Protein AF-A0A8T4R3G4-F1 (afdb_monomer_lite)

pLDDT: mean 75.13, std 22.15, range [26.14, 98.75]

Radius of gyration: 34.0 Å; chains: 1; bounding box: 126×42×105 Å

Foldseek 3Di:
DDDDDDDDDDDDDDDDDDDDDDDDPDPVDPPPPPPPPDPPQDLLNLLVVLLVVQLVVQLVPDDDQDPVVLVSLVVSLCCCCPPRCVPPDDALVSLQVNVVVPWPDPDDPSSLLSSLSSSLSVQLVNQVVCVVVVHGDAHEDECCQIERANHNALNQEHEHYEYENYEYENHNANYNEQQGEYAEDYYEQYEYECALHQYFEAAGEYEEYEYENYEEAQHNANAQEQAGEYAYYEYEQYEYANAQHQHHHYDPVCPPRPHAGEYAEYEYYQYHEANHNAAPRPDRYEHAEYYAYNAYYEPAAAHPDDDDDEHEYQEYHHENAYYQANHEHNEAHYEYAEYEAYNQAHQERHYEEDHYEYEYAEYQYEQYHHQEQHEYPDPPYEYEYAEYAEYNAHHAAPAEAQHYDYAEYHYYNHEHCHPYYHYDHVRHQYDDDDYDHDDDPDPDPPPSVVVVVVVPPNVVVSCVVQPPVLSVVLNVLSVVCPPDDVVSSVVSRVVNSVSRDDPPVCVVVVVPD

Secondary structure (DSSP, 8-state):
----------------------S----TTSSS----PPPPPPHHHHHHHHHHHHHHHHTTT--SS-HHHHHHHHHHHHHIIIIISSS----HHHHHHHHHHHTT----HHHHHHHHHHHHHHHHHHHHHHHHTT---EEEEE-TT-B-TTTTTT--EEEEEEEES-B-TTTTTTTT-SS-EEEEEEEEEEESTTTTTTTT-SS-EEEEEEEEEEESTTTTTTTTTTT-EEEEEEEEEEESTTTTTTBT---TT-TT--PPEEEEEEEEES-BSTTTT-SBSTTTEEEEEEEEES-BSSS-S-B---SS--EEEEEEEEEEEE-TBSSB-B-S-EEEEEEEEEEEESSEEEEESSS--EEEEEEEEEEEESSEEEE--STT--EEEEEEEEEEEE-SEEEESTTEEEEEEEEES-B-TTSEES---TT-EEEEESPBPP---SS-HHHHHHHHHTT----TTHHHHS-HHHHHHHHHHHHHTTT--HHHHHHHHHHHHHTSPPPGGGHHHHTT-

Structure (mmCIF, N/CA/C/O backbone):
data_AF-A0A8T4R3G4-F1
#
_entry.id   AF-A0A8T4R3G4-F1
#
loop_
_atom_site.group_PDB
_atom_site.id
_atom_site.type_symbol
_atom_site.label_atom_id
_atom_site.label_alt_id
_atom_site.label_comp_id
_atom_site.label_asym_id
_atom_site.label_entity_id
_atom_site.label_seq_id
_atom_site.pdbx_PDB_ins_code
_atom_site.Cartn_x
_atom_site.Cartn_y
_atom_site.Cartn_z
_atom_site.occupancy
_atom_site.B_iso_or_equiv
_atom_site.auth_seq_id
_atom_site.auth_comp_id
_atom_site.auth_asym_id
_atom_site.auth_atom_id
_atom_site.pdbx_PDB_model_num
ATOM 1 N N . MET A 1 1 ? -85.421 23.797 23.060 1.00 32.53 1 MET A N 1
ATOM 2 C CA . MET A 1 1 ? -85.683 22.345 23.155 1.00 32.53 1 MET A CA 1
ATOM 3 C C . MET A 1 1 ? -84.369 21.691 23.541 1.00 32.53 1 MET A C 1
ATOM 5 O O . MET A 1 1 ? -83.452 21.804 22.751 1.00 32.53 1 MET A O 1
ATOM 9 N N . VAL A 1 2 ? -84.112 21.102 24.703 1.00 34.31 2 VAL A N 1
ATOM 10 C CA . VAL A 1 2 ? -84.798 20.807 25.977 1.00 34.31 2 VAL A CA 1
ATOM 11 C C . VAL A 1 2 ? -83.603 20.731 26.964 1.00 34.31 2 VAL A C 1
ATOM 13 O O . VAL A 1 2 ? -82.615 20.095 26.621 1.00 34.31 2 VAL A O 1
ATOM 16 N N . HIS A 1 3 ? -83.476 21.652 27.935 1.00 28.55 3 HIS A N 1
ATOM 17 C CA . HIS A 1 3 ? -83.620 21.411 29.393 1.00 28.55 3 HIS A CA 1
ATOM 18 C C . HIS A 1 3 ? -82.774 20.236 29.948 1.00 28.55 3 HIS A C 1
ATOM 20 O O . HIS A 1 3 ? -82.801 19.163 29.375 1.00 28.55 3 HIS A O 1
ATOM 26 N N . ASN A 1 4 ? -82.100 20.273 31.103 1.00 29.25 4 ASN A N 1
ATOM 27 C CA . ASN A 1 4 ? -81.881 21.259 32.166 1.00 29.25 4 ASN A CA 1
ATOM 28 C C . ASN A 1 4 ? -81.033 20.561 33.275 1.00 29.25 4 ASN A C 1
ATOM 30 O O . ASN A 1 4 ? -81.083 19.343 33.381 1.00 29.25 4 ASN A O 1
ATOM 34 N N . ILE A 1 5 ? -80.417 21.358 34.161 1.00 33.47 5 ILE A N 1
ATOM 35 C CA . ILE A 1 5 ? -80.246 21.123 35.622 1.00 33.47 5 ILE A CA 1
ATOM 36 C C . ILE A 1 5 ? -79.147 20.152 36.139 1.00 33.47 5 ILE A C 1
ATOM 38 O O . ILE A 1 5 ? -79.278 18.936 36.142 1.00 33.47 5 ILE A O 1
ATOM 42 N N . ARG A 1 6 ? -78.074 20.792 36.636 1.00 28.88 6 ARG A N 1
ATOM 43 C CA . ARG A 1 6 ? -77.459 20.787 37.992 1.00 28.88 6 ARG A CA 1
ATOM 44 C C . ARG A 1 6 ? -77.643 19.625 39.001 1.00 28.88 6 ARG A C 1
ATOM 46 O O . ARG A 1 6 ? -78.755 19.276 39.362 1.00 28.88 6 ARG A O 1
ATOM 53 N N . GLU A 1 7 ? -76.483 19.310 39.603 1.00 30.61 7 GLU A N 1
ATOM 54 C CA . GLU A 1 7 ? -76.162 19.147 41.045 1.00 30.61 7 GLU A CA 1
ATOM 55 C C . GLU A 1 7 ? -76.758 17.983 41.865 1.00 30.61 7 GLU A C 1
ATOM 57 O O . GLU A 1 7 ? -77.954 17.936 42.125 1.00 30.61 7 GLU A O 1
ATOM 62 N N . ASN A 1 8 ? -75.858 17.138 42.400 1.00 28.59 8 ASN A N 1
ATOM 63 C CA . ASN A 1 8 ? -75.618 16.877 43.839 1.00 28.59 8 ASN A CA 1
ATOM 64 C C . ASN A 1 8 ? -75.239 15.411 44.133 1.00 28.59 8 ASN A C 1
ATOM 66 O O . ASN A 1 8 ? -76.024 14.490 43.935 1.00 28.59 8 ASN A O 1
ATOM 70 N N . SER A 1 9 ? -74.047 15.220 44.700 1.00 30.22 9 SER A N 1
ATOM 71 C CA . SER A 1 9 ? -73.748 14.153 45.679 1.00 30.22 9 SER A CA 1
ATOM 72 C C . SER A 1 9 ? -74.325 14.582 47.058 1.00 30.22 9 SER A C 1
ATOM 74 O O . SER A 1 9 ? -74.593 15.781 47.176 1.00 30.22 9 SER A O 1
ATOM 76 N N . PRO A 1 10 ? -74.449 13.751 48.132 1.00 39.31 10 PRO A N 1
ATOM 77 C CA . PRO A 1 10 ? -73.745 12.481 48.395 1.00 39.31 10 PRO A CA 1
ATOM 78 C C . PRO A 1 10 ? -74.493 11.376 49.223 1.00 39.31 10 PRO A C 1
ATOM 80 O O . PRO A 1 10 ? -75.570 11.578 49.771 1.00 39.31 10 PRO A O 1
ATOM 83 N N . SER A 1 11 ? -73.789 10.241 49.391 1.00 27.48 11 SER A N 1
ATOM 84 C CA . SER A 1 11 ? -73.666 9.361 50.587 1.00 27.48 11 SER A CA 1
ATOM 85 C C . SER A 1 11 ? -74.735 8.324 51.012 1.00 27.48 11 SER A C 1
ATOM 87 O O . SER A 1 11 ? -75.895 8.660 51.225 1.00 27.48 11 SER A O 1
ATOM 89 N N . THR A 1 12 ? -74.201 7.123 51.344 1.00 29.61 12 THR A N 1
ATOM 90 C CA . THR A 1 12 ? -74.639 6.073 52.319 1.00 29.61 12 THR A CA 1
ATOM 91 C C . THR A 1 12 ? -75.882 5.243 51.943 1.00 29.61 12 THR A C 1
ATOM 93 O O . THR A 1 12 ? -76.822 5.799 51.406 1.00 29.61 12 THR A O 1
ATOM 96 N N . THR A 1 13 ? -76.004 3.917 52.120 1.00 29.41 13 THR A N 1
ATOM 97 C CA . THR A 1 13 ? -75.447 2.908 53.057 1.00 29.41 13 THR A CA 1
ATOM 98 C C . THR A 1 13 ? -75.718 1.480 52.522 1.00 29.41 13 THR A C 1
ATOM 100 O O . THR A 1 13 ? -76.745 1.258 51.891 1.00 29.41 13 THR A O 1
ATOM 103 N N . ASP A 1 14 ? -74.825 0.548 52.871 1.00 28.30 14 ASP A N 1
ATOM 104 C CA . ASP A 1 14 ? -75.005 -0.866 53.266 1.00 28.30 14 ASP A CA 1
ATOM 105 C C . ASP A 1 14 ? -75.828 -1.924 52.494 1.00 28.30 14 ASP A C 1
ATOM 107 O O . ASP A 1 14 ? -77.014 -1.796 52.206 1.00 28.30 14 ASP A O 1
ATOM 111 N N . SER A 1 15 ? -75.179 -3.101 52.461 1.00 28.39 15 SER A N 1
ATOM 112 C CA . SER A 1 15 ? -75.692 -4.472 52.670 1.00 28.39 15 SER A CA 1
ATOM 113 C C . SER A 1 15 ? -75.839 -5.426 51.465 1.00 28.39 15 SER A C 1
ATOM 115 O O . SER A 1 15 ? -76.802 -5.426 50.712 1.00 28.39 15 SER A O 1
ATOM 117 N N . SER A 1 16 ? -74.830 -6.303 51.379 1.00 29.70 16 SER A N 1
ATOM 118 C CA . SER A 1 16 ? -74.882 -7.772 51.255 1.00 29.70 16 SER A CA 1
ATOM 119 C C . SER A 1 16 ? -75.705 -8.486 50.166 1.00 29.70 16 SER A C 1
ATOM 121 O O . SER A 1 16 ? -76.928 -8.544 50.215 1.00 29.70 16 SER A O 1
ATOM 123 N N . HIS A 1 17 ? -74.937 -9.247 49.371 1.00 30.02 17 HIS A N 1
ATOM 124 C CA . HIS A 1 17 ? -75.180 -10.595 48.830 1.00 30.02 17 HIS A CA 1
ATOM 125 C C . HIS A 1 17 ? -76.303 -10.817 47.809 1.00 30.02 17 HIS A C 1
ATOM 127 O O . HIS A 1 17 ? -77.468 -10.928 48.165 1.00 30.02 17 HIS A O 1
ATOM 133 N N . CYS A 1 18 ? -75.893 -11.136 46.574 1.00 31.50 18 CYS A N 1
ATOM 134 C CA . CYS A 1 18 ? -76.186 -12.430 45.943 1.00 31.50 18 CYS A CA 1
ATOM 135 C C . CYS A 1 18 ? -75.131 -12.769 44.877 1.00 31.50 18 CYS A C 1
ATOM 137 O O . CYS A 1 18 ? -74.684 -11.910 44.122 1.00 31.50 18 CYS A O 1
ATOM 139 N N . MET A 1 19 ? -74.723 -14.037 44.894 1.00 33.66 19 MET A N 1
ATOM 140 C CA . MET A 1 19 ? -73.748 -14.685 44.023 1.00 33.66 19 MET A CA 1
ATOM 141 C C . MET A 1 19 ? -74.217 -14.693 42.563 1.00 33.66 19 MET A C 1
ATOM 143 O O . MET A 1 19 ? -75.381 -14.983 42.289 1.00 33.66 19 MET A O 1
ATOM 147 N N . ALA A 1 20 ? -73.288 -14.475 41.639 1.00 32.72 20 ALA A N 1
ATOM 148 C CA . ALA A 1 20 ? -73.343 -15.055 40.305 1.00 32.72 20 ALA A CA 1
ATOM 149 C C . ALA A 1 20 ? -71.920 -15.484 39.946 1.00 32.72 20 ALA A C 1
ATOM 151 O O . ALA A 1 20 ? -71.047 -14.663 39.667 1.00 32.72 20 ALA A O 1
ATOM 152 N N . ASP A 1 21 ? -71.714 -16.788 40.073 1.00 35.84 21 ASP A N 1
ATOM 153 C CA . ASP A 1 21 ? -70.497 -17.516 39.770 1.00 35.84 21 ASP A CA 1
ATOM 154 C C . ASP A 1 21 ? -70.019 -17.315 38.328 1.00 35.84 21 ASP A C 1
ATOM 156 O O . ASP A 1 21 ? -70.805 -17.304 37.380 1.00 35.84 21 ASP A O 1
ATOM 160 N N . GLY A 1 22 ? -68.692 -17.299 38.189 1.00 40.28 22 GLY A N 1
ATOM 161 C CA . GLY A 1 22 ? -68.012 -17.929 37.063 1.00 40.28 22 GLY A CA 1
ATOM 162 C C . GLY A 1 22 ? -67.699 -17.041 35.865 1.00 40.28 22 GLY A C 1
ATOM 163 O O . GLY A 1 22 ? -68.356 -17.162 34.837 1.00 40.28 22 GLY A O 1
ATOM 164 N N . LEU A 1 23 ? -66.612 -16.259 35.940 1.00 39.97 23 LEU A N 1
ATOM 165 C CA . LEU A 1 23 ? -65.759 -16.024 34.760 1.00 39.97 23 LEU A CA 1
ATOM 166 C C . LEU A 1 23 ? -64.327 -15.522 35.048 1.00 39.97 23 LEU A C 1
ATOM 168 O O . LEU A 1 23 ? -63.714 -14.919 34.176 1.00 39.97 23 LEU A O 1
ATOM 172 N N . PHE A 1 24 ? -63.770 -15.763 36.234 1.00 38.03 24 PHE A N 1
ATOM 173 C CA . PHE A 1 24 ? -62.347 -15.527 36.494 1.00 38.03 24 PHE A CA 1
ATOM 174 C C . PHE A 1 24 ? -61.831 -16.655 37.377 1.00 38.03 24 PHE A C 1
ATOM 176 O O . PHE A 1 24 ? -61.990 -16.625 38.592 1.00 38.03 24 PHE A O 1
ATOM 183 N N . GLY A 1 25 ? -61.293 -17.691 36.736 1.00 37.09 25 GLY A N 1
ATOM 184 C CA . GLY A 1 25 ? -60.455 -18.659 37.425 1.00 37.09 25 GLY A CA 1
ATOM 185 C C . GLY A 1 25 ? -59.167 -17.970 37.864 1.00 37.09 25 GLY A C 1
ATOM 186 O O . GLY A 1 25 ? -58.539 -17.291 37.053 1.00 37.09 25 GLY A O 1
ATOM 187 N N . ASP A 1 26 ? -58.862 -18.117 39.149 1.00 45.22 26 ASP A N 1
ATOM 188 C CA . ASP A 1 26 ? -57.554 -18.061 39.798 1.00 45.22 26 ASP A CA 1
ATOM 189 C C . ASP A 1 26 ? -56.437 -17.345 39.019 1.00 45.22 26 ASP A C 1
ATOM 191 O O . ASP A 1 26 ? -55.737 -17.931 38.193 1.00 45.22 26 ASP A O 1
ATOM 195 N N . LEU A 1 27 ? -56.215 -16.075 39.366 1.00 47.69 27 LEU A N 1
ATOM 196 C CA . LEU A 1 27 ? -54.942 -15.380 39.145 1.00 47.69 27 LEU A CA 1
ATOM 197 C C . LEU A 1 27 ? -54.096 -15.365 40.432 1.00 47.69 27 LEU A C 1
ATOM 199 O O . LEU A 1 27 ? -53.343 -14.423 40.670 1.00 47.69 27 LEU A O 1
ATOM 203 N N . ASP A 1 28 ? -54.175 -16.425 41.238 1.00 46.09 28 ASP A N 1
ATOM 204 C CA . ASP A 1 28 ? -53.244 -16.677 42.345 1.00 46.09 28 ASP A CA 1
ATOM 205 C C . ASP A 1 28 ? -51.933 -17.256 41.786 1.00 46.09 28 ASP A C 1
ATOM 207 O O . ASP A 1 28 ? -51.624 -18.440 41.908 1.00 46.09 28 ASP A O 1
ATOM 211 N N . GLY A 1 29 ? -51.176 -16.405 41.090 1.00 43.53 29 GLY A N 1
ATOM 212 C CA . GLY A 1 29 ? -49.882 -16.776 40.508 1.00 43.53 29 GLY A CA 1
ATOM 213 C C . GLY A 1 29 ? -49.005 -15.620 40.022 1.00 43.53 29 GLY A C 1
ATOM 214 O O . GLY A 1 29 ? -47.947 -15.873 39.454 1.00 43.53 29 GLY A O 1
ATOM 215 N N . ILE A 1 30 ? -49.406 -14.357 40.224 1.00 47.09 30 ILE A N 1
ATOM 216 C CA . ILE A 1 30 ? -48.630 -13.175 39.791 1.00 47.09 30 ILE A CA 1
ATOM 217 C C . ILE A 1 30 ? -48.127 -12.357 40.992 1.00 47.09 30 ILE A C 1
ATOM 219 O O . ILE A 1 30 ? -48.016 -11.140 40.912 1.00 47.09 30 ILE A O 1
ATOM 223 N N . ASP A 1 31 ? -47.793 -13.013 42.103 1.00 42.41 31 ASP A N 1
ATOM 224 C CA . ASP A 1 31 ? -47.012 -12.377 43.178 1.00 42.41 31 ASP A CA 1
ATOM 225 C C . ASP A 1 31 ? -45.579 -12.938 43.296 1.00 42.41 31 ASP A C 1
ATOM 227 O O . ASP A 1 31 ? -44.731 -12.303 43.918 1.00 42.41 31 ASP A O 1
ATOM 231 N N . ASP A 1 32 ? -45.242 -14.018 42.573 1.00 43.59 32 ASP A N 1
ATOM 232 C CA . ASP A 1 32 ? -43.894 -14.626 42.565 1.00 43.59 32 ASP A CA 1
ATOM 233 C C . ASP A 1 32 ? -42.980 -14.151 41.410 1.00 43.59 32 ASP A C 1
ATOM 235 O O . ASP A 1 32 ? -41.871 -14.649 41.229 1.00 43.59 32 ASP A O 1
ATOM 239 N N . ALA A 1 33 ? -43.390 -13.148 40.625 1.00 45.78 33 ALA A N 1
ATOM 240 C CA . ALA A 1 33 ? -42.603 -12.624 39.495 1.00 45.78 33 ALA A CA 1
ATOM 241 C C . ALA A 1 33 ? -41.820 -11.331 39.817 1.00 45.78 33 ALA A C 1
ATOM 243 O O . ALA A 1 33 ? -41.574 -10.511 38.929 1.00 45.78 33 ALA A O 1
ATOM 244 N N . ARG A 1 34 ? -41.439 -11.113 41.085 1.00 44.34 34 ARG A N 1
ATOM 245 C CA . ARG A 1 34 ? -40.694 -9.915 41.533 1.00 44.34 34 ARG A CA 1
ATOM 246 C C . ARG A 1 34 ? -39.247 -10.160 41.962 1.00 44.34 34 ARG A C 1
ATOM 248 O O . ARG A 1 34 ? -38.670 -9.301 42.614 1.00 44.34 34 ARG A O 1
ATOM 255 N N . ASP A 1 35 ? -38.636 -11.242 41.494 1.00 44.34 35 ASP A N 1
ATOM 256 C CA . ASP A 1 35 ? -37.177 -11.408 41.500 1.00 44.34 35 ASP A CA 1
ATOM 257 C C . ASP A 1 35 ? -36.667 -11.611 40.066 1.00 44.34 35 ASP A C 1
ATOM 259 O O . ASP A 1 35 ? -36.119 -12.647 39.690 1.00 44.34 35 ASP A O 1
ATOM 263 N N . VAL A 1 36 ? -36.847 -10.592 39.218 1.00 45.66 36 VAL A N 1
ATOM 264 C CA . VAL A 1 36 ? -36.034 -10.484 38.000 1.00 45.66 36 VAL A CA 1
ATOM 265 C C . VAL A 1 36 ? -34.643 -10.061 38.459 1.00 45.66 36 VAL A C 1
ATOM 267 O O . VAL A 1 36 ? -34.351 -8.870 38.564 1.00 45.66 36 VAL A O 1
ATOM 270 N N . GLN A 1 37 ? -33.792 -11.038 38.782 1.00 48.00 37 GLN A N 1
ATOM 271 C CA . GLN A 1 37 ? -32.363 -10.789 38.946 1.00 48.00 37 GLN A CA 1
ATOM 272 C C . GLN A 1 37 ? -31.877 -10.081 37.680 1.00 48.00 37 GLN A C 1
ATOM 274 O O . GLN A 1 37 ? -32.002 -10.616 36.575 1.00 48.00 37 GLN A O 1
ATOM 279 N N . ALA A 1 38 ? -31.396 -8.846 37.833 1.00 53.53 38 ALA A N 1
ATOM 280 C CA . ALA A 1 38 ? -30.819 -8.092 36.733 1.00 53.53 38 ALA A CA 1
ATOM 281 C C . ALA A 1 38 ? -29.729 -8.961 36.096 1.00 53.53 38 ALA A C 1
ATOM 283 O O . ALA A 1 38 ? -28.775 -9.352 36.768 1.00 53.53 38 ALA A O 1
ATOM 284 N N . ARG A 1 39 ? -29.913 -9.323 34.821 1.00 59.53 39 ARG A N 1
ATOM 285 C CA . ARG A 1 39 ? -28.939 -10.119 34.073 1.00 59.53 39 ARG A CA 1
ATOM 286 C C . ARG A 1 39 ? -27.587 -9.411 34.159 1.00 59.53 39 ARG A C 1
ATOM 288 O O . ARG A 1 39 ? -27.517 -8.226 33.838 1.00 59.53 39 ARG A O 1
ATOM 295 N N . GLU A 1 40 ? -26.545 -10.119 34.592 1.00 69.56 40 GLU A N 1
ATOM 296 C CA . GLU A 1 40 ? -25.190 -9.563 34.612 1.00 69.56 40 GLU A CA 1
ATOM 297 C C . GLU A 1 40 ? -24.831 -9.053 33.211 1.00 69.56 40 GLU A C 1
ATOM 299 O O . GLU A 1 40 ? -24.993 -9.766 32.215 1.00 69.56 40 GLU A O 1
ATOM 304 N N . GLN A 1 41 ? -24.397 -7.793 33.135 1.00 79.00 41 GLN A N 1
ATOM 305 C CA . GLN A 1 41 ? -24.008 -7.157 31.882 1.00 79.00 41 GLN A CA 1
ATOM 306 C C . GLN A 1 41 ? -22.787 -7.887 31.319 1.00 79.00 41 GLN A C 1
ATOM 308 O O . GLN A 1 41 ? -21.749 -7.966 31.978 1.00 79.00 41 GLN A O 1
ATOM 313 N N . THR A 1 42 ? -22.898 -8.424 30.103 1.00 87.94 42 THR A N 1
ATOM 314 C CA . THR A 1 42 ? -21.756 -9.090 29.467 1.00 87.94 42 THR A CA 1
ATOM 315 C C . THR A 1 42 ? -20.712 -8.061 29.024 1.00 87.94 42 THR A C 1
ATOM 317 O O . THR A 1 42 ? -21.026 -6.885 28.815 1.00 87.94 42 THR A O 1
ATOM 320 N N . THR A 1 43 ? -19.461 -8.489 28.824 1.00 92.00 43 THR A N 1
ATOM 321 C CA . THR A 1 43 ? -18.408 -7.624 28.259 1.00 92.00 43 THR A CA 1
ATOM 322 C C . THR A 1 43 ? -18.849 -7.004 26.934 1.00 92.00 43 THR A C 1
ATOM 324 O O . THR A 1 43 ? -18.658 -5.808 26.723 1.00 92.00 43 THR A O 1
ATOM 327 N N . LEU A 1 44 ? -19.512 -7.785 26.074 1.00 93.12 44 LEU A N 1
ATOM 328 C CA . LEU A 1 44 ? -20.064 -7.301 24.812 1.00 93.12 44 LEU A CA 1
ATOM 329 C C . LEU A 1 44 ? -21.131 -6.219 25.025 1.00 93.12 44 LEU A C 1
ATOM 331 O O . LEU A 1 44 ? -21.060 -5.179 24.375 1.00 93.12 44 LEU A O 1
ATOM 335 N N . ASP A 1 45 ? -22.075 -6.421 25.952 1.00 92.50 45 ASP A N 1
ATOM 336 C CA . ASP A 1 45 ? -23.110 -5.421 26.259 1.00 92.50 45 ASP A CA 1
ATOM 337 C C . ASP A 1 45 ? -22.479 -4.097 26.709 1.00 92.50 45 ASP A C 1
ATOM 339 O O . ASP A 1 45 ? -22.923 -3.023 26.304 1.00 92.50 45 ASP A O 1
ATOM 343 N N . LYS A 1 46 ? -21.401 -4.166 27.501 1.00 93.56 46 LYS A N 1
ATOM 344 C CA . LYS A 1 46 ? -20.647 -2.986 27.942 1.00 93.56 46 LYS A CA 1
ATOM 345 C C . LYS A 1 46 ? -19.924 -2.291 26.787 1.00 93.56 46 LYS A C 1
ATOM 347 O O . LYS A 1 46 ? -19.976 -1.065 26.693 1.00 93.56 46 LYS A O 1
ATOM 352 N N . LEU A 1 47 ? -19.273 -3.042 25.894 1.00 96.19 47 LEU A N 1
ATOM 353 C CA . LEU A 1 47 ? -18.629 -2.478 24.699 1.00 96.19 47 LEU A CA 1
ATOM 354 C C . LEU A 1 47 ? -19.654 -1.808 23.772 1.00 96.19 47 LEU A C 1
ATOM 356 O O . LEU A 1 47 ? -19.402 -0.719 23.262 1.00 96.19 47 LEU A O 1
ATOM 360 N N . ILE A 1 48 ? -20.830 -2.411 23.591 1.00 95.75 48 ILE A N 1
ATOM 361 C CA . ILE A 1 48 ? -21.913 -1.836 22.783 1.00 95.75 48 ILE A CA 1
ATOM 362 C C . ILE A 1 48 ? -22.451 -0.555 23.425 1.00 95.75 48 ILE A C 1
ATOM 364 O O . ILE A 1 48 ? -22.597 0.460 22.742 1.00 95.75 48 ILE A O 1
ATOM 368 N N . GLU A 1 49 ? -22.733 -0.576 24.730 1.00 95.50 49 GLU A N 1
ATOM 369 C CA . GLU A 1 49 ? -23.252 0.587 25.452 1.00 95.50 49 GLU A CA 1
ATOM 370 C C . GLU A 1 49 ? -22.283 1.774 25.367 1.00 95.50 49 GLU A C 1
ATOM 372 O O . GLU A 1 49 ? -22.667 2.864 24.930 1.00 95.50 49 GLU A O 1
ATOM 377 N N . VAL A 1 50 ? -21.014 1.551 25.726 1.00 95.75 50 VAL A N 1
ATOM 378 C CA . VAL A 1 50 ? -19.970 2.579 25.664 1.00 95.75 50 VAL A CA 1
ATOM 379 C C . VAL A 1 50 ? -19.762 3.040 24.222 1.00 95.75 50 VAL A C 1
ATOM 381 O O . VAL A 1 50 ? -19.706 4.242 23.969 1.00 95.75 50 VAL A O 1
ATOM 384 N N . GLY A 1 51 ? -19.708 2.114 23.261 1.00 95.44 51 GLY A N 1
ATOM 385 C CA . GLY A 1 51 ? -19.568 2.429 21.842 1.00 95.44 51 GLY A CA 1
ATOM 386 C C . GLY A 1 51 ? -20.673 3.350 21.335 1.00 95.44 51 GLY A C 1
ATOM 387 O O . GLY A 1 51 ? -20.384 4.369 20.713 1.00 95.44 51 GLY A O 1
ATOM 388 N N . ASN A 1 52 ? -21.932 3.069 21.672 1.00 95.56 52 ASN A N 1
ATOM 389 C CA . ASN A 1 52 ? -23.065 3.909 21.283 1.00 95.56 52 ASN A CA 1
ATOM 390 C C . ASN A 1 52 ? -22.977 5.323 21.881 1.00 95.56 52 ASN A C 1
ATOM 392 O O . ASN A 1 52 ? -23.266 6.299 21.183 1.00 95.56 52 ASN A O 1
ATOM 396 N N . GLN A 1 53 ? -22.538 5.453 23.138 1.00 95.94 53 GLN A N 1
ATOM 397 C CA . GLN A 1 53 ? -22.336 6.754 23.790 1.00 95.94 53 GLN A CA 1
ATOM 398 C C . GLN A 1 53 ? -21.215 7.559 23.116 1.00 95.94 53 GLN A C 1
ATOM 400 O O . GLN A 1 53 ? -21.403 8.735 22.790 1.00 95.94 53 GLN A O 1
ATOM 405 N N . MET A 1 54 ? -20.067 6.925 22.856 1.00 95.69 54 MET A N 1
ATOM 406 C CA . MET A 1 54 ? -18.939 7.577 22.187 1.00 95.69 54 MET A CA 1
ATOM 407 C C . MET A 1 54 ? -19.306 7.979 20.761 1.00 95.69 54 MET A C 1
ATOM 409 O O . MET A 1 54 ? -19.076 9.115 20.356 1.00 95.69 54 MET A O 1
ATOM 413 N N . VAL A 1 55 ? -19.937 7.088 20.001 1.00 94.75 55 VAL A N 1
ATOM 414 C CA . VAL A 1 55 ? -20.340 7.378 18.624 1.00 94.75 55 VAL A CA 1
ATOM 415 C C . VAL A 1 55 ? -21.310 8.551 18.570 1.00 94.75 55 VAL A C 1
ATOM 417 O O . VAL A 1 55 ? -21.080 9.467 17.785 1.00 94.75 55 VAL A O 1
ATOM 420 N N . ALA A 1 56 ? -22.328 8.588 19.436 1.00 94.38 56 ALA A N 1
ATOM 421 C CA . ALA A 1 56 ? -23.283 9.696 19.483 1.00 94.38 56 ALA A CA 1
ATOM 422 C C . ALA A 1 56 ? -22.616 11.053 19.776 1.00 94.38 56 ALA A C 1
ATOM 424 O O . ALA A 1 56 ? -23.038 12.076 19.236 1.00 94.38 56 ALA A O 1
ATOM 425 N N . LYS A 1 57 ? -21.568 11.064 20.610 1.00 94.81 57 LYS A N 1
ATOM 426 C CA . LYS A 1 57 ? -20.785 12.263 20.938 1.00 94.81 57 LYS A CA 1
ATOM 427 C C . LYS A 1 57 ? -19.878 12.691 19.781 1.00 94.81 57 LYS A C 1
ATOM 429 O O . LYS A 1 57 ? -19.862 13.860 19.405 1.00 94.81 57 LYS A O 1
ATOM 434 N N . TYR A 1 58 ? -19.110 11.761 19.218 1.00 93.69 58 TYR A N 1
ATOM 435 C CA . TYR A 1 58 ? -18.046 12.083 18.264 1.00 93.69 58 TYR A CA 1
ATOM 436 C C . TYR A 1 58 ? -18.538 12.233 16.819 1.00 93.69 58 TYR A C 1
ATOM 438 O O . TYR A 1 58 ? -17.971 13.035 16.074 1.00 93.69 58 TYR A O 1
ATOM 446 N N . SER A 1 59 ? -19.627 11.566 16.421 1.00 92.56 59 SER A N 1
ATOM 447 C CA . SER A 1 59 ? -20.189 11.700 15.066 1.00 92.56 59 SER A CA 1
ATOM 448 C C . SER A 1 59 ? -20.683 13.118 14.749 1.00 92.56 59 SER A C 1
ATOM 450 O O . SER A 1 59 ? -20.813 13.473 13.584 1.00 92.56 59 SER A O 1
ATOM 452 N N . GLN A 1 60 ? -20.943 13.940 15.771 1.00 88.81 60 GLN A N 1
ATOM 453 C CA . GLN A 1 60 ? -21.375 15.335 15.621 1.00 88.81 60 GLN A CA 1
ATOM 454 C C . GLN A 1 60 ? -20.229 16.290 15.272 1.00 88.81 60 GLN A C 1
ATOM 456 O O . GLN A 1 60 ? -20.467 17.395 14.792 1.00 88.81 60 GLN A O 1
ATOM 461 N N . VAL A 1 61 ? -18.988 15.893 15.564 1.00 85.31 61 VAL A N 1
ATOM 462 C CA . VAL A 1 61 ? -17.821 16.776 15.464 1.00 85.31 61 VAL A CA 1
ATOM 463 C C . VAL A 1 61 ? -16.801 16.307 14.439 1.00 85.31 61 VAL A C 1
ATOM 465 O O . VAL A 1 61 ? -15.959 17.110 14.049 1.00 85.31 61 VAL A O 1
ATOM 468 N N . ILE A 1 62 ? -16.831 15.044 14.009 1.00 84.75 62 ILE A N 1
ATOM 469 C CA . ILE A 1 62 ? -15.947 14.479 12.977 1.00 84.75 62 ILE A CA 1
ATOM 470 C C . ILE A 1 62 ? -16.230 15.127 11.614 1.00 84.75 62 ILE A C 1
ATOM 472 O O . ILE A 1 62 ? -17.382 15.255 11.216 1.00 84.75 62 ILE A O 1
ATOM 476 N N . ASN A 1 63 ? -15.169 15.541 10.912 1.00 67.38 63 ASN A N 1
ATOM 477 C CA . ASN A 1 63 ? -15.267 16.257 9.639 1.00 67.38 63 ASN A CA 1
ATOM 478 C C . ASN A 1 63 ? -14.308 15.648 8.606 1.00 67.38 63 ASN A C 1
ATOM 480 O O . ASN A 1 63 ? -13.167 16.097 8.476 1.00 67.38 63 ASN A O 1
ATOM 484 N N . ASN A 1 64 ? -14.826 14.701 7.821 1.00 67.75 64 ASN A N 1
ATOM 485 C CA . ASN A 1 64 ? -14.274 14.242 6.542 1.00 67.75 64 ASN A CA 1
ATOM 486 C C . ASN A 1 64 ? -12.821 13.732 6.564 1.00 67.75 64 ASN A C 1
ATOM 488 O O . ASN A 1 64 ? -12.047 14.047 5.660 1.00 67.75 64 ASN A O 1
ATOM 492 N N . HIS A 1 65 ? -12.461 12.901 7.542 1.00 68.50 65 HIS A N 1
ATOM 493 C CA . HIS A 1 65 ? -11.243 12.077 7.500 1.00 68.50 65 HIS A CA 1
ATOM 494 C C . HIS A 1 65 ? -9.931 12.881 7.423 1.00 68.50 65 HIS A C 1
ATOM 496 O O . HIS A 1 65 ? -9.077 12.661 6.563 1.00 68.50 65 HIS A O 1
ATOM 502 N N . THR A 1 66 ? -9.784 13.854 8.326 1.00 71.06 66 THR A N 1
ATOM 503 C CA . THR A 1 66 ? -8.678 14.837 8.330 1.00 71.06 66 THR A CA 1
ATOM 504 C C . THR A 1 66 ? -7.678 14.639 9.478 1.00 71.06 66 THR A C 1
ATOM 506 O O . THR A 1 66 ? -7.930 13.901 10.427 1.00 71.06 66 THR A O 1
ATOM 509 N N . ILE A 1 67 ? -6.553 15.374 9.475 1.00 73.38 67 ILE A N 1
ATOM 510 C CA . ILE A 1 67 ? -5.634 15.458 10.636 1.00 73.38 67 ILE A CA 1
ATOM 511 C C . ILE A 1 67 ? -6.378 15.901 11.909 1.00 73.38 67 ILE A C 1
ATOM 513 O O . ILE A 1 67 ? -6.092 15.427 13.004 1.00 73.38 67 ILE A O 1
ATOM 517 N N . LYS A 1 68 ? -7.375 16.790 11.792 1.00 81.56 68 LYS A N 1
ATOM 518 C CA . LYS A 1 68 ? -8.176 17.239 12.944 1.00 81.56 68 LYS A CA 1
ATOM 519 C C . LYS A 1 68 ? -9.007 16.109 13.550 1.00 81.56 68 LYS A C 1
ATOM 521 O O . LYS A 1 68 ? -9.338 16.172 14.732 1.00 81.56 68 LYS A O 1
ATOM 526 N N . ASP A 1 69 ? -9.345 15.094 12.764 1.00 86.00 69 ASP A N 1
ATOM 527 C CA . ASP A 1 69 ? -10.061 13.924 13.257 1.00 86.00 69 ASP A CA 1
ATOM 528 C C . ASP A 1 69 ? -9.162 13.010 14.097 1.00 86.00 69 ASP A C 1
ATOM 530 O O . ASP A 1 69 ? -9.657 12.385 15.031 1.00 86.00 69 ASP A O 1
ATOM 534 N N . TYR A 1 70 ? -7.840 13.026 13.890 1.00 88.62 70 TYR A N 1
ATOM 535 C CA . TYR A 1 70 ? -6.909 12.324 14.778 1.00 88.62 70 TYR A CA 1
ATOM 536 C C . TYR A 1 70 ? -6.935 12.877 16.213 1.00 88.62 70 TYR A C 1
ATOM 538 O O . TYR A 1 70 ? -6.921 12.115 17.175 1.00 88.62 70 TYR A O 1
ATOM 546 N N . LEU A 1 71 ? -7.059 14.196 16.397 1.00 91.25 71 LEU A N 1
ATOM 547 C CA . LEU A 1 71 ? -7.205 14.774 17.743 1.00 91.25 71 LEU A CA 1
ATOM 548 C C . LEU A 1 71 ? -8.489 14.295 18.439 1.00 91.25 71 LEU A C 1
ATOM 550 O O . LEU A 1 71 ? -8.512 14.123 19.656 1.00 91.25 71 LEU A O 1
ATOM 554 N N . LYS A 1 72 ? -9.554 14.048 17.667 1.00 93.75 72 LYS A N 1
ATOM 555 C CA . LYS A 1 72 ? -10.821 13.504 18.177 1.00 93.75 72 LYS A CA 1
ATOM 556 C C . LYS A 1 72 ? -10.681 12.028 18.526 1.00 93.75 72 LYS A C 1
ATOM 558 O O . LYS A 1 72 ? -11.153 11.630 19.585 1.00 93.75 72 LYS A O 1
ATOM 563 N N . TYR A 1 73 ? -9.988 11.259 17.685 1.00 94.81 73 TYR A N 1
ATOM 564 C CA . TYR A 1 73 ? -9.593 9.887 17.992 1.00 94.81 73 TYR A CA 1
ATOM 565 C C . TYR A 1 73 ? -8.816 9.820 19.314 1.00 94.81 73 TYR A C 1
ATOM 567 O O . TYR A 1 73 ? -9.201 9.074 20.206 1.00 94.81 73 TYR A O 1
ATOM 575 N N . MET A 1 74 ? -7.798 10.666 19.503 1.00 94.94 74 MET A N 1
ATOM 576 C CA . MET A 1 74 ? -7.022 10.701 20.749 1.00 94.94 74 MET A CA 1
ATOM 577 C C . MET A 1 74 ? -7.880 11.057 21.965 1.00 94.94 74 MET A C 1
ATOM 579 O O . MET A 1 74 ? -7.744 10.433 23.013 1.00 94.94 74 MET A O 1
ATOM 583 N N . ALA A 1 75 ? -8.794 12.021 21.834 1.00 95.12 75 ALA A N 1
ATOM 584 C CA . ALA A 1 75 ? -9.728 12.348 22.908 1.00 95.12 75 ALA A CA 1
ATOM 585 C C . ALA A 1 75 ? -10.654 11.163 23.244 1.00 95.12 75 ALA A C 1
ATOM 587 O O . ALA A 1 75 ? -10.872 10.880 24.419 1.00 95.12 75 ALA A O 1
ATOM 588 N N . MET A 1 76 ? -11.161 10.457 22.225 1.00 96.81 76 MET A N 1
ATOM 589 C CA . MET A 1 76 ? -11.966 9.244 22.401 1.00 96.81 76 MET A CA 1
ATOM 590 C C . MET A 1 76 ? -11.156 8.156 23.114 1.00 96.81 76 MET A C 1
ATOM 592 O O . MET A 1 76 ? -11.652 7.549 24.058 1.00 96.81 76 MET A O 1
ATOM 596 N N . TYR A 1 77 ? -9.907 7.937 22.700 1.00 97.06 77 TYR A N 1
ATOM 597 C CA . TYR A 1 77 ? -9.012 6.956 23.306 1.00 97.06 77 TYR A CA 1
ATOM 598 C C . TYR A 1 77 ? -8.749 7.252 24.789 1.00 97.06 77 TYR A C 1
ATOM 600 O O . TYR A 1 77 ? -8.862 6.365 25.633 1.00 97.06 77 TYR A O 1
ATOM 608 N N . ILE A 1 78 ? -8.463 8.511 25.130 1.00 96.62 78 ILE A N 1
ATOM 609 C CA . ILE A 1 78 ? -8.236 8.945 26.515 1.00 96.62 78 ILE A CA 1
ATOM 610 C C . ILE A 1 78 ? -9.483 8.702 27.378 1.00 96.62 78 ILE A C 1
ATOM 612 O O . ILE A 1 78 ? -9.372 8.091 28.437 1.00 96.62 78 ILE A O 1
ATOM 616 N N . GLU A 1 79 ? -10.674 9.100 26.917 1.00 96.50 79 GLU A N 1
ATOM 617 C CA . GLU A 1 79 ? -11.926 8.870 27.660 1.00 96.50 79 GLU A CA 1
ATOM 618 C C . GLU A 1 79 ? -12.200 7.368 27.861 1.00 96.50 79 GLU A C 1
ATOM 620 O O . GLU A 1 79 ? -12.622 6.935 28.937 1.00 96.50 79 GLU A O 1
ATOM 625 N N . LEU A 1 80 ? -11.912 6.536 26.856 1.00 95.62 80 LEU A N 1
ATOM 626 C CA . LEU A 1 80 ? -12.073 5.087 26.977 1.00 95.62 80 LEU A CA 1
ATOM 627 C C . LEU A 1 80 ? -11.112 4.476 27.989 1.00 95.62 80 LEU A C 1
ATOM 629 O O . LEU A 1 80 ? -11.539 3.694 28.836 1.00 95.62 80 LEU A O 1
ATOM 633 N N . THR A 1 81 ? -9.834 4.829 27.909 1.00 93.50 81 THR A N 1
ATOM 634 C CA . THR A 1 81 ? -8.790 4.246 28.757 1.00 93.50 81 THR A CA 1
ATOM 635 C C . THR A 1 81 ? -8.870 4.710 30.206 1.00 93.50 81 THR A C 1
ATOM 637 O O . THR A 1 81 ? -8.636 3.908 31.107 1.00 93.50 81 THR A O 1
ATOM 640 N N . GLN A 1 82 ? -9.232 5.972 30.448 1.00 92.94 82 GLN A N 1
ATOM 641 C CA . GLN A 1 82 ? -9.207 6.564 31.787 1.00 92.94 82 GLN A CA 1
ATOM 642 C C . GLN A 1 82 ? -10.558 6.508 32.507 1.00 92.94 82 GLN A C 1
ATOM 644 O O . GLN A 1 82 ? -10.577 6.410 33.732 1.00 92.94 82 GLN A O 1
ATOM 649 N N . GLU A 1 83 ? -11.679 6.534 31.779 1.00 91.94 83 GLU A N 1
ATOM 650 C CA . GLU A 1 83 ? -13.007 6.689 32.391 1.00 91.94 83 GLU A CA 1
ATOM 651 C C . GLU A 1 83 ? -13.929 5.497 32.119 1.00 91.94 83 GLU A C 1
ATOM 653 O O . GLU A 1 83 ? -14.446 4.881 33.048 1.00 91.94 83 GLU A O 1
ATOM 658 N N . ARG A 1 84 ? -14.166 5.158 30.846 1.00 91.75 84 ARG A N 1
ATOM 659 C CA . ARG A 1 84 ? -15.275 4.255 30.470 1.00 91.75 84 ARG A CA 1
ATOM 660 C C . ARG A 1 84 ? -14.924 2.773 30.548 1.00 91.75 84 ARG A C 1
ATOM 662 O O . ARG A 1 84 ? -15.775 1.951 30.891 1.00 91.75 84 ARG A O 1
ATOM 669 N N . LEU A 1 85 ? -13.691 2.424 30.186 1.00 92.75 85 LEU A N 1
ATOM 670 C CA . LEU A 1 85 ? -13.208 1.045 30.096 1.00 92.75 85 LEU A CA 1
ATOM 671 C C . LEU A 1 85 ? -11.981 0.788 30.973 1.00 92.75 85 LEU A C 1
ATOM 673 O O . LEU A 1 85 ? -11.410 -0.292 30.858 1.00 92.75 85 LEU A O 1
ATOM 677 N N . SER A 1 86 ? -11.602 1.712 31.861 1.00 88.06 86 SER A N 1
ATOM 678 C CA . SER A 1 86 ? -10.420 1.604 32.735 1.00 88.06 86 SER A CA 1
ATOM 679 C C . SER A 1 86 ? -10.334 0.253 33.458 1.00 88.06 86 SER A C 1
ATOM 681 O O . SER A 1 86 ? -9.299 -0.409 33.410 1.00 88.06 86 SER A O 1
ATOM 683 N N . GLU A 1 87 ? -11.452 -0.212 34.020 1.00 85.00 87 GLU A N 1
ATOM 684 C CA . GLU A 1 87 ? -11.555 -1.493 34.736 1.00 85.00 87 GLU A CA 1
ATOM 685 C C . GLU A 1 87 ? -12.112 -2.649 33.885 1.00 85.00 87 GLU A C 1
ATOM 687 O O . GLU A 1 87 ? -12.089 -3.806 34.301 1.00 85.00 87 GLU A O 1
ATOM 692 N N . ALA A 1 88 ? -12.638 -2.367 32.690 1.00 87.38 88 ALA A N 1
ATOM 693 C CA . ALA A 1 88 ? -13.242 -3.392 31.841 1.00 87.38 88 ALA A CA 1
ATOM 694 C C . ALA A 1 88 ? -12.153 -4.213 31.149 1.00 87.38 88 ALA A C 1
ATOM 696 O O . ALA A 1 88 ? -11.394 -3.656 30.363 1.00 87.38 88 ALA A O 1
ATOM 697 N N . GLN A 1 89 ? -12.100 -5.523 31.376 1.00 87.56 89 GLN A N 1
ATOM 698 C CA . GLN A 1 89 ? -11.240 -6.430 30.613 1.00 87.56 89 GLN A CA 1
ATOM 699 C C . GLN A 1 89 ? -12.025 -7.013 29.437 1.00 87.56 89 GLN A C 1
ATOM 701 O O . GLN A 1 89 ? -13.179 -7.405 29.592 1.00 87.56 89 GLN A O 1
ATOM 706 N N . PHE A 1 90 ? -11.398 -7.064 28.268 1.00 94.81 90 PHE A N 1
ATOM 707 C CA . PHE A 1 90 ? -11.938 -7.717 27.081 1.00 94.81 90 PHE A CA 1
ATOM 708 C C . PHE A 1 90 ? -10.785 -8.331 26.293 1.00 94.81 90 PHE A C 1
ATOM 710 O O . PHE A 1 90 ? -9.642 -7.888 26.417 1.00 94.81 90 PHE A O 1
ATOM 717 N N . ASN A 1 91 ? -11.086 -9.365 25.518 1.00 94.69 91 ASN A N 1
ATOM 718 C CA . ASN A 1 91 ? -10.111 -10.081 24.702 1.00 94.69 91 ASN A CA 1
ATOM 719 C C . ASN A 1 91 ? -10.405 -9.924 23.199 1.00 94.69 91 ASN A C 1
ATOM 721 O O . ASN A 1 91 ? -11.299 -9.186 22.777 1.00 94.69 91 ASN A O 1
ATOM 725 N N . GLU A 1 92 ? -9.638 -10.628 22.371 1.00 96.25 92 GLU A N 1
ATOM 726 C CA . GLU A 1 92 ? -9.784 -10.638 20.918 1.00 96.25 92 GLU A CA 1
ATOM 727 C C . GLU A 1 92 ? -11.181 -11.103 20.473 1.00 96.25 92 GLU A C 1
ATOM 729 O O . GLU A 1 92 ? -11.712 -10.598 19.486 1.00 96.25 92 GLU A O 1
ATOM 734 N N . GLU A 1 93 ? -11.794 -12.059 21.172 1.00 96.62 93 GLU A N 1
ATOM 735 C CA . GLU A 1 93 ? -13.117 -12.583 20.821 1.00 96.62 93 GLU A CA 1
ATOM 736 C C . GLU A 1 93 ? -14.229 -11.580 21.138 1.00 96.62 93 GLU A C 1
ATOM 738 O O . GLU A 1 93 ? -15.137 -11.390 20.331 1.00 96.62 93 GLU A O 1
ATOM 743 N N . ASP A 1 94 ? -14.123 -10.862 22.257 1.00 96.94 94 ASP A N 1
ATOM 744 C CA . ASP A 1 94 ? -15.049 -9.778 22.598 1.00 96.94 94 ASP A CA 1
ATOM 745 C C . ASP A 1 94 ? -15.022 -8.663 21.540 1.00 96.94 94 ASP A C 1
ATOM 747 O O . ASP A 1 94 ? -16.072 -8.188 21.100 1.00 96.94 94 ASP A O 1
ATOM 751 N N . LEU A 1 95 ? -13.825 -8.286 21.070 1.00 97.88 95 LEU A N 1
ATOM 752 C CA . LEU A 1 95 ? -13.665 -7.299 20.000 1.00 97.88 95 LEU A C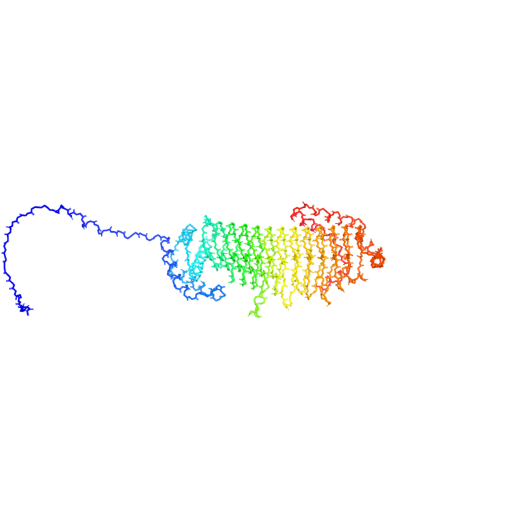A 1
ATOM 753 C C . LEU A 1 95 ? -14.241 -7.804 18.665 1.00 97.88 95 LEU A C 1
ATOM 755 O O . LEU A 1 95 ? -14.911 -7.044 17.965 1.00 97.88 95 LEU A O 1
ATOM 759 N N . LYS A 1 96 ? -14.055 -9.085 18.316 1.00 98.31 96 LYS A N 1
ATOM 760 C CA . LYS A 1 96 ? -14.706 -9.676 17.131 1.00 98.31 96 LYS A CA 1
ATOM 761 C C . LYS A 1 96 ? -16.226 -9.636 17.242 1.00 98.31 96 LYS A C 1
ATOM 763 O O . LYS A 1 96 ? -16.888 -9.243 16.284 1.00 98.31 96 LYS A O 1
ATOM 768 N N . ASN A 1 97 ? -16.777 -10.001 18.398 1.00 97.62 97 ASN A N 1
ATOM 769 C CA . ASN A 1 97 ? -18.218 -9.970 18.640 1.00 97.62 97 ASN A CA 1
ATOM 770 C C . ASN A 1 97 ? -18.780 -8.552 18.509 1.00 97.62 97 ASN A C 1
ATOM 772 O O . ASN A 1 97 ? -19.820 -8.362 17.879 1.00 97.62 97 ASN A O 1
ATOM 776 N N . PHE A 1 98 ? -18.064 -7.549 19.024 1.00 97.25 98 PHE A N 1
ATOM 777 C CA . PHE A 1 98 ? -18.418 -6.147 18.820 1.00 97.25 98 PHE A CA 1
ATOM 778 C C . PHE A 1 98 ? -18.414 -5.768 17.330 1.00 97.25 98 PHE A C 1
ATOM 780 O O . PHE A 1 98 ? -19.363 -5.159 16.841 1.00 97.25 98 PHE A O 1
ATOM 787 N N . ILE A 1 99 ? -17.390 -6.173 16.576 1.00 97.94 99 ILE A N 1
ATOM 788 C CA . ILE A 1 99 ? -17.324 -5.895 15.135 1.00 97.94 99 ILE A CA 1
ATOM 789 C C . ILE A 1 99 ? -18.513 -6.523 14.403 1.00 97.94 99 ILE A C 1
ATOM 791 O O . ILE A 1 99 ? -19.182 -5.831 13.639 1.00 97.94 99 ILE A O 1
ATOM 795 N N . PHE A 1 100 ? -18.835 -7.792 14.671 1.00 97.69 100 PHE A N 1
ATOM 796 C CA . PHE A 1 100 ? -19.995 -8.462 14.070 1.00 97.69 100 PHE A CA 1
ATOM 797 C C . PHE A 1 100 ? -21.343 -7.888 14.513 1.00 97.69 100 PHE A C 1
ATOM 799 O O . PHE A 1 100 ? -22.328 -8.041 13.796 1.00 97.69 100 PHE A O 1
ATOM 806 N N . TYR A 1 101 ? -21.408 -7.205 15.653 1.00 94.75 101 TYR A N 1
ATOM 807 C CA . TYR A 1 101 ? -22.581 -6.416 16.010 1.00 94.75 101 TYR A CA 1
ATOM 808 C C . TYR A 1 101 ? -22.716 -5.169 15.118 1.00 94.75 101 TYR A C 1
ATOM 810 O O . TYR A 1 101 ? -23.826 -4.787 14.763 1.00 94.75 101 TYR A O 1
ATOM 818 N N . CYS A 1 102 ? -21.603 -4.552 14.711 1.00 94.06 102 CYS A N 1
ATOM 819 C CA . CYS A 1 102 ? -21.597 -3.314 13.926 1.00 94.06 102 CYS A CA 1
ATOM 820 C C . CYS A 1 102 ? -21.710 -3.499 12.402 1.00 94.06 102 CYS A C 1
ATOM 822 O O . CYS A 1 102 ? -22.035 -2.533 11.710 1.00 94.06 102 CYS A O 1
ATOM 824 N N . VAL A 1 103 ? -21.445 -4.689 11.852 1.00 95.12 103 VAL A N 1
ATOM 825 C CA . VAL A 1 103 ? -21.424 -4.893 10.391 1.00 95.12 103 VAL A CA 1
ATOM 826 C C . VAL A 1 103 ? -22.776 -4.650 9.708 1.00 95.12 103 VAL A C 1
ATOM 828 O O . VAL A 1 103 ? -23.833 -4.763 10.322 1.00 95.12 103 VAL A O 1
ATOM 831 N N . ASN A 1 104 ? -22.735 -4.364 8.402 1.00 94.69 104 ASN A N 1
ATOM 832 C CA . ASN A 1 104 ? -23.881 -4.206 7.492 1.00 94.69 104 ASN A CA 1
ATOM 833 C C . ASN A 1 104 ? -24.868 -3.087 7.853 1.00 94.69 104 ASN A C 1
ATOM 835 O O . ASN A 1 104 ? -25.944 -3.001 7.261 1.00 94.69 104 ASN A O 1
ATOM 839 N N . HIS A 1 105 ? -24.510 -2.220 8.793 1.00 87.31 105 HIS A N 1
ATOM 840 C CA . HIS A 1 105 ? -25.314 -1.055 9.109 1.00 87.31 105 HIS A CA 1
ATOM 841 C C . HIS A 1 105 ? -25.084 0.047 8.074 1.00 87.31 105 HIS A C 1
ATOM 843 O O . HIS A 1 105 ? -23.946 0.418 7.785 1.00 87.31 105 HIS A O 1
ATOM 849 N N . ASP A 1 106 ? -26.175 0.596 7.546 1.00 86.75 106 ASP A N 1
ATOM 850 C CA . ASP A 1 106 ? -26.141 1.705 6.591 1.00 86.75 106 ASP A CA 1
ATOM 851 C C . ASP A 1 106 ? -26.125 3.042 7.345 1.00 86.75 106 ASP A C 1
ATOM 853 O O . ASP A 1 106 ? -27.130 3.740 7.483 1.00 86.75 106 ASP A O 1
ATOM 857 N N . TYR A 1 107 ? -24.984 3.335 7.967 1.00 87.81 107 TYR A N 1
ATOM 858 C CA . TYR A 1 107 ? -24.787 4.561 8.732 1.00 87.81 107 TYR A CA 1
ATOM 859 C C . TYR A 1 107 ? -24.434 5.746 7.831 1.00 87.81 107 TYR A C 1
ATOM 861 O O . TYR A 1 107 ? -23.734 5.609 6.830 1.00 87.81 107 TYR A O 1
ATOM 869 N N . GLU A 1 108 ? -24.823 6.951 8.256 1.00 90.12 108 GLU A N 1
ATOM 870 C CA . GLU A 1 108 ? -24.236 8.181 7.721 1.00 90.12 108 GLU A CA 1
ATOM 871 C C . GLU A 1 108 ? -22.709 8.183 7.916 1.00 90.12 108 GLU A C 1
ATOM 873 O O . GLU A 1 108 ? -22.199 7.662 8.912 1.00 90.12 108 GLU A O 1
ATOM 878 N N . SER A 1 109 ? -21.974 8.809 6.989 1.00 88.31 109 SER A N 1
ATOM 879 C CA . SER A 1 109 ? -20.502 8.754 6.932 1.00 88.31 109 SER A CA 1
ATOM 880 C C . SER A 1 109 ? -19.813 9.124 8.254 1.00 88.31 109 SER A C 1
ATOM 882 O O . SER A 1 109 ? -18.912 8.409 8.685 1.00 88.31 109 SER A O 1
ATOM 884 N N . SER A 1 110 ? -20.264 10.171 8.955 1.00 91.81 110 SER A N 1
ATOM 885 C CA . SER A 1 110 ? -19.669 10.580 10.238 1.00 91.81 110 SER A CA 1
ATOM 886 C C . SER A 1 110 ? -19.883 9.549 11.349 1.00 91.81 110 SER A C 1
ATOM 888 O O . SER A 1 110 ? -19.003 9.338 12.185 1.00 91.81 110 SER A O 1
ATOM 890 N N . LYS A 1 111 ? -21.038 8.873 11.353 1.00 93.75 111 LYS A N 1
ATOM 891 C CA . LYS A 1 111 ? -21.356 7.800 12.298 1.00 93.75 111 LYS A CA 1
ATOM 892 C C . LYS A 1 111 ? -20.565 6.532 11.975 1.00 93.75 111 LYS A C 1
ATOM 894 O O . LYS A 1 111 ? -20.023 5.921 12.894 1.00 93.75 111 LYS A O 1
ATOM 899 N N . ALA A 1 112 ? -20.431 6.180 10.694 1.00 94.31 112 ALA A N 1
ATOM 900 C CA . ALA A 1 112 ? -19.569 5.085 10.249 1.00 94.31 112 ALA A CA 1
ATOM 901 C C . ALA A 1 112 ? -18.104 5.327 10.655 1.00 94.31 112 ALA A C 1
ATOM 903 O O . ALA A 1 112 ? -17.486 4.470 11.283 1.00 94.31 112 ALA A O 1
ATOM 904 N N . GLN A 1 113 ? -17.581 6.533 10.404 1.00 95.06 113 GLN A N 1
ATOM 905 C CA . GLN A 1 113 ? -16.226 6.922 10.797 1.00 95.06 113 GLN A CA 1
ATOM 906 C C . GLN A 1 113 ? -16.037 6.890 12.323 1.00 95.06 113 GLN A C 1
ATOM 908 O O . GLN A 1 113 ? -14.999 6.430 12.795 1.00 95.06 113 GLN A O 1
ATOM 913 N N . ALA A 1 114 ? -17.032 7.318 13.108 1.00 96.12 114 ALA A N 1
ATOM 914 C CA . ALA A 1 114 ? -16.982 7.241 14.569 1.00 96.12 114 ALA A CA 1
ATOM 915 C C . ALA A 1 114 ? -16.933 5.791 15.086 1.00 96.12 114 ALA A C 1
ATOM 917 O O . ALA A 1 114 ? -16.145 5.503 15.986 1.00 96.12 114 ALA A O 1
ATOM 918 N N . TYR A 1 115 ? -17.716 4.867 14.510 1.00 97.00 115 TYR A N 1
ATOM 919 C CA . TYR A 1 115 ? -17.596 3.434 14.826 1.00 97.00 115 TYR A CA 1
ATOM 920 C C . TYR A 1 115 ? -16.237 2.873 14.401 1.00 97.00 115 TYR A C 1
ATOM 922 O O . TYR A 1 115 ? -15.637 2.092 15.141 1.00 97.00 115 TYR A O 1
ATOM 930 N N . GLY A 1 116 ? -15.724 3.305 13.248 1.00 97.00 116 GLY A N 1
ATOM 931 C CA . GLY A 1 116 ? -14.384 2.970 12.781 1.00 97.00 116 GLY A CA 1
ATOM 932 C C . GLY A 1 116 ? -13.296 3.373 13.776 1.00 97.00 116 GLY A C 1
ATOM 933 O O . GLY A 1 116 ? -12.516 2.525 14.210 1.00 97.00 116 GLY A O 1
ATOM 934 N N . MET A 1 117 ? -13.308 4.632 14.225 1.00 97.12 117 MET A N 1
ATOM 935 C CA . MET A 1 117 ? -12.424 5.139 15.283 1.00 97.12 117 MET A CA 1
ATOM 936 C C . MET A 1 117 ? -12.583 4.362 16.586 1.00 97.12 117 MET A C 1
ATOM 938 O O . MET A 1 117 ? -11.587 3.984 17.192 1.00 97.12 117 MET A O 1
ATOM 942 N N . TYR A 1 118 ? -13.821 4.093 17.006 1.00 98.19 118 TYR A N 1
ATOM 943 C CA . TYR A 1 118 ? -14.086 3.352 18.234 1.00 98.19 118 TYR A CA 1
ATOM 944 C C . TYR A 1 118 ? -13.500 1.936 18.173 1.00 98.19 118 TYR A C 1
ATOM 946 O O . TYR A 1 118 ? -12.791 1.527 19.090 1.00 98.19 118 TYR A O 1
ATOM 954 N N . SER A 1 119 ? -13.696 1.220 17.061 1.00 98.44 119 SER A N 1
ATOM 955 C CA . SER A 1 119 ? -13.061 -0.086 16.850 1.00 98.44 119 SER A CA 1
ATOM 956 C C . SER A 1 119 ? -11.529 0.011 16.867 1.00 98.44 119 SER A C 1
ATOM 958 O O . SER A 1 119 ? -10.871 -0.860 17.433 1.00 98.44 119 SER A O 1
ATOM 960 N N . GLY A 1 120 ? -10.955 1.086 16.309 1.00 98.25 120 GLY A N 1
ATOM 961 C CA . GLY A 1 120 ? -9.516 1.358 16.345 1.00 98.25 120 GLY A CA 1
ATOM 962 C C . GLY A 1 120 ? -8.988 1.581 17.765 1.00 98.25 120 GLY A C 1
ATOM 963 O O . GLY A 1 120 ? -7.986 0.975 18.143 1.00 98.25 120 GLY A O 1
ATOM 964 N N . CYS A 1 121 ? -9.710 2.356 18.581 1.00 98.19 121 CYS A N 1
ATOM 965 C CA . CYS A 1 121 ? -9.406 2.554 19.998 1.00 98.19 121 CYS A CA 1
ATOM 966 C C . CYS A 1 121 ? -9.427 1.230 20.769 1.00 98.19 121 CYS A C 1
ATOM 968 O O . CYS A 1 121 ? -8.542 0.987 21.584 1.00 98.19 121 CYS A O 1
ATOM 970 N N . LEU A 1 122 ? -10.419 0.366 20.515 1.00 98.38 122 LEU A N 1
ATOM 971 C CA . LEU A 1 122 ? -10.500 -0.943 21.166 1.00 98.38 122 LEU A CA 1
ATOM 972 C C . LEU A 1 122 ? -9.321 -1.845 20.782 1.00 98.38 122 LEU A C 1
ATOM 974 O O . LEU A 1 122 ? -8.739 -2.483 21.657 1.00 98.38 122 LEU A O 1
ATOM 978 N N . LEU A 1 123 ? -8.930 -1.874 19.504 1.00 98.50 123 LEU A N 1
ATOM 979 C CA . LEU A 1 123 ? -7.765 -2.640 19.051 1.00 98.50 123 LEU A CA 1
ATOM 980 C C . LEU A 1 123 ? -6.463 -2.132 19.690 1.00 98.50 123 LEU A C 1
ATOM 982 O O . LEU A 1 123 ? -5.641 -2.936 20.138 1.00 98.50 123 LEU A O 1
ATOM 986 N N . GLN A 1 124 ? -6.284 -0.811 19.762 1.00 97.81 124 GLN A N 1
ATOM 987 C CA . GLN A 1 124 ? -5.123 -0.209 20.414 1.00 97.81 124 GLN A CA 1
ATOM 988 C C . GLN A 1 124 ? -5.098 -0.524 21.917 1.00 97.81 124 GLN A C 1
ATOM 990 O O . GLN A 1 124 ? -4.074 -0.969 22.430 1.00 97.81 124 GLN A O 1
ATOM 995 N N . LEU A 1 125 ? -6.231 -0.378 22.609 1.00 97.19 125 LEU A N 1
ATOM 996 C CA . LEU A 1 125 ? -6.340 -0.663 24.042 1.00 97.19 125 LEU A CA 1
ATOM 997 C C . LEU A 1 125 ? -6.049 -2.136 24.359 1.00 97.19 125 LEU A C 1
ATOM 999 O O . LEU A 1 125 ? -5.342 -2.436 25.321 1.00 97.19 125 LEU A O 1
ATOM 1003 N N . LEU A 1 126 ? -6.563 -3.058 23.539 1.00 97.31 126 LEU A N 1
ATOM 1004 C CA . LEU A 1 126 ? -6.246 -4.483 23.644 1.00 97.31 126 LEU A CA 1
ATOM 1005 C C . LEU A 1 126 ? -4.740 -4.724 23.471 1.00 97.31 126 LEU A C 1
ATOM 1007 O O . LEU A 1 126 ? -4.133 -5.448 24.260 1.00 97.31 126 LEU A O 1
ATOM 1011 N N . THR A 1 127 ? -4.136 -4.063 22.478 1.00 97.25 127 THR A N 1
ATOM 1012 C CA . THR A 1 127 ? -2.701 -4.164 22.196 1.00 97.25 127 THR A CA 1
ATOM 1013 C C . THR A 1 127 ? -1.851 -3.701 23.373 1.00 97.25 127 THR A C 1
ATOM 1015 O O . THR A 1 127 ? -0.955 -4.424 23.814 1.00 97.25 127 THR A O 1
ATOM 1018 N N . GLU A 1 128 ? -2.143 -2.521 23.917 1.00 95.81 128 GLU A N 1
ATOM 1019 C CA . GLU A 1 128 ? -1.389 -1.939 25.028 1.00 95.81 128 GLU A CA 1
ATOM 1020 C C . GLU A 1 128 ? -1.500 -2.794 26.299 1.00 95.81 128 GLU A C 1
ATOM 1022 O O . GLU A 1 128 ? -0.483 -3.093 26.925 1.00 95.81 128 GLU A O 1
ATOM 1027 N N . ARG A 1 129 ? -2.692 -3.308 26.621 1.00 95.12 129 ARG A N 1
ATOM 1028 C CA . ARG A 1 129 ? -2.899 -4.185 27.788 1.00 95.12 129 ARG A CA 1
ATOM 1029 C C . ARG A 1 129 ? -2.183 -5.523 27.678 1.00 95.12 129 ARG A C 1
ATOM 1031 O O . ARG A 1 129 ? -1.607 -6.003 28.653 1.00 95.12 129 ARG A O 1
ATOM 1038 N N . ASN A 1 130 ? -2.207 -6.143 26.502 1.00 95.56 130 ASN A N 1
ATOM 1039 C CA . ASN A 1 130 ? -1.459 -7.376 26.274 1.00 95.56 130 ASN A CA 1
ATOM 1040 C C . ASN A 1 130 ? 0.049 -7.126 26.409 1.00 95.56 130 ASN A C 1
ATOM 1042 O O . ASN A 1 130 ? 0.750 -7.915 27.050 1.00 95.56 130 ASN A O 1
ATOM 1046 N N . LYS A 1 131 ? 0.535 -5.990 25.897 1.00 95.19 131 LYS A N 1
ATOM 1047 C CA . LYS A 1 131 ? 1.939 -5.588 26.012 1.00 95.19 131 LYS A CA 1
ATOM 1048 C C . LYS A 1 131 ? 2.366 -5.353 27.461 1.00 95.19 131 LYS A C 1
ATOM 1050 O O . LYS A 1 131 ? 3.453 -5.786 27.837 1.00 95.19 131 LYS A O 1
ATOM 1055 N N . GLU A 1 132 ? 1.519 -4.744 28.290 1.00 94.12 132 GLU A N 1
ATOM 1056 C CA . GLU A 1 132 ? 1.748 -4.607 29.740 1.00 94.12 132 GLU A CA 1
ATOM 1057 C C . GLU A 1 132 ? 1.887 -5.967 30.444 1.00 94.12 132 GLU A C 1
ATOM 1059 O O . GLU A 1 132 ? 2.634 -6.099 31.412 1.00 94.12 132 GLU A O 1
ATOM 1064 N N . GLN A 1 133 ? 1.232 -7.006 29.919 1.00 93.88 133 GLN A N 1
ATOM 1065 C CA . GLN A 1 133 ? 1.364 -8.392 30.383 1.00 93.88 133 GLN A CA 1
ATOM 1066 C C . GLN A 1 133 ? 2.538 -9.149 29.734 1.00 93.88 133 GLN A C 1
ATOM 1068 O O . GLN A 1 133 ? 2.675 -10.358 29.935 1.00 93.88 133 GLN A O 1
ATOM 1073 N N . GLY A 1 134 ? 3.369 -8.480 28.931 1.00 94.75 134 GLY A N 1
ATOM 1074 C CA . GLY A 1 134 ? 4.482 -9.096 28.206 1.00 94.75 134 GLY A CA 1
ATOM 1075 C C . GLY A 1 134 ? 4.059 -9.995 27.039 1.00 94.75 134 GLY A C 1
ATOM 1076 O O . GLY A 1 134 ? 4.843 -10.841 26.610 1.00 94.75 134 GLY A O 1
ATOM 1077 N N . LYS A 1 135 ? 2.830 -9.846 26.530 1.00 95.38 135 LYS A N 1
ATOM 1078 C CA . LYS A 1 135 ? 2.294 -10.597 25.387 1.00 95.38 135 LYS A CA 1
ATOM 1079 C C . LYS A 1 135 ? 2.178 -9.696 24.164 1.00 95.38 135 LYS A C 1
ATOM 1081 O O . LYS A 1 135 ? 1.875 -8.515 24.288 1.00 95.38 135 LYS A O 1
ATOM 1086 N N . SER A 1 136 ? 2.373 -10.273 22.982 1.00 94.50 136 SER A N 1
ATOM 1087 C CA . SER A 1 136 ? 2.083 -9.581 21.727 1.00 94.50 136 SER A CA 1
ATOM 1088 C C . SER A 1 136 ? 0.659 -9.879 21.265 1.00 94.50 136 SER A C 1
ATOM 1090 O O . SER A 1 136 ? 0.194 -11.014 21.390 1.00 94.50 136 SER A O 1
ATOM 1092 N N . THR A 1 137 ? -0.025 -8.871 20.731 1.00 97.31 137 THR A N 1
ATOM 1093 C CA . THR A 1 137 ? -1.403 -9.005 20.240 1.00 97.31 137 THR A CA 1
ATOM 1094 C C . THR A 1 137 ? -1.428 -9.471 18.795 1.00 97.31 137 THR A C 1
ATOM 1096 O O . THR A 1 137 ? -0.849 -8.842 17.912 1.00 97.31 137 THR A O 1
ATOM 1099 N N . GLN 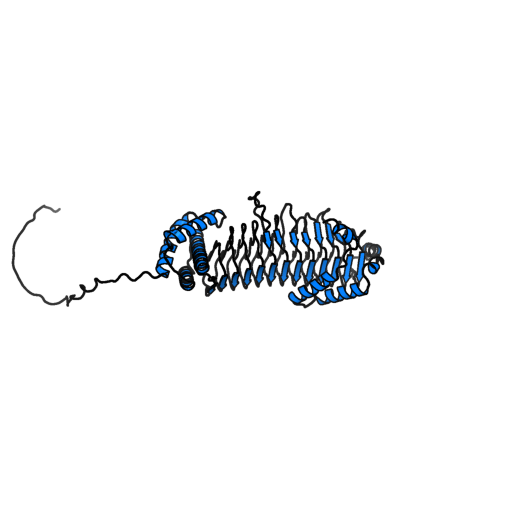A 1 138 ? -2.142 -10.567 18.545 1.00 96.88 138 GLN A N 1
ATOM 1100 C CA . GLN A 1 138 ? -2.355 -11.111 17.206 1.00 96.88 138 GLN A CA 1
ATOM 1101 C C . GLN A 1 138 ? -3.848 -11.134 16.910 1.00 96.88 138 GLN A C 1
ATOM 1103 O O . GLN A 1 138 ? -4.540 -12.119 17.171 1.00 96.88 138 GLN A O 1
ATOM 1108 N N . PHE A 1 139 ? -4.359 -10.027 16.377 1.00 98.44 139 PHE A N 1
ATOM 1109 C CA . PHE A 1 139 ? -5.777 -9.907 16.080 1.00 98.44 139 PHE A CA 1
ATOM 1110 C C . PHE A 1 139 ? -6.086 -10.439 14.678 1.00 98.44 139 PHE A C 1
ATOM 1112 O O . PHE A 1 139 ? -5.562 -9.943 13.681 1.00 98.44 139 PHE A O 1
ATOM 1119 N N . TYR A 1 140 ? -6.966 -11.435 14.590 1.00 98.56 140 TYR A N 1
ATOM 1120 C CA . TYR A 1 140 ? -7.457 -11.988 13.328 1.00 98.56 140 TYR A CA 1
ATOM 1121 C C . TYR A 1 140 ? -8.981 -11.924 13.269 1.00 98.56 140 TYR A C 1
ATOM 1123 O O . TYR A 1 140 ? -9.655 -12.354 14.208 1.00 98.56 140 TYR A O 1
ATOM 1131 N N . ILE A 1 141 ? -9.520 -11.453 12.145 1.00 98.50 141 ILE A N 1
ATOM 1132 C CA . ILE A 1 141 ? -10.959 -11.451 11.885 1.00 98.50 141 ILE A CA 1
ATOM 1133 C C . ILE A 1 141 ? -11.277 -11.776 10.418 1.00 98.50 141 ILE A C 1
ATOM 1135 O O . ILE A 1 141 ? -10.688 -11.214 9.496 1.00 98.50 141 ILE A O 1
ATOM 1139 N N . ASP A 1 142 ? -12.247 -12.670 10.221 1.00 98.44 142 ASP A N 1
ATOM 1140 C CA . ASP A 1 142 ? -12.865 -12.985 8.928 1.00 98.44 142 ASP A CA 1
ATOM 1141 C C . ASP A 1 142 ? -14.266 -12.367 8.882 1.00 98.44 142 ASP A C 1
ATOM 1143 O O . ASP A 1 142 ? -15.152 -12.766 9.635 1.00 98.44 142 ASP A O 1
ATOM 1147 N N . GLY A 1 143 ? -14.471 -11.392 8.006 1.00 97.31 143 GLY A N 1
ATOM 1148 C CA . GLY A 1 143 ? -15.717 -10.653 7.866 1.00 97.31 143 GLY A CA 1
ATOM 1149 C C . GLY A 1 143 ? -16.840 -11.421 7.202 1.00 97.31 143 GLY A C 1
ATOM 1150 O O . GLY A 1 143 ? -17.977 -10.956 7.255 1.00 97.31 143 GLY A O 1
ATOM 1151 N N . LYS A 1 144 ? -16.578 -12.592 6.608 1.00 97.38 144 LYS A N 1
ATOM 1152 C CA . LYS A 1 144 ? -17.583 -13.419 5.915 1.00 97.38 144 LYS A CA 1
ATOM 1153 C C . LYS A 1 144 ? -18.355 -12.653 4.827 1.00 97.38 144 LYS A C 1
ATOM 1155 O O . LYS A 1 144 ? -19.534 -12.908 4.596 1.00 97.38 144 LYS A O 1
ATOM 1160 N N . GLY A 1 145 ? -17.697 -11.689 4.183 1.00 95.44 145 GLY A N 1
ATOM 1161 C CA . GLY A 1 145 ? -18.255 -10.804 3.158 1.00 95.44 145 GLY A CA 1
ATOM 1162 C C . GLY A 1 145 ? -19.022 -9.593 3.696 1.00 95.44 145 GLY A C 1
ATOM 1163 O O . GLY A 1 145 ? -19.490 -8.777 2.902 1.00 95.44 145 GLY A O 1
ATOM 1164 N N . ASN A 1 146 ? -19.154 -9.448 5.016 1.00 98.06 146 ASN A N 1
ATOM 1165 C CA . ASN A 1 146 ? -19.909 -8.352 5.615 1.00 98.06 146 ASN A CA 1
ATOM 1166 C C . ASN A 1 146 ? -19.251 -6.985 5.373 1.00 98.06 146 ASN A C 1
ATOM 1168 O O . ASN A 1 146 ? -18.035 -6.883 5.182 1.00 98.06 146 ASN A O 1
ATOM 1172 N N . ARG A 1 147 ? -20.063 -5.923 5.409 1.00 98.06 147 ARG A N 1
ATOM 1173 C CA . ARG A 1 147 ? -19.614 -4.539 5.244 1.00 98.06 147 ARG A CA 1
ATOM 1174 C C . ARG A 1 147 ? -19.269 -3.885 6.581 1.00 98.06 147 ARG A C 1
ATOM 1176 O O . ARG A 1 147 ? -20.088 -3.926 7.498 1.00 98.06 147 ARG A O 1
ATOM 1183 N N . PHE A 1 148 ? -18.119 -3.219 6.670 1.00 98.00 148 PHE A N 1
ATOM 1184 C CA . PHE A 1 148 ? -17.784 -2.293 7.752 1.00 98.00 148 PHE A CA 1
ATOM 1185 C C . PHE A 1 148 ? -16.843 -1.182 7.262 1.00 98.00 148 PHE A C 1
ATOM 1187 O O . PHE A 1 148 ? -15.632 -1.375 7.138 1.00 98.00 148 PHE A O 1
ATOM 1194 N N . ASP A 1 149 ? -17.406 -0.004 6.996 1.00 97.19 149 ASP A N 1
ATOM 1195 C CA . ASP A 1 149 ? -16.617 1.170 6.621 1.00 97.19 149 ASP A CA 1
ATOM 1196 C C . ASP A 1 149 ? -15.761 1.651 7.806 1.00 97.19 149 ASP A C 1
ATOM 1198 O O . ASP A 1 149 ? -16.196 1.624 8.958 1.00 97.19 149 ASP A O 1
ATOM 1202 N N . TYR A 1 150 ? -14.550 2.129 7.517 1.00 97.19 150 TYR A N 1
ATOM 1203 C CA . TYR A 1 150 ? -13.587 2.663 8.486 1.00 97.19 150 TYR A CA 1
ATOM 1204 C C . TYR A 1 150 ? -13.130 1.673 9.572 1.00 97.19 150 TYR A C 1
ATOM 1206 O O . TYR A 1 150 ? -12.596 2.112 10.593 1.00 97.19 150 TYR A O 1
ATOM 1214 N N . LEU A 1 151 ? -13.297 0.357 9.383 1.00 98.38 151 LEU A N 1
ATOM 1215 C CA . LEU A 1 151 ? -12.845 -0.656 10.347 1.00 98.38 151 LEU A CA 1
ATOM 1216 C C . LEU A 1 151 ? -11.391 -0.393 10.781 1.00 98.38 151 LEU A C 1
ATOM 1218 O O . LEU A 1 151 ? -10.488 -0.327 9.948 1.00 98.38 151 LEU A O 1
ATOM 1222 N N . PHE A 1 152 ? -11.187 -0.232 12.091 1.00 98.38 152 PHE A N 1
ATOM 1223 C CA . PHE A 1 152 ? -9.907 0.076 12.740 1.00 98.38 152 PHE A CA 1
ATOM 1224 C C . PHE A 1 152 ? -9.191 1.347 12.270 1.00 98.38 152 PHE A C 1
ATOM 1226 O O . PHE A 1 152 ? -7.966 1.459 12.368 1.00 98.38 152 PHE A O 1
ATOM 1233 N N . CYS A 1 153 ? -9.941 2.327 11.780 1.00 95.50 153 CYS A N 1
ATOM 1234 C CA . CYS A 1 153 ? -9.377 3.608 11.393 1.00 95.50 153 CYS A CA 1
ATOM 1235 C C . CYS A 1 153 ? -8.666 4.297 12.576 1.00 95.50 153 CYS A C 1
ATOM 1237 O O . CYS A 1 153 ? -9.185 4.312 13.691 1.00 95.50 153 CYS A O 1
ATOM 1239 N N . TYR A 1 154 ? -7.504 4.907 12.310 1.00 96.19 154 TYR A N 1
ATOM 1240 C CA . TYR A 1 154 ? -6.647 5.627 13.272 1.00 96.19 154 TYR A CA 1
ATOM 1241 C C . TYR A 1 154 ? -6.006 4.807 14.406 1.00 96.19 154 TYR A C 1
ATOM 1243 O O . TYR A 1 154 ? -5.309 5.405 15.224 1.00 96.19 154 TYR A O 1
ATOM 1251 N N . ALA A 1 155 ? -6.163 3.477 14.457 1.00 97.38 155 ALA A N 1
ATOM 1252 C CA . ALA A 1 155 ? -5.482 2.655 15.464 1.00 97.38 155 ALA A CA 1
ATOM 1253 C C . ALA A 1 155 ? -3.961 2.910 15.433 1.00 97.38 155 ALA A C 1
ATOM 1255 O O . ALA A 1 155 ? -3.304 2.604 14.437 1.00 97.38 155 ALA A O 1
ATOM 1256 N N . ASN A 1 156 ? -3.413 3.518 16.489 1.00 93.88 156 ASN A N 1
ATOM 1257 C CA . ASN A 1 156 ? -2.079 4.128 16.457 1.00 93.88 156 ASN A CA 1
ATOM 1258 C C . ASN A 1 156 ? -0.972 3.103 16.773 1.00 93.88 156 ASN A C 1
ATOM 1260 O O . ASN A 1 156 ? -0.003 2.969 16.022 1.00 93.88 156 ASN A O 1
ATOM 1264 N N . HIS A 1 157 ? -1.153 2.320 17.837 1.00 95.69 157 HIS A N 1
ATOM 1265 C CA . HIS A 1 157 ? -0.243 1.240 18.216 1.00 95.69 157 HIS A CA 1
ATOM 1266 C C . HIS A 1 157 ? -0.941 -0.108 18.081 1.00 95.69 157 HIS A C 1
ATOM 1268 O O . HIS A 1 157 ? -1.908 -0.394 18.783 1.00 95.69 157 HIS A O 1
ATOM 1274 N N . VAL A 1 158 ? -0.439 -0.933 17.168 1.00 96.19 158 VAL A N 1
ATOM 1275 C CA . VAL A 1 158 ? -0.940 -2.286 16.911 1.00 96.19 158 VAL A CA 1
ATOM 1276 C C . VAL A 1 158 ? 0.265 -3.213 16.812 1.00 96.19 158 VAL A C 1
ATOM 1278 O O . VAL A 1 158 ? 1.300 -2.816 16.296 1.00 96.19 158 VAL A O 1
ATOM 1281 N N . ASP A 1 159 ? 0.174 -4.447 17.290 1.00 97.25 159 ASP A N 1
ATOM 1282 C CA . ASP A 1 159 ? 1.222 -5.435 17.025 1.00 97.25 159 ASP A CA 1
ATOM 1283 C C . ASP A 1 159 ? 0.972 -6.083 15.657 1.00 97.25 159 ASP A C 1
ATOM 1285 O O . ASP A 1 159 ? 1.547 -5.665 14.648 1.00 97.25 159 ASP A O 1
ATOM 1289 N N . GLU A 1 160 ? 0.067 -7.062 15.600 1.00 98.06 160 GLU A N 1
ATOM 1290 C CA . GLU A 1 160 ? -0.348 -7.719 14.364 1.00 98.06 160 GLU A CA 1
ATOM 1291 C C . GLU A 1 160 ? -1.869 -7.687 14.201 1.00 98.06 160 GLU A C 1
ATOM 1293 O O . GLU A 1 160 ? -2.617 -8.083 15.098 1.00 98.06 160 GLU A O 1
ATOM 1298 N N . VAL A 1 161 ? -2.326 -7.279 13.017 1.00 98.50 161 VAL A N 1
ATOM 1299 C CA . VAL A 1 161 ? -3.736 -7.325 12.622 1.00 98.50 161 VAL A CA 1
ATOM 1300 C C . VAL A 1 161 ? -3.894 -7.990 11.258 1.00 98.50 161 VAL A C 1
ATOM 1302 O O . VAL A 1 161 ? -3.161 -7.691 10.313 1.00 98.50 161 VAL A O 1
ATOM 1305 N N . ARG A 1 162 ? -4.853 -8.914 11.160 1.00 98.69 162 ARG A N 1
ATOM 1306 C CA . ARG A 1 162 ? -5.193 -9.665 9.947 1.00 98.69 162 ARG A CA 1
ATOM 1307 C C . ARG A 1 162 ? -6.698 -9.596 9.709 1.00 98.69 162 ARG A C 1
ATOM 1309 O O . ARG A 1 162 ? -7.475 -10.060 10.541 1.00 98.69 162 ARG A O 1
ATOM 1316 N N . ILE A 1 163 ? -7.096 -9.021 8.579 1.00 98.62 163 ILE A N 1
ATOM 1317 C CA . ILE A 1 163 ? -8.500 -8.791 8.218 1.00 98.62 163 ILE A CA 1
ATOM 1318 C C . ILE A 1 163 ? -8.777 -9.469 6.887 1.00 98.62 163 ILE A C 1
ATOM 1320 O O . ILE A 1 163 ? -8.086 -9.208 5.905 1.00 98.62 163 ILE A O 1
ATOM 1324 N N . VAL A 1 164 ? -9.787 -10.331 6.850 1.00 98.56 164 VAL A N 1
ATOM 1325 C CA . VAL A 1 164 ? -10.104 -11.132 5.663 1.00 98.56 164 VAL A CA 1
ATOM 1326 C C . VAL A 1 164 ? -11.591 -11.024 5.332 1.00 98.56 164 VAL A C 1
ATOM 1328 O O . VAL A 1 164 ? -12.402 -10.909 6.243 1.00 98.56 164 VAL A O 1
ATOM 1331 N N . ASN A 1 165 ? -11.961 -11.061 4.049 1.00 98.50 165 ASN A N 1
ATOM 1332 C CA . ASN A 1 165 ? -13.353 -11.119 3.570 1.00 98.50 165 ASN A CA 1
ATOM 1333 C C . ASN A 1 165 ? -14.261 -10.003 4.125 1.00 98.50 165 ASN A C 1
ATOM 1335 O O . ASN A 1 165 ? -15.359 -10.275 4.614 1.00 98.50 165 ASN A O 1
ATOM 1339 N N . PHE A 1 166 ? -13.829 -8.746 4.055 1.00 98.50 166 PHE A N 1
ATOM 1340 C CA . PHE A 1 166 ? -14.676 -7.595 4.389 1.00 98.50 166 PHE A CA 1
ATOM 1341 C C . PHE A 1 166 ? -14.957 -6.736 3.160 1.00 98.50 166 PHE A C 1
ATOM 1343 O O . PHE A 1 166 ? -14.115 -6.583 2.274 1.00 98.50 166 PHE A O 1
ATOM 1350 N N . SER A 1 167 ? -16.131 -6.113 3.141 1.00 98.50 167 SER A N 1
ATOM 1351 C CA . SER A 1 167 ? -16.384 -4.950 2.295 1.00 98.50 167 SER A CA 1
ATOM 1352 C C . SER A 1 167 ? -16.424 -3.671 3.130 1.00 98.50 167 SER A C 1
ATOM 1354 O O . SER A 1 167 ? -16.677 -3.713 4.331 1.00 98.50 167 SER A O 1
ATOM 1356 N N . GLY A 1 168 ? -16.157 -2.527 2.518 1.00 97.44 168 GLY A N 1
ATOM 1357 C CA . GLY A 1 168 ? -16.244 -1.222 3.161 1.00 97.44 168 GLY A CA 1
ATOM 1358 C C . GLY A 1 168 ? -15.134 -0.272 2.736 1.00 97.44 168 GLY A C 1
ATOM 1359 O O . GLY A 1 168 ? -14.018 -0.684 2.410 1.00 97.44 168 GLY A O 1
ATOM 1360 N N . ASP A 1 169 ? -15.449 1.016 2.740 1.00 97.38 169 ASP A N 1
ATOM 1361 C CA . ASP A 1 169 ? -14.484 2.064 2.428 1.00 97.38 169 ASP A CA 1
ATOM 1362 C C . ASP A 1 169 ? -13.560 2.327 3.633 1.00 97.38 169 ASP A C 1
ATOM 1364 O O . ASP A 1 169 ? -13.947 2.155 4.788 1.00 97.38 169 ASP A O 1
ATOM 1368 N N . TYR A 1 170 ? -12.327 2.772 3.382 1.00 97.19 170 TYR A N 1
ATOM 1369 C CA . TYR A 1 170 ? -11.369 3.226 4.406 1.00 97.19 170 TYR A CA 1
ATOM 1370 C C . TYR A 1 170 ? -10.960 2.193 5.477 1.00 97.19 170 TYR A C 1
ATOM 1372 O O . TYR A 1 170 ? -10.496 2.579 6.555 1.00 97.19 170 TYR A O 1
ATOM 1380 N N . ILE A 1 171 ? -11.066 0.889 5.201 1.00 98.50 171 ILE A N 1
ATOM 1381 C CA . ILE A 1 171 ? -10.587 -0.164 6.116 1.00 98.50 171 ILE A CA 1
ATOM 1382 C C . ILE A 1 171 ? -9.097 0.056 6.448 1.00 98.50 171 ILE A C 1
ATOM 1384 O O . ILE A 1 171 ? -8.262 0.218 5.551 1.00 98.50 171 ILE A O 1
ATOM 1388 N N . CYS A 1 172 ? -8.786 0.084 7.747 1.00 98.25 172 CYS A N 1
ATOM 1389 C CA . CYS A 1 172 ? -7.491 0.399 8.364 1.00 98.25 172 CYS A CA 1
ATOM 1390 C C . CYS A 1 172 ? -6.854 1.718 7.917 1.00 98.25 172 CYS A C 1
ATOM 1392 O O . CYS A 1 172 ? -5.630 1.865 7.958 1.00 98.25 172 CYS A O 1
ATOM 1394 N N . SER A 1 173 ? -7.654 2.692 7.485 1.00 96.56 173 SER A N 1
ATOM 1395 C CA . SER A 1 173 ? -7.099 3.988 7.119 1.00 96.56 173 SER A CA 1
ATOM 1396 C C . SER A 1 173 ? -6.420 4.663 8.320 1.00 96.56 173 SER A C 1
ATOM 1398 O O . SER A 1 173 ? -6.900 4.567 9.450 1.00 96.56 173 SER A O 1
ATOM 1400 N N . PHE A 1 174 ? -5.282 5.325 8.094 1.00 95.69 174 PHE A N 1
ATOM 1401 C CA . PHE A 1 174 ? -4.451 5.950 9.138 1.00 95.69 174 PHE A CA 1
ATOM 1402 C C . PHE A 1 174 ? -3.929 5.014 10.244 1.00 95.69 174 PHE A C 1
ATOM 1404 O O . PHE A 1 174 ? -3.427 5.495 11.261 1.00 95.69 174 PHE A O 1
ATOM 1411 N N . MET A 1 175 ? -4.012 3.695 10.078 1.00 97.06 175 MET A N 1
ATOM 1412 C CA . MET A 1 175 ? -3.453 2.772 11.062 1.00 97.06 175 MET A CA 1
ATOM 1413 C C . MET A 1 175 ? -1.933 2.946 11.173 1.00 97.06 175 MET A C 1
ATOM 1415 O O . MET A 1 175 ? -1.238 3.151 10.175 1.00 97.06 175 MET A O 1
ATOM 1419 N N . GLY A 1 176 ? -1.410 2.891 12.395 1.00 95.81 176 GLY A N 1
ATOM 1420 C CA . GLY A 1 176 ? 0.010 3.067 12.668 1.00 95.81 176 GLY A CA 1
ATOM 1421 C C . GLY A 1 176 ? 0.529 4.493 12.465 1.00 95.81 176 GLY A C 1
ATOM 1422 O O . GLY A 1 176 ? 1.736 4.687 12.520 1.00 95.81 176 GLY A O 1
ATOM 1423 N N . SER A 1 177 ? -0.327 5.481 12.192 1.00 93.81 177 SER A N 1
ATOM 1424 C CA . SER A 1 177 ? 0.084 6.866 11.912 1.00 93.81 177 SER A CA 1
ATOM 1425 C C . SER A 1 177 ? 0.267 7.711 13.182 1.00 93.81 177 SER A C 1
ATOM 1427 O O . SER A 1 177 ? -0.079 7.283 14.276 1.00 93.81 177 SER A O 1
ATOM 1429 N N . PHE A 1 178 ? 0.783 8.937 13.036 1.00 92.00 178 PHE A N 1
ATOM 1430 C CA . PHE A 1 178 ? 0.921 9.948 14.097 1.00 92.00 178 PHE A CA 1
ATOM 1431 C C . PHE A 1 178 ? 1.810 9.505 15.269 1.00 92.00 178 PHE A C 1
ATOM 1433 O O . PHE A 1 178 ? 1.395 9.513 16.427 1.00 92.00 178 PHE A O 1
ATOM 1440 N N . GLY A 1 179 ? 3.052 9.127 14.959 1.00 92.12 179 GLY A N 1
ATOM 1441 C CA . GLY A 1 179 ? 3.997 8.557 15.926 1.00 92.12 179 GLY A CA 1
ATOM 1442 C C . GLY A 1 179 ? 3.759 7.075 16.220 1.00 92.12 179 GLY A C 1
ATOM 1443 O O . GLY A 1 179 ? 4.422 6.509 17.088 1.00 92.12 179 GLY A O 1
ATOM 1444 N N . GLY A 1 180 ? 2.817 6.460 15.504 1.00 94.88 180 GLY A N 1
ATOM 1445 C CA . GLY A 1 180 ? 2.401 5.089 15.718 1.00 94.88 180 GLY A CA 1
ATOM 1446 C C . GLY A 1 180 ? 3.337 4.022 15.208 1.00 94.88 180 GLY A C 1
ATOM 1447 O O . GLY A 1 180 ? 4.364 4.274 14.569 1.00 94.88 180 GLY A O 1
ATOM 1448 N N . SER A 1 181 ? 2.969 2.791 15.538 1.00 96.56 181 SER A N 1
ATOM 1449 C CA . SER A 1 181 ? 3.762 1.621 15.200 1.00 96.56 181 SER A CA 1
ATOM 1450 C C . SER A 1 181 ? 2.898 0.409 14.917 1.00 96.56 181 SER A C 1
ATOM 1452 O O . SER A 1 181 ? 1.939 0.157 15.648 1.00 96.56 181 SER A O 1
ATOM 1454 N N . ALA A 1 182 ? 3.300 -0.367 13.911 1.00 97.31 182 ALA A N 1
ATOM 1455 C CA . ALA A 1 182 ? 2.732 -1.679 13.643 1.00 97.31 182 ALA A CA 1
ATOM 1456 C C . ALA A 1 182 ? 3.791 -2.695 13.218 1.00 97.31 182 ALA A C 1
ATOM 1458 O O . ALA A 1 182 ? 4.673 -2.375 12.416 1.00 97.31 182 ALA A O 1
ATOM 1459 N N . ASN A 1 183 ? 3.697 -3.929 13.723 1.00 97.38 183 ASN A N 1
ATOM 1460 C CA . ASN A 1 183 ? 4.539 -5.020 13.235 1.00 97.38 183 ASN A CA 1
ATOM 1461 C C . ASN A 1 183 ? 3.979 -5.591 11.921 1.00 97.38 183 ASN A C 1
ATOM 1463 O O . ASN A 1 183 ? 4.708 -5.711 10.935 1.00 97.38 183 ASN A O 1
ATOM 1467 N N . LEU A 1 184 ? 2.680 -5.894 11.877 1.00 97.88 184 LEU A N 1
ATOM 1468 C CA . LEU A 1 184 ? 2.020 -6.411 10.679 1.00 97.88 184 LEU A CA 1
ATOM 1469 C C . LEU A 1 184 ? 0.608 -5.846 10.525 1.00 97.88 184 LEU A C 1
ATOM 1471 O O . LEU A 1 184 ? -0.237 -6.030 11.398 1.00 97.88 184 LEU A O 1
ATOM 1475 N N . ILE A 1 185 ? 0.337 -5.257 9.363 1.00 98.62 185 ILE A N 1
ATOM 1476 C CA . ILE A 1 185 ? -1.016 -4.938 8.903 1.00 98.62 185 ILE A CA 1
ATOM 1477 C C . ILE A 1 185 ? -1.290 -5.785 7.664 1.00 98.62 185 ILE A C 1
ATOM 1479 O O . ILE A 1 185 ? -0.621 -5.624 6.644 1.00 98.62 185 ILE A O 1
ATOM 1483 N N . TYR A 1 186 ? -2.242 -6.710 7.767 1.00 98.56 186 TYR A N 1
ATOM 1484 C CA . TYR A 1 186 ? -2.568 -7.675 6.721 1.00 98.56 186 TYR A CA 1
ATOM 1485 C C . TYR A 1 186 ? -4.042 -7.595 6.316 1.00 98.56 186 TYR A C 1
ATOM 1487 O O . TYR A 1 186 ? -4.930 -7.607 7.174 1.00 98.56 186 TYR A O 1
ATOM 1495 N N . GLY A 1 187 ? -4.295 -7.575 5.008 1.00 98.38 187 GLY A N 1
ATOM 1496 C CA . GLY A 1 187 ? -5.631 -7.613 4.416 1.00 98.38 187 GLY A CA 1
ATOM 1497 C C . GLY A 1 187 ? -5.733 -8.619 3.281 1.00 98.38 187 GLY A C 1
ATOM 1498 O O . GLY A 1 187 ? -4.852 -8.669 2.427 1.00 98.38 187 GLY A O 1
ATOM 1499 N N . GLU A 1 188 ? -6.820 -9.380 3.226 1.00 98.25 188 GLU A N 1
ATOM 1500 C CA . GLU A 1 188 ? -7.083 -10.303 2.120 1.00 98.25 188 GLU A CA 1
ATOM 1501 C C . GLU A 1 188 ? -8.562 -10.292 1.722 1.00 98.25 188 GLU A C 1
ATOM 1503 O O . GLU A 1 188 ? -9.442 -10.244 2.583 1.00 98.25 188 GLU A O 1
ATOM 1508 N N . ASN A 1 189 ? -8.851 -10.359 0.419 1.00 98.31 189 ASN A N 1
ATOM 1509 C CA . ASN A 1 189 ? -10.220 -10.417 -0.110 1.00 98.31 189 ASN A CA 1
ATOM 1510 C C . ASN A 1 189 ? -11.076 -9.240 0.390 1.00 98.31 189 ASN A C 1
ATOM 1512 O O . ASN A 1 189 ? -12.158 -9.425 0.954 1.00 98.31 189 ASN A O 1
ATOM 1516 N N . LEU A 1 190 ? -10.565 -8.016 0.220 1.00 98.75 190 LEU A N 1
ATOM 1517 C CA . LEU A 1 190 ? -11.216 -6.791 0.691 1.00 98.75 190 LEU A CA 1
ATOM 1518 C C . LEU A 1 190 ? -11.836 -6.010 -0.473 1.00 98.75 190 LEU A C 1
ATOM 1520 O O . LEU A 1 190 ? -11.216 -5.867 -1.525 1.00 98.75 190 LEU A O 1
ATOM 1524 N N . THR A 1 191 ? -13.046 -5.473 -0.302 1.00 98.75 191 THR A N 1
ATOM 1525 C CA . THR A 1 191 ? -13.717 -4.666 -1.343 1.00 98.75 191 THR A CA 1
ATOM 1526 C C . THR A 1 191 ? -14.159 -3.303 -0.822 1.00 98.75 191 THR A C 1
ATOM 1528 O O . THR A 1 191 ? -14.981 -3.229 0.081 1.00 98.75 191 THR A O 1
ATOM 1531 N N . GLY A 1 192 ? -13.678 -2.222 -1.426 1.00 98.19 192 GLY A N 1
ATOM 1532 C CA . GLY A 1 192 ? -14.000 -0.851 -1.037 1.00 98.19 192 GLY A CA 1
ATOM 1533 C C . GLY A 1 192 ? -12.917 0.139 -1.450 1.00 98.19 192 GLY A C 1
ATOM 1534 O O . GLY A 1 192 ? -11.803 -0.232 -1.819 1.00 98.19 192 GLY A O 1
ATOM 1535 N N . ASN A 1 193 ? -13.242 1.424 -1.428 1.00 98.06 193 ASN A N 1
ATOM 1536 C CA . ASN A 1 193 ? -12.309 2.486 -1.774 1.00 98.06 193 ASN A CA 1
ATOM 1537 C C . ASN A 1 193 ? -11.423 2.847 -0.578 1.00 98.06 193 ASN A C 1
ATOM 1539 O O . ASN A 1 193 ? -11.822 2.724 0.577 1.00 98.06 193 ASN A O 1
ATOM 1543 N N . PHE A 1 194 ? -10.218 3.345 -0.854 1.00 97.38 194 PHE A N 1
ATOM 1544 C CA . PHE A 1 194 ? -9.285 3.849 0.158 1.00 97.38 194 PHE A CA 1
ATOM 1545 C C . PHE A 1 194 ? -8.894 2.830 1.242 1.00 97.38 194 PHE A C 1
ATOM 1547 O O . PHE A 1 194 ? -8.457 3.220 2.330 1.00 97.38 194 PHE A O 1
ATOM 1554 N N . ILE A 1 195 ? -9.008 1.531 0.951 1.00 98.44 195 ILE A N 1
ATOM 1555 C CA . ILE A 1 195 ? -8.487 0.467 1.813 1.00 98.44 195 ILE A CA 1
ATOM 1556 C C . ILE A 1 195 ? -6.986 0.687 1.994 1.00 98.44 195 ILE A C 1
ATOM 1558 O O . ILE A 1 195 ? -6.261 0.929 1.026 1.00 98.44 195 ILE A O 1
ATOM 1562 N N . PHE A 1 196 ? -6.526 0.636 3.242 1.00 97.94 196 PHE A N 1
ATOM 1563 C CA . PHE A 1 196 ? -5.127 0.873 3.605 1.00 97.94 196 PHE A CA 1
ATOM 1564 C C . PHE A 1 196 ? -4.608 2.256 3.216 1.00 97.94 196 PHE A C 1
ATOM 1566 O O . PHE A 1 196 ? -3.410 2.454 3.046 1.00 97.94 196 PHE A O 1
ATOM 1573 N N . SER A 1 197 ? -5.491 3.244 3.089 1.00 96.06 197 SER A N 1
ATOM 1574 C CA . SER A 1 197 ? -5.048 4.610 2.834 1.00 96.06 197 SER A CA 1
ATOM 1575 C C . SER A 1 197 ? -4.383 5.238 4.065 1.00 96.06 197 SER A C 1
ATOM 1577 O O . SER A 1 197 ? -4.814 5.031 5.195 1.00 96.06 197 SER A O 1
ATOM 1579 N N . ASN A 1 198 ? -3.358 6.062 3.861 1.00 94.31 198 ASN A N 1
ATOM 1580 C CA . ASN A 1 198 ? -2.671 6.826 4.909 1.00 94.31 198 ASN A CA 1
ATOM 1581 C C . ASN A 1 198 ? -2.012 6.004 6.033 1.00 94.31 198 ASN A C 1
ATOM 1583 O O . ASN A 1 198 ? -1.676 6.582 7.069 1.00 94.31 198 ASN A O 1
ATOM 1587 N N . ILE A 1 199 ? -1.813 4.692 5.872 1.00 95.88 199 ILE A N 1
ATOM 1588 C CA . ILE A 1 199 ? -1.111 3.879 6.879 1.00 95.88 199 ILE A CA 1
ATOM 1589 C C . ILE A 1 199 ? 0.325 4.380 7.052 1.00 95.88 199 ILE A C 1
ATOM 1591 O O . ILE A 1 199 ? 1.011 4.695 6.073 1.00 95.88 199 ILE A O 1
ATOM 1595 N N . GLY A 1 200 ? 0.779 4.419 8.304 1.00 91.69 200 GLY A N 1
ATOM 1596 C CA . GLY A 1 200 ? 2.157 4.754 8.638 1.00 91.69 200 GLY A CA 1
ATOM 1597 C C . GLY A 1 200 ? 2.551 6.170 8.220 1.00 91.69 200 GLY A C 1
ATOM 1598 O O . GLY A 1 200 ? 3.633 6.370 7.681 1.00 91.69 200 GLY A O 1
ATOM 1599 N N . SER A 1 201 ? 1.675 7.146 8.429 1.00 90.31 201 SER A N 1
ATOM 1600 C CA . SER A 1 201 ? 1.953 8.561 8.167 1.00 90.31 201 SER A CA 1
ATOM 1601 C C . SER A 1 201 ? 2.368 9.308 9.442 1.00 90.31 201 SER A C 1
ATOM 1603 O O . SER A 1 201 ? 2.029 8.893 10.544 1.00 90.31 201 SER A O 1
ATOM 1605 N N . TYR A 1 202 ? 3.029 10.460 9.311 1.00 89.12 202 TYR A N 1
ATOM 1606 C CA . TYR A 1 202 ? 3.409 11.369 10.404 1.00 89.12 202 TYR A CA 1
ATOM 1607 C C . TYR A 1 202 ? 4.307 10.716 11.474 1.00 89.12 202 TYR A C 1
ATOM 1609 O O . TYR A 1 202 ? 3.855 10.447 12.586 1.00 89.12 202 TYR A O 1
ATOM 1617 N N . ASN A 1 203 ? 5.598 10.519 11.180 1.00 89.50 203 ASN A N 1
ATOM 1618 C CA . ASN A 1 203 ? 6.605 10.032 12.147 1.00 89.50 203 ASN A CA 1
ATOM 1619 C C . ASN A 1 203 ? 6.386 8.619 12.714 1.00 89.50 203 ASN A C 1
ATOM 1621 O O . ASN A 1 203 ? 6.755 8.346 13.853 1.00 89.50 203 ASN A O 1
ATOM 1625 N N . SER A 1 204 ? 5.803 7.711 11.937 1.00 92.62 204 SER A N 1
ATOM 1626 C CA . SER A 1 204 ? 5.527 6.336 12.367 1.00 92.62 204 SER A CA 1
ATOM 1627 C C . SER A 1 204 ? 6.634 5.333 12.033 1.00 92.62 204 SER A C 1
ATOM 1629 O O . SER A 1 204 ? 7.486 5.576 11.173 1.00 92.62 204 SER A O 1
ATOM 1631 N N . ASN A 1 205 ? 6.554 4.150 12.646 1.00 96.19 205 ASN A N 1
ATOM 1632 C CA . ASN A 1 205 ? 7.426 3.011 12.362 1.00 96.19 205 ASN A CA 1
ATOM 1633 C C . ASN A 1 205 ? 6.614 1.737 12.081 1.00 96.19 205 ASN A C 1
ATOM 1635 O O . ASN A 1 205 ? 6.042 1.144 12.995 1.00 96.19 205 ASN A O 1
ATOM 1639 N N . ILE A 1 206 ? 6.570 1.310 10.819 1.00 97.69 206 ILE A N 1
ATOM 1640 C CA . ILE A 1 206 ? 5.807 0.135 10.384 1.00 97.69 206 ILE A CA 1
ATOM 1641 C C . ILE A 1 206 ? 6.766 -0.922 9.851 1.00 97.69 206 ILE A C 1
ATOM 1643 O O . ILE A 1 206 ? 7.557 -0.660 8.947 1.00 97.69 206 ILE A O 1
ATOM 1647 N N . ASN A 1 207 ? 6.687 -2.146 10.361 1.00 98.00 207 ASN A N 1
ATOM 1648 C CA . ASN A 1 207 ? 7.500 -3.223 9.812 1.00 98.00 207 ASN A CA 1
ATOM 1649 C C . ASN A 1 207 ? 6.910 -3.737 8.486 1.00 98.00 207 ASN A C 1
ATOM 1651 O O . ASN A 1 207 ? 7.586 -3.681 7.459 1.00 98.00 207 ASN A O 1
ATOM 1655 N N . ARG A 1 208 ? 5.650 -4.185 8.454 1.00 98.12 208 ARG A N 1
ATOM 1656 C CA . ARG A 1 208 ? 5.063 -4.728 7.219 1.00 98.12 208 ARG A CA 1
ATOM 1657 C C . ARG A 1 208 ? 3.599 -4.355 7.012 1.00 98.12 208 ARG A C 1
ATOM 1659 O O . ARG A 1 208 ? 2.776 -4.506 7.912 1.00 98.12 208 ARG A O 1
ATOM 1666 N N . ILE A 1 209 ? 3.280 -3.966 5.779 1.00 98.56 209 ILE A N 1
ATOM 1667 C CA . ILE A 1 209 ? 1.918 -3.822 5.258 1.00 98.56 209 ILE A CA 1
ATOM 1668 C C . ILE A 1 209 ? 1.762 -4.804 4.097 1.00 98.56 209 ILE A C 1
ATOM 1670 O O . ILE A 1 209 ? 2.546 -4.766 3.147 1.00 98.56 209 ILE A O 1
ATOM 1674 N N . PHE A 1 210 ? 0.765 -5.681 4.164 1.00 98.06 210 PHE A N 1
ATOM 1675 C CA . PHE A 1 210 ? 0.475 -6.659 3.121 1.00 98.06 210 PHE A CA 1
ATOM 1676 C C . PHE A 1 210 ? -1.014 -6.657 2.784 1.00 98.06 210 PHE A C 1
ATOM 1678 O O . PHE A 1 210 ? -1.859 -6.741 3.671 1.00 98.06 210 PHE A O 1
ATOM 1685 N N . GLY A 1 211 ? -1.339 -6.601 1.499 1.00 97.88 211 GLY A N 1
ATOM 1686 C CA . GLY A 1 211 ? -2.708 -6.690 1.009 1.00 97.88 211 GLY A CA 1
ATOM 1687 C C . GLY A 1 211 ? -2.777 -7.579 -0.217 1.00 97.88 211 GLY A C 1
ATOM 1688 O O . GLY A 1 211 ? -2.009 -7.364 -1.151 1.00 97.88 211 GLY A O 1
ATOM 1689 N N . SER A 1 212 ? -3.695 -8.542 -0.231 1.00 96.50 212 SER A N 1
ATOM 1690 C CA . SER A 1 212 ? -3.929 -9.399 -1.393 1.00 96.50 212 SER A CA 1
ATOM 1691 C C . SER A 1 212 ? -5.406 -9.438 -1.777 1.00 96.50 212 SER A C 1
ATOM 1693 O O . SER A 1 212 ? -6.283 -9.354 -0.917 1.00 96.50 212 SER A O 1
ATOM 1695 N N . HIS A 1 213 ? -5.692 -9.534 -3.075 1.00 97.19 213 HIS A N 1
ATOM 1696 C CA . HIS A 1 213 ? -7.056 -9.630 -3.607 1.00 97.19 213 HIS A CA 1
ATOM 1697 C C . HIS A 1 213 ? -7.961 -8.470 -3.152 1.00 97.19 213 HIS A C 1
ATOM 1699 O O . HIS A 1 213 ? -9.043 -8.677 -2.599 1.00 97.19 213 HIS A O 1
ATOM 1705 N N . ILE A 1 214 ? -7.510 -7.229 -3.360 1.00 98.62 214 ILE A N 1
ATOM 1706 C CA . ILE A 1 214 ? -8.262 -6.027 -2.970 1.00 98.62 214 ILE A CA 1
ATOM 1707 C C . ILE A 1 214 ? -8.919 -5.395 -4.192 1.00 98.62 214 ILE A C 1
ATOM 1709 O O . ILE A 1 214 ? -8.254 -5.128 -5.192 1.00 98.62 214 ILE A O 1
ATOM 1713 N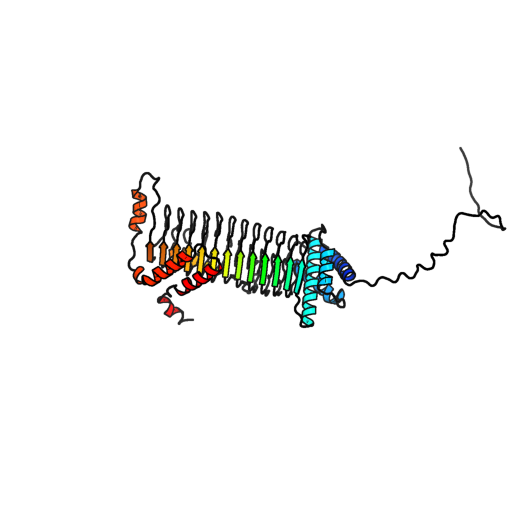 N . LYS A 1 215 ? -10.213 -5.090 -4.094 1.00 98.62 215 LYS A N 1
ATOM 1714 C CA . LYS A 1 215 ? -10.970 -4.406 -5.143 1.00 98.62 215 LYS A CA 1
ATOM 1715 C C . LYS A 1 215 ? -11.481 -3.048 -4.677 1.00 98.62 215 LYS A C 1
ATOM 1717 O O . LYS A 1 215 ? -12.293 -2.969 -3.763 1.00 98.62 215 LYS A O 1
ATOM 1722 N N . GLY A 1 216 ? -11.086 -1.986 -5.365 1.00 97.94 216 GLY A N 1
ATOM 1723 C CA . GLY A 1 216 ? -11.589 -0.633 -5.150 1.00 97.94 216 GLY A CA 1
ATOM 1724 C C . GLY A 1 216 ? -10.547 0.438 -5.434 1.00 97.94 216 GLY A C 1
ATOM 1725 O O . GLY A 1 216 ? -9.355 0.168 -5.585 1.00 97.94 216 GLY A O 1
ATOM 1726 N N . ASN A 1 217 ? -11.003 1.683 -5.562 1.00 98.00 217 ASN A N 1
ATOM 1727 C CA . ASN A 1 217 ? -10.119 2.773 -5.956 1.00 98.00 217 ASN A CA 1
ATOM 1728 C C . ASN A 1 217 ? -9.252 3.233 -4.782 1.00 98.00 217 ASN A C 1
ATOM 1730 O O . ASN A 1 217 ? -9.686 3.230 -3.632 1.00 98.00 217 ASN A O 1
ATOM 1734 N N . TRP A 1 218 ? -8.046 3.703 -5.090 1.00 97.06 218 TRP A N 1
ATOM 1735 C CA . TRP A 1 218 ? -7.117 4.322 -4.145 1.00 97.06 218 TRP A CA 1
ATOM 1736 C C . TRP A 1 218 ? -6.678 3.406 -2.993 1.00 97.06 218 TRP A C 1
ATOM 1738 O O . TRP A 1 218 ? -6.318 3.893 -1.916 1.00 97.06 218 TRP A O 1
ATOM 1748 N N . ALA A 1 219 ? -6.685 2.087 -3.210 1.00 98.00 219 ALA A N 1
ATOM 1749 C CA . ALA A 1 219 ? -6.085 1.135 -2.281 1.00 98.00 219 ALA A CA 1
ATOM 1750 C C . ALA A 1 219 ? -4.591 1.454 -2.086 1.00 98.00 219 ALA A C 1
ATOM 1752 O O . ALA A 1 219 ? -3.897 1.798 -3.047 1.00 98.00 219 ALA A O 1
ATOM 1753 N N . PHE A 1 220 ? -4.097 1.369 -0.849 1.00 97.50 220 PHE A N 1
ATOM 1754 C CA . PHE A 1 220 ? -2.730 1.775 -0.490 1.00 97.50 220 PHE A CA 1
ATOM 1755 C C . PHE A 1 220 ? -2.383 3.223 -0.871 1.00 97.50 220 PHE A C 1
ATOM 1757 O O . PHE A 1 220 ? -1.223 3.539 -1.111 1.00 97.50 220 PHE A O 1
ATOM 1764 N N . SER A 1 221 ? -3.350 4.133 -0.979 1.00 95.25 221 SER A N 1
ATOM 1765 C CA . SER A 1 221 ? -3.008 5.534 -1.248 1.00 95.25 221 SER A CA 1
ATOM 1766 C C . SER A 1 221 ? -2.390 6.202 -0.016 1.00 95.25 221 SER A C 1
ATOM 1768 O O . SER A 1 221 ? -2.785 5.930 1.113 1.00 95.25 221 SER A O 1
ATOM 1770 N N . ARG A 1 222 ? -1.441 7.118 -0.213 1.00 92.69 222 ARG A N 1
ATOM 1771 C CA . ARG A 1 222 ? -0.826 7.935 0.845 1.00 92.69 222 ARG A CA 1
ATOM 1772 C C . ARG A 1 222 ? -0.119 7.128 1.939 1.00 92.69 222 ARG A C 1
ATOM 1774 O O . ARG A 1 222 ? -0.052 7.563 3.082 1.00 92.69 222 ARG A O 1
ATOM 1781 N N . ILE A 1 223 ? 0.415 5.951 1.622 1.00 94.50 223 ILE A N 1
ATOM 1782 C CA . ILE A 1 223 ? 1.243 5.207 2.581 1.00 94.50 223 ILE A CA 1
ATOM 1783 C C . ILE A 1 223 ? 2.500 6.011 2.888 1.00 94.50 223 ILE A C 1
ATOM 1785 O O . ILE A 1 223 ? 3.171 6.494 1.974 1.00 94.50 223 ILE A O 1
ATOM 1789 N N . GLY A 1 224 ? 2.856 6.091 4.164 1.00 90.19 224 GLY A N 1
ATOM 1790 C CA . GLY A 1 224 ? 4.165 6.590 4.540 1.00 90.19 224 GLY A CA 1
ATOM 1791 C C . GLY A 1 224 ? 4.341 8.102 4.468 1.00 90.19 224 GLY A C 1
ATOM 1792 O O . GLY A 1 224 ? 5.467 8.555 4.306 1.00 90.19 224 GLY A O 1
ATOM 1793 N N . THR A 1 225 ? 3.277 8.904 4.523 1.00 87.31 225 THR A N 1
ATOM 1794 C CA . THR A 1 225 ? 3.437 10.357 4.349 1.00 87.31 225 THR A CA 1
ATOM 1795 C C . THR A 1 225 ? 4.064 11.035 5.566 1.00 87.31 225 THR A C 1
ATOM 1797 O O . THR A 1 225 ? 3.910 10.578 6.695 1.00 87.31 225 THR A O 1
ATOM 1800 N N . ASN A 1 226 ? 4.735 12.171 5.372 1.00 84.50 226 ASN A N 1
ATOM 1801 C CA . ASN A 1 226 ? 5.179 13.042 6.470 1.00 84.50 226 ASN A CA 1
ATOM 1802 C C . ASN A 1 226 ? 6.165 12.397 7.475 1.00 84.50 226 ASN A C 1
ATOM 1804 O O . ASN A 1 226 ? 6.036 12.579 8.687 1.00 84.50 226 ASN A O 1
ATOM 1808 N N . GLY A 1 227 ? 7.183 11.690 6.971 1.00 82.38 227 GLY A N 1
ATOM 1809 C CA . GLY A 1 227 ? 8.413 11.389 7.710 1.00 82.38 227 GLY A CA 1
ATOM 1810 C C . GLY A 1 227 ? 8.390 10.086 8.496 1.00 82.38 227 GLY A C 1
ATOM 1811 O O . GLY A 1 227 ? 8.573 10.109 9.702 1.00 82.38 227 GLY A O 1
ATOM 1812 N N . CYS A 1 228 ? 8.166 8.951 7.843 1.00 88.69 228 CYS A N 1
ATOM 1813 C CA . CYS A 1 228 ? 8.047 7.643 8.501 1.00 88.69 228 CYS A CA 1
ATOM 1814 C C . CYS A 1 228 ? 9.212 6.683 8.193 1.00 88.69 228 CYS A C 1
ATOM 1816 O O . CYS A 1 228 ? 10.031 6.934 7.311 1.00 88.69 228 CYS A O 1
ATOM 1818 N N . ASN A 1 229 ? 9.255 5.544 8.885 1.00 93.88 229 ASN A N 1
ATOM 1819 C CA . ASN A 1 229 ? 10.087 4.399 8.521 1.00 93.88 229 ASN A CA 1
ATOM 1820 C C . ASN A 1 229 ? 9.198 3.174 8.285 1.00 93.88 229 ASN A C 1
ATOM 1822 O O . ASN A 1 229 ? 8.546 2.695 9.212 1.00 93.88 229 ASN A O 1
ATOM 1826 N N . ILE A 1 230 ? 9.171 2.673 7.053 1.00 96.44 230 ILE A N 1
ATOM 1827 C CA . ILE A 1 230 ? 8.415 1.486 6.664 1.00 96.44 230 ILE A CA 1
ATOM 1828 C C . ILE A 1 230 ? 9.378 0.463 6.078 1.00 96.44 230 ILE A C 1
ATOM 1830 O O . ILE A 1 230 ? 10.079 0.737 5.102 1.00 96.44 230 ILE A O 1
ATOM 1834 N N . ASN A 1 231 ? 9.429 -0.732 6.658 1.00 96.94 231 ASN A N 1
ATOM 1835 C CA . ASN A 1 231 ? 10.310 -1.763 6.129 1.00 96.94 231 ASN A CA 1
ATOM 1836 C C . ASN A 1 231 ? 9.738 -2.378 4.839 1.00 96.94 231 ASN A C 1
ATOM 1838 O O . ASN A 1 231 ? 10.448 -2.452 3.839 1.00 96.94 231 ASN A O 1
ATOM 1842 N N . GLU A 1 232 ? 8.457 -2.745 4.800 1.00 96.56 232 GLU A N 1
ATOM 1843 C CA . GLU A 1 232 ? 7.898 -3.401 3.616 1.00 96.56 232 GLU A CA 1
ATOM 1844 C C . GLU A 1 232 ? 6.423 -3.071 3.360 1.00 96.56 232 GLU A C 1
ATOM 1846 O O . GLU A 1 232 ? 5.589 -3.124 4.265 1.00 96.56 232 GLU A O 1
ATOM 1851 N N . VAL A 1 233 ? 6.104 -2.772 2.099 1.00 98.06 233 VAL A N 1
ATOM 1852 C CA . VAL A 1 233 ? 4.739 -2.585 1.595 1.00 98.06 233 VAL A CA 1
ATOM 1853 C C . VAL A 1 233 ? 4.530 -3.504 0.397 1.00 98.06 233 VAL A C 1
ATOM 1855 O O . VAL A 1 233 ? 5.245 -3.387 -0.598 1.00 98.06 233 VAL A O 1
ATOM 1858 N N . ILE A 1 234 ? 3.549 -4.401 0.485 1.00 97.00 234 ILE A N 1
ATOM 1859 C CA . ILE A 1 234 ? 3.236 -5.379 -0.561 1.00 97.00 234 ILE A CA 1
ATOM 1860 C C . ILE A 1 234 ? 1.749 -5.319 -0.897 1.00 97.00 234 ILE A C 1
ATOM 1862 O O . ILE A 1 234 ? 0.902 -5.489 -0.020 1.00 97.00 234 ILE A O 1
ATOM 1866 N N . GLY A 1 235 ? 1.441 -5.117 -2.176 1.00 97.12 235 GLY A N 1
ATOM 1867 C CA . GLY A 1 235 ? 0.103 -5.297 -2.730 1.00 97.12 235 GLY A CA 1
ATOM 1868 C C . GLY A 1 235 ? 0.119 -6.354 -3.817 1.00 97.12 235 GLY A C 1
ATOM 1869 O O . GLY A 1 235 ? 0.917 -6.275 -4.750 1.00 97.12 235 GLY A O 1
ATOM 1870 N N . GLU A 1 236 ? -0.780 -7.319 -3.711 1.00 95.12 236 GLU A N 1
ATOM 1871 C CA . GLU A 1 236 ? -0.945 -8.407 -4.663 1.00 95.12 236 GLU A CA 1
ATOM 1872 C C . GLU A 1 236 ? -2.388 -8.451 -5.176 1.00 95.12 236 GLU A C 1
ATOM 1874 O O . GLU A 1 236 ? -3.341 -8.352 -4.409 1.00 95.12 236 GLU A O 1
ATOM 1879 N N . SER A 1 237 ? -2.568 -8.630 -6.485 1.00 95.75 237 SER A N 1
ATOM 1880 C CA . SER A 1 237 ? -3.886 -8.822 -7.102 1.00 95.75 237 SER A CA 1
ATOM 1881 C C . SER A 1 237 ? -4.877 -7.705 -6.738 1.00 95.75 237 SER A C 1
ATOM 1883 O O . SER A 1 237 ? -5.982 -7.965 -6.262 1.00 95.75 237 SER A O 1
ATOM 1885 N N . ILE A 1 238 ? -4.461 -6.451 -6.930 1.00 97.88 238 ILE A N 1
ATOM 1886 C CA . ILE A 1 238 ? -5.259 -5.262 -6.601 1.00 97.88 238 ILE A CA 1
ATOM 1887 C C . ILE A 1 238 ? -5.960 -4.747 -7.864 1.00 97.88 238 ILE A C 1
ATOM 1889 O O . ILE A 1 238 ? -5.300 -4.491 -8.870 1.00 97.88 238 ILE A O 1
ATOM 1893 N N . GLU A 1 239 ? -7.279 -4.557 -7.815 1.00 98.12 239 GLU A N 1
ATOM 1894 C CA . GLU A 1 239 ? -8.090 -4.021 -8.917 1.00 98.12 239 GLU A CA 1
ATOM 1895 C C . GLU A 1 239 ? -8.709 -2.671 -8.533 1.00 98.12 239 GLU A C 1
ATOM 1897 O O . GLU A 1 239 ? -9.556 -2.596 -7.644 1.00 98.12 239 GLU A O 1
ATOM 1902 N N . GLY A 1 240 ? -8.336 -1.598 -9.230 1.00 96.75 240 GLY A N 1
ATOM 1903 C CA . GLY A 1 240 ? -8.917 -0.271 -9.034 1.00 96.75 240 GLY A CA 1
ATOM 1904 C C . GLY A 1 240 ? -8.000 0.868 -9.466 1.00 96.75 240 GLY A C 1
ATOM 1905 O O . GLY A 1 240 ? -6.783 0.719 -9.578 1.00 96.75 240 GLY A O 1
ATOM 1906 N N . ARG A 1 241 ? -8.586 2.041 -9.719 1.00 95.44 241 ARG A N 1
ATOM 1907 C CA . ARG A 1 241 ? -7.829 3.241 -10.099 1.00 95.44 241 ARG A CA 1
ATOM 1908 C C . ARG A 1 241 ? -7.030 3.765 -8.907 1.00 95.44 241 ARG A C 1
ATOM 1910 O O . ARG A 1 241 ? -7.573 3.835 -7.810 1.00 95.44 241 ARG A O 1
ATOM 1917 N N . GLY A 1 242 ? -5.806 4.247 -9.120 1.00 93.44 242 GLY A N 1
ATOM 1918 C CA . GLY A 1 242 ? -5.077 4.994 -8.084 1.00 93.44 242 GLY A CA 1
ATOM 1919 C C . GLY A 1 242 ? -4.415 4.127 -7.011 1.00 93.44 242 GLY A C 1
ATOM 1920 O O . GLY A 1 242 ? -4.060 4.647 -5.950 1.00 93.44 242 GLY A O 1
ATOM 1921 N N . ALA A 1 243 ? -4.286 2.816 -7.246 1.00 95.75 243 ALA A N 1
ATOM 1922 C CA . ALA A 1 243 ? -3.572 1.925 -6.340 1.00 95.75 243 ALA A CA 1
ATOM 1923 C C . ALA A 1 243 ? -2.133 2.423 -6.141 1.00 95.75 243 ALA A C 1
ATOM 1925 O O . ALA A 1 243 ? -1.462 2.781 -7.109 1.00 95.75 243 ALA A O 1
ATOM 1926 N N . PHE A 1 244 ? -1.659 2.459 -4.897 1.00 94.50 244 PHE A N 1
ATOM 1927 C CA . PHE A 1 244 ? -0.339 3.000 -4.558 1.00 94.50 244 PHE A CA 1
ATOM 1928 C C . PHE A 1 244 ? -0.111 4.463 -4.976 1.00 94.50 244 PHE A C 1
ATOM 1930 O O . PHE A 1 244 ? 0.996 4.841 -5.354 1.00 94.50 244 PHE A O 1
ATOM 1937 N N . SER A 1 245 ? -1.139 5.311 -4.942 1.00 91.94 245 SER A N 1
ATOM 1938 C CA . SER A 1 245 ? -0.938 6.740 -5.202 1.00 91.94 245 SER A CA 1
ATOM 1939 C C . SER A 1 245 ? -0.369 7.477 -3.982 1.00 91.94 245 SER A C 1
ATOM 1941 O O . SER A 1 245 ? -0.827 7.238 -2.874 1.00 91.94 245 SER A O 1
ATOM 1943 N N . ALA A 1 246 ? 0.502 8.470 -4.179 1.00 88.25 246 ALA A N 1
ATOM 1944 C CA . ALA A 1 246 ? 1.039 9.378 -3.156 1.00 88.25 246 ALA A CA 1
ATOM 1945 C C . ALA A 1 246 ? 1.876 8.680 -2.064 1.00 88.25 246 ALA A C 1
ATOM 1947 O O . ALA A 1 246 ? 1.794 9.024 -0.887 1.00 88.25 246 ALA A O 1
ATOM 1948 N N . ILE A 1 247 ? 2.675 7.680 -2.440 1.00 90.06 247 ILE A N 1
ATOM 1949 C CA . ILE A 1 247 ? 3.504 6.919 -1.493 1.00 90.06 247 ILE A CA 1
ATOM 1950 C C . ILE A 1 247 ? 4.725 7.727 -1.087 1.00 90.06 247 ILE A C 1
ATOM 1952 O O . ILE A 1 247 ? 5.489 8.186 -1.939 1.00 90.06 247 ILE A O 1
ATOM 1956 N N . GLY A 1 248 ? 4.924 7.870 0.221 1.00 85.06 248 GLY A N 1
ATOM 1957 C CA . GLY A 1 248 ? 5.958 8.728 0.778 1.00 85.06 248 GLY A CA 1
ATOM 1958 C C . GLY A 1 248 ? 5.811 10.174 0.320 1.00 85.06 248 GLY A C 1
ATOM 1959 O O . GLY A 1 248 ? 6.810 10.833 0.054 1.00 85.06 248 GLY A O 1
ATOM 1960 N N . ASP A 1 249 ? 4.583 10.655 0.137 1.00 81.62 249 ASP A N 1
ATOM 1961 C CA . ASP A 1 249 ? 4.327 12.069 -0.132 1.00 81.62 249 ASP A CA 1
ATOM 1962 C C . ASP A 1 249 ? 4.490 12.901 1.159 1.00 81.62 249 ASP A C 1
ATOM 1964 O O . ASP A 1 249 ? 4.309 12.398 2.267 1.00 81.62 249 ASP A O 1
ATOM 1968 N N . HIS A 1 250 ? 4.825 14.182 1.042 1.00 74.56 250 HIS A N 1
ATOM 1969 C CA . HIS A 1 250 ? 4.755 15.120 2.163 1.00 74.56 250 HIS A CA 1
ATOM 1970 C C . HIS A 1 250 ? 3.806 16.258 1.805 1.00 74.56 250 HIS A C 1
ATOM 1972 O O . HIS A 1 250 ? 3.998 16.936 0.787 1.00 74.56 250 HIS A O 1
ATOM 1978 N N . ASP A 1 251 ? 2.819 16.490 2.672 1.00 65.69 251 ASP A N 1
ATOM 1979 C CA . ASP A 1 251 ? 1.887 17.602 2.520 1.00 65.69 251 ASP A CA 1
ATOM 1980 C C . ASP A 1 251 ? 2.628 18.922 2.787 1.00 65.69 251 ASP A C 1
ATOM 1982 O O . ASP A 1 251 ? 3.284 19.118 3.810 1.00 65.69 251 ASP A O 1
ATOM 1986 N N . TYR A 1 252 ? 2.526 19.849 1.834 1.00 53.91 252 TYR A N 1
ATOM 1987 C CA . TYR A 1 252 ? 3.285 21.104 1.809 1.00 53.91 252 TYR A CA 1
ATOM 1988 C C . TYR A 1 252 ? 2.997 22.060 2.974 1.00 53.91 252 TYR A C 1
ATOM 1990 O O . TYR A 1 252 ? 3.777 22.979 3.203 1.00 53.91 252 TYR A O 1
ATOM 1998 N N . GLU A 1 253 ? 1.900 21.869 3.706 1.00 51.16 253 GLU A N 1
ATOM 1999 C CA . GLU A 1 253 ? 1.508 22.766 4.800 1.00 51.16 253 GLU A CA 1
ATOM 2000 C C . GLU A 1 253 ? 2.401 22.631 6.042 1.00 51.16 253 GLU A C 1
ATOM 2002 O O . GLU A 1 253 ? 2.339 23.464 6.946 1.00 51.16 253 GLU A O 1
ATOM 2007 N N . SER A 1 254 ? 3.270 21.619 6.092 1.00 49.78 254 SER A N 1
ATOM 2008 C CA . SER A 1 254 ? 4.218 21.440 7.184 1.00 49.78 254 SER A CA 1
ATOM 2009 C C . SER A 1 254 ? 5.637 21.833 6.761 1.00 49.78 254 SER A C 1
ATOM 2011 O O . SER A 1 254 ? 6.513 20.980 6.611 1.00 49.78 254 SER A O 1
ATOM 2013 N N . GLU A 1 255 ? 5.901 23.135 6.621 1.00 45.97 255 GLU A N 1
ATOM 2014 C CA . GLU A 1 255 ? 7.249 23.690 6.359 1.00 45.97 255 GLU A CA 1
ATOM 2015 C C . GLU A 1 255 ? 8.312 23.269 7.407 1.00 45.97 255 GLU A C 1
ATOM 2017 O O . GLU A 1 255 ? 9.505 23.476 7.206 1.00 45.97 255 GLU A O 1
ATOM 2022 N N . ASN A 1 256 ? 7.894 22.615 8.499 1.00 46.53 256 ASN A N 1
ATOM 2023 C CA . ASN A 1 256 ? 8.731 22.176 9.616 1.00 46.53 256 ASN A CA 1
ATOM 2024 C C . ASN A 1 256 ? 8.978 20.657 9.711 1.00 46.53 256 ASN A C 1
ATOM 2026 O O . ASN A 1 256 ? 9.611 20.216 10.672 1.00 46.53 256 ASN A O 1
ATOM 2030 N N . VAL A 1 257 ? 8.515 19.825 8.767 1.00 52.75 257 VAL A N 1
ATOM 2031 C CA . VAL A 1 257 ? 8.811 18.378 8.828 1.00 52.75 257 VAL A CA 1
ATOM 2032 C C . VAL A 1 257 ? 10.195 18.114 8.235 1.00 52.75 257 VAL A C 1
ATOM 2034 O O . VAL A 1 257 ? 10.375 17.888 7.042 1.00 52.75 257 VAL A O 1
ATOM 2037 N N . CYS A 1 258 ? 11.205 18.148 9.104 1.00 53.34 258 CYS A N 1
ATOM 2038 C CA . CYS A 1 258 ? 12.575 17.736 8.788 1.00 53.34 258 CYS A CA 1
ATOM 2039 C C . CYS A 1 258 ? 12.739 16.214 8.623 1.00 53.34 258 CYS A C 1
ATOM 2041 O O . CYS A 1 258 ? 13.826 15.766 8.262 1.00 53.34 258 CYS A O 1
ATOM 2043 N N . ALA A 1 259 ? 11.703 15.422 8.906 1.00 67.44 259 ALA A N 1
ATOM 2044 C CA . ALA A 1 259 ? 11.781 13.969 8.892 1.00 67.44 259 ALA A CA 1
ATOM 2045 C C . ALA A 1 259 ? 11.743 13.424 7.458 1.00 67.44 259 ALA A C 1
ATOM 2047 O O . ALA A 1 259 ? 10.860 13.763 6.676 1.00 67.44 259 ALA A O 1
ATOM 2048 N N . VAL A 1 260 ? 12.722 12.583 7.127 1.00 79.62 260 VAL A N 1
ATOM 2049 C CA . VAL A 1 260 ? 12.798 11.850 5.859 1.00 79.62 260 VAL A CA 1
ATOM 2050 C C . VAL A 1 260 ? 11.872 10.647 5.948 1.00 79.62 260 VAL A C 1
ATOM 2052 O O . VAL A 1 260 ? 11.954 9.888 6.913 1.00 79.62 260 VAL A O 1
ATOM 2055 N N . THR A 1 261 ? 11.032 10.445 4.940 1.00 85.81 261 THR A N 1
ATOM 2056 C CA . THR A 1 261 ? 10.308 9.181 4.796 1.00 85.81 261 THR A CA 1
ATOM 2057 C C . THR A 1 261 ? 11.241 8.121 4.228 1.00 85.81 261 THR A C 1
ATOM 2059 O O . THR A 1 261 ? 11.894 8.344 3.211 1.00 85.81 261 THR A O 1
ATOM 2062 N N . LYS A 1 262 ? 11.288 6.941 4.839 1.00 90.50 262 LYS A N 1
ATOM 2063 C CA . LYS A 1 262 ? 12.035 5.789 4.343 1.00 90.50 262 LYS A CA 1
ATOM 2064 C C . LYS A 1 262 ? 11.100 4.606 4.146 1.00 90.50 262 LYS A C 1
ATOM 2066 O O . LYS A 1 262 ? 10.443 4.181 5.088 1.00 90.50 262 LYS A O 1
ATOM 2071 N N . ILE A 1 263 ? 11.087 4.052 2.939 1.00 92.62 263 ILE A N 1
ATOM 2072 C CA . ILE A 1 263 ? 10.397 2.806 2.603 1.00 92.62 263 ILE A CA 1
ATOM 2073 C C . ILE A 1 263 ? 11.446 1.852 2.031 1.00 92.62 263 ILE A C 1
ATOM 2075 O O . ILE A 1 263 ? 11.974 2.104 0.948 1.00 92.62 263 ILE A O 1
ATOM 2079 N N . ASN A 1 264 ? 11.799 0.776 2.743 1.00 92.94 264 ASN A N 1
ATOM 2080 C CA . ASN A 1 264 ? 12.866 -0.106 2.248 1.00 92.94 264 ASN A CA 1
ATOM 2081 C C . ASN A 1 264 ? 12.399 -0.876 1.001 1.00 92.94 264 ASN A C 1
ATOM 2083 O O . ASN A 1 264 ? 13.137 -0.960 0.021 1.00 92.94 264 ASN A O 1
ATOM 2087 N N . ARG A 1 265 ? 11.176 -1.422 1.006 1.00 92.56 265 ARG A N 1
ATOM 2088 C CA . ARG A 1 265 ? 10.641 -2.195 -0.124 1.00 92.56 265 ARG A CA 1
ATOM 2089 C C . ARG A 1 265 ? 9.193 -1.831 -0.419 1.00 92.56 265 ARG A C 1
ATOM 2091 O O . ARG A 1 265 ? 8.341 -1.918 0.464 1.00 92.56 265 ARG A O 1
ATOM 2098 N N . LEU A 1 266 ? 8.925 -1.472 -1.670 1.00 95.19 266 LEU A N 1
ATOM 2099 C CA . LEU A 1 266 ? 7.586 -1.288 -2.220 1.00 95.19 266 LEU A CA 1
ATOM 2100 C C . LEU A 1 266 ? 7.372 -2.294 -3.355 1.00 95.19 266 LEU A C 1
ATOM 2102 O O . LEU A 1 266 ? 8.082 -2.257 -4.360 1.00 95.19 266 LEU A O 1
ATOM 2106 N N . ILE A 1 267 ? 6.413 -3.200 -3.179 1.00 93.88 267 ILE A N 1
ATOM 2107 C CA . ILE A 1 267 ? 6.178 -4.334 -4.074 1.00 93.88 267 ILE A CA 1
ATOM 2108 C C . ILE A 1 267 ? 4.723 -4.325 -4.551 1.00 93.88 267 ILE A C 1
ATOM 2110 O O . ILE A 1 267 ? 3.794 -4.387 -3.748 1.00 93.88 267 ILE A O 1
ATOM 2114 N N . GLY A 1 268 ? 4.534 -4.279 -5.868 1.00 94.06 268 GLY A N 1
ATOM 2115 C CA . GLY A 1 268 ? 3.244 -4.436 -6.533 1.00 94.06 268 GLY A CA 1
ATOM 2116 C C . GLY A 1 268 ? 3.233 -5.654 -7.441 1.00 94.06 268 GLY A C 1
ATOM 2117 O O . GLY A 1 268 ? 4.067 -5.755 -8.340 1.00 94.06 268 GLY A O 1
ATOM 2118 N N . ILE A 1 269 ? 2.274 -6.554 -7.240 1.00 92.88 269 ILE A N 1
ATOM 2119 C CA . ILE A 1 269 ? 2.108 -7.776 -8.031 1.00 92.88 269 ILE A CA 1
ATOM 2120 C C . ILE A 1 269 ? 0.677 -7.827 -8.565 1.00 92.88 269 ILE A C 1
ATOM 2122 O O . ILE A 1 269 ? -0.274 -7.690 -7.803 1.00 92.88 269 ILE A O 1
ATOM 2126 N N . ASN A 1 270 ? 0.504 -8.053 -9.866 1.00 93.19 270 ASN A N 1
ATOM 2127 C CA . ASN A 1 270 ? -0.796 -8.207 -10.524 1.00 93.19 270 ASN A CA 1
ATOM 2128 C C . ASN A 1 270 ? -1.764 -7.038 -10.253 1.00 93.19 270 ASN A C 1
ATOM 2130 O O . ASN A 1 270 ? -2.931 -7.251 -9.924 1.00 93.19 270 ASN A O 1
ATOM 2134 N N . ILE A 1 271 ? -1.281 -5.798 -10.367 1.00 95.19 271 ILE A N 1
ATOM 2135 C CA . ILE A 1 271 ? -2.098 -4.596 -10.141 1.00 95.19 271 ILE A CA 1
ATOM 2136 C C . ILE A 1 271 ? -2.801 -4.203 -11.440 1.00 95.19 271 ILE A C 1
ATOM 2138 O O . ILE A 1 271 ? -2.148 -4.018 -12.468 1.00 95.19 271 ILE A O 1
ATOM 2142 N N . LYS A 1 272 ? -4.125 -4.043 -11.388 1.00 96.06 272 LYS A N 1
ATOM 2143 C CA . LYS A 1 272 ? -4.968 -3.671 -12.528 1.00 96.06 272 LYS A CA 1
ATOM 2144 C C . LYS A 1 272 ? -5.726 -2.381 -12.256 1.00 96.06 272 LYS A C 1
ATOM 2146 O O . LYS A 1 272 ? -6.579 -2.329 -11.374 1.00 96.06 272 LYS A O 1
ATOM 2151 N N . GLY A 1 273 ? -5.475 -1.358 -13.059 1.00 94.06 273 GLY A N 1
ATOM 2152 C CA . GLY A 1 273 ? -6.196 -0.094 -12.989 1.00 94.06 273 GLY A CA 1
ATOM 2153 C C . GLY A 1 273 ? -5.364 1.088 -13.459 1.00 94.06 273 GLY A C 1
ATOM 2154 O O . GLY A 1 273 ? -4.136 1.068 -13.448 1.00 94.06 273 GLY A O 1
ATOM 2155 N N . ASP A 1 274 ? -6.051 2.145 -13.881 1.00 92.31 274 ASP A N 1
ATOM 2156 C CA . ASP A 1 274 ? -5.386 3.369 -14.315 1.00 92.31 274 ASP A CA 1
ATOM 2157 C C . ASP A 1 274 ? -4.770 4.120 -13.128 1.00 92.31 274 ASP A C 1
ATOM 2159 O O . ASP A 1 274 ? -5.303 4.112 -12.015 1.00 92.31 274 ASP A O 1
ATOM 2163 N N . ASN A 1 275 ? -3.709 4.882 -13.388 1.00 89.19 275 ASN A N 1
ATOM 2164 C CA . ASN A 1 275 ? -3.029 5.709 -12.391 1.00 89.19 275 ASN A CA 1
ATOM 2165 C C . ASN A 1 275 ? -2.507 4.893 -11.194 1.00 89.19 275 ASN A C 1
ATOM 2167 O O . ASN A 1 275 ? -2.564 5.357 -10.057 1.00 89.19 275 ASN A O 1
ATOM 2171 N N . ALA A 1 276 ? -2.028 3.669 -11.418 1.00 90.69 276 ALA A N 1
ATOM 2172 C CA . ALA A 1 276 ? -1.288 2.964 -10.380 1.00 90.69 276 ALA A CA 1
ATOM 2173 C C . ALA A 1 276 ? 0.087 3.624 -10.174 1.00 90.69 276 ALA A C 1
ATOM 2175 O O . ALA A 1 276 ? 0.721 4.069 -11.138 1.00 90.69 276 ALA A O 1
ATOM 2176 N N . PHE A 1 277 ? 0.554 3.664 -8.925 1.00 88.12 277 PHE A N 1
ATOM 2177 C CA . PHE A 1 277 ? 1.865 4.205 -8.553 1.00 88.12 277 PHE A CA 1
ATOM 2178 C C . PHE A 1 277 ? 2.078 5.676 -8.944 1.00 88.12 277 PHE A C 1
ATOM 2180 O O . PHE A 1 277 ? 3.181 6.088 -9.302 1.00 88.12 277 PHE A O 1
ATOM 2187 N N . THR A 1 278 ? 1.027 6.496 -8.906 1.00 83.44 278 THR A N 1
ATOM 2188 C CA . THR A 1 278 ? 1.165 7.938 -9.142 1.00 83.44 278 THR A CA 1
ATOM 2189 C C . THR A 1 278 ? 1.695 8.651 -7.906 1.00 83.44 278 THR A C 1
ATOM 2191 O O . THR A 1 278 ? 1.232 8.376 -6.812 1.00 83.44 278 THR A O 1
ATOM 2194 N N . ILE A 1 279 ? 2.599 9.616 -8.064 1.00 79.94 279 ILE A N 1
ATOM 2195 C CA . ILE A 1 279 ? 3.202 10.420 -6.993 1.00 79.94 279 ILE A CA 1
ATOM 2196 C C . ILE A 1 279 ? 3.968 9.505 -6.025 1.00 79.94 279 ILE A C 1
ATOM 2198 O O . ILE A 1 279 ? 3.474 9.129 -4.967 1.00 79.94 279 ILE A O 1
ATOM 2202 N N . LEU A 1 280 ? 5.184 9.113 -6.409 1.00 81.25 280 LEU A N 1
ATOM 2203 C CA . LEU A 1 280 ? 6.078 8.331 -5.555 1.00 81.25 280 LEU A CA 1
ATOM 2204 C C . LEU A 1 280 ? 7.228 9.198 -5.050 1.00 81.25 280 LEU A C 1
ATOM 2206 O O . LEU A 1 280 ? 7.916 9.848 -5.836 1.00 81.25 280 LEU A O 1
ATOM 2210 N N . GLY A 1 281 ? 7.463 9.146 -3.741 1.00 69.38 281 GLY A N 1
ATOM 2211 C CA . GLY A 1 281 ? 8.676 9.647 -3.107 1.00 69.38 281 GLY A CA 1
ATOM 2212 C C . GLY A 1 281 ? 8.891 11.154 -3.245 1.00 69.38 281 GLY A C 1
ATOM 2213 O O . GLY A 1 281 ? 10.000 11.602 -3.528 1.00 69.38 281 GLY A O 1
ATOM 2214 N N . LYS A 1 282 ? 7.840 11.950 -3.049 1.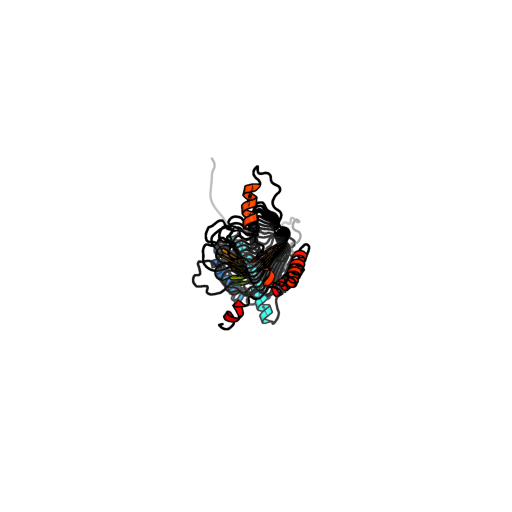00 70.38 282 LYS A N 1
ATOM 2215 C CA . LYS A 1 282 ? 7.940 13.412 -3.082 1.00 70.38 282 LYS A CA 1
ATOM 2216 C C . LYS A 1 282 ? 8.569 13.945 -1.792 1.00 70.38 282 LYS A C 1
ATOM 2218 O O . LYS A 1 282 ? 8.318 13.411 -0.721 1.00 70.38 282 LYS A O 1
ATOM 2223 N N . ASN A 1 283 ? 9.301 15.062 -1.881 1.00 65.69 283 ASN A N 1
ATOM 2224 C CA . ASN A 1 283 ? 9.695 15.882 -0.726 1.00 65.69 283 ASN A CA 1
ATOM 2225 C C . ASN A 1 283 ? 10.453 15.111 0.384 1.00 65.69 283 ASN A C 1
ATOM 2227 O O . ASN A 1 283 ? 9.988 15.048 1.514 1.00 65.69 283 ASN A O 1
ATOM 2231 N N . ARG A 1 284 ? 11.677 14.634 0.098 1.00 68.56 284 ARG A N 1
ATOM 2232 C CA . ARG A 1 284 ? 12.568 13.937 1.061 1.00 68.56 284 ARG A CA 1
ATOM 2233 C C . ARG A 1 284 ? 12.089 12.537 1.456 1.00 68.56 284 ARG A C 1
ATOM 2235 O O . ARG A 1 284 ? 12.041 12.188 2.635 1.00 68.56 284 ARG A O 1
ATOM 2242 N N . SER A 1 285 ? 11.854 11.717 0.442 1.00 75.50 285 SER A N 1
ATOM 2243 C CA . SER A 1 285 ? 11.481 10.317 0.613 1.00 75.50 285 SER A CA 1
ATOM 2244 C C . SER A 1 285 ? 12.476 9.401 -0.084 1.00 75.50 285 SER A C 1
ATOM 2246 O O . SER A 1 285 ? 12.864 9.638 -1.225 1.00 75.50 285 SER A O 1
ATOM 2248 N N . LEU A 1 286 ? 12.892 8.350 0.613 1.00 81.38 286 LEU A N 1
ATOM 2249 C CA . LEU A 1 286 ? 13.784 7.314 0.118 1.00 81.38 286 LEU A CA 1
ATOM 2250 C C . LEU A 1 286 ? 12.991 6.019 -0.026 1.00 81.38 286 LEU A C 1
ATOM 2252 O O . LEU A 1 286 ? 12.591 5.428 0.976 1.00 81.38 286 LEU A O 1
ATOM 2256 N N . ILE A 1 287 ? 12.801 5.570 -1.264 1.00 86.19 287 ILE A N 1
ATOM 2257 C CA . ILE A 1 287 ? 12.269 4.239 -1.556 1.00 86.19 287 ILE A CA 1
ATOM 2258 C C . ILE A 1 287 ? 13.454 3.392 -2.009 1.00 86.19 287 ILE A C 1
ATOM 2260 O O . ILE A 1 287 ? 13.990 3.608 -3.086 1.00 86.19 287 ILE A O 1
ATOM 2264 N N . THR A 1 288 ? 13.924 2.455 -1.187 1.00 87.62 288 THR A N 1
ATOM 2265 C CA . THR A 1 288 ? 15.166 1.732 -1.510 1.00 87.62 288 THR A CA 1
ATOM 2266 C C . THR A 1 288 ? 14.972 0.768 -2.682 1.00 87.62 288 THR A C 1
ATOM 2268 O O . THR A 1 288 ? 15.774 0.780 -3.616 1.00 87.62 288 THR A O 1
ATOM 2271 N N . GLN A 1 289 ? 13.906 -0.031 -2.668 1.00 88.88 289 GLN A N 1
ATOM 2272 C CA . GLN A 1 289 ? 13.596 -0.994 -3.723 1.00 88.88 289 GLN A CA 1
ATOM 2273 C C . GLN A 1 289 ? 12.138 -0.856 -4.171 1.00 88.88 289 GLN A C 1
ATOM 2275 O O . GLN A 1 289 ? 11.224 -0.885 -3.344 1.00 88.88 289 GLN A O 1
ATOM 2280 N N . LEU A 1 290 ? 11.931 -0.760 -5.484 1.00 91.75 290 LEU A N 1
ATOM 2281 C CA . LEU A 1 290 ? 10.620 -0.767 -6.126 1.00 91.75 290 LEU A CA 1
ATOM 2282 C C . LEU A 1 290 ? 10.510 -1.984 -7.051 1.00 91.75 290 LEU A C 1
ATOM 2284 O O . LEU A 1 290 ? 11.263 -2.094 -8.017 1.00 91.75 290 LEU A O 1
ATOM 2288 N N . VAL A 1 291 ? 9.582 -2.897 -6.755 1.00 89.75 291 VAL A N 1
ATOM 2289 C CA . VAL A 1 291 ? 9.361 -4.133 -7.526 1.00 89.75 291 VAL A CA 1
ATOM 2290 C C . VAL A 1 291 ? 7.943 -4.163 -8.067 1.00 89.75 291 VAL A C 1
ATOM 2292 O O . VAL A 1 291 ? 6.978 -4.047 -7.317 1.00 89.75 291 VAL A O 1
ATOM 2295 N N . LEU A 1 292 ? 7.821 -4.344 -9.375 1.00 91.12 292 LEU A N 1
ATOM 2296 C CA . LEU A 1 292 ? 6.579 -4.231 -10.120 1.00 91.12 292 LEU A CA 1
ATOM 2297 C C . LEU A 1 292 ? 6.447 -5.441 -11.031 1.00 91.12 292 LEU A C 1
ATOM 2299 O O . LEU A 1 292 ? 7.285 -5.655 -11.908 1.00 91.12 292 LEU A O 1
ATOM 2303 N N . VAL A 1 293 ? 5.402 -6.233 -10.830 1.00 89.25 293 VAL A N 1
ATOM 2304 C CA . VAL A 1 293 ? 5.199 -7.487 -11.556 1.00 89.25 293 VAL A CA 1
ATOM 2305 C C . VAL A 1 293 ? 3.764 -7.548 -12.052 1.00 89.25 293 VAL A C 1
ATOM 2307 O O . VAL A 1 293 ? 2.838 -7.491 -11.252 1.00 89.25 293 VAL A O 1
ATOM 2310 N N . GLY A 1 294 ? 3.555 -7.679 -13.361 1.00 89.69 294 GLY A N 1
ATOM 2311 C CA . GLY A 1 294 ? 2.217 -7.873 -13.925 1.00 89.69 294 GLY A CA 1
ATOM 2312 C C . GLY A 1 294 ? 1.295 -6.663 -13.746 1.00 89.69 294 GLY A C 1
ATOM 2313 O O . GLY A 1 294 ? 0.154 -6.825 -13.323 1.00 89.69 294 GLY A O 1
ATOM 2314 N N . ILE A 1 295 ? 1.783 -5.448 -14.007 1.00 90.94 295 ILE A N 1
ATOM 2315 C CA . ILE A 1 295 ? 0.989 -4.219 -13.840 1.00 90.94 295 ILE A CA 1
ATOM 2316 C C . ILE A 1 295 ? 0.266 -3.883 -15.149 1.00 90.94 295 ILE A C 1
ATOM 2318 O O . ILE A 1 295 ? 0.913 -3.770 -16.190 1.00 90.94 295 ILE A O 1
ATOM 2322 N N . GLU A 1 296 ? -1.052 -3.682 -15.104 1.00 93.12 296 GLU A N 1
ATOM 2323 C CA . GLU A 1 296 ? -1.878 -3.343 -16.270 1.00 93.12 296 GLU A CA 1
ATOM 2324 C C . GLU A 1 296 ? -2.753 -2.102 -16.024 1.00 93.12 296 GLU A C 1
ATOM 2326 O O . GLU A 1 296 ? -3.507 -2.037 -15.054 1.00 93.12 296 GLU A O 1
ATOM 2331 N N . GLY A 1 297 ? -2.695 -1.123 -16.929 1.00 90.06 297 GLY A N 1
ATOM 2332 C CA . GLY A 1 297 ? -3.514 0.094 -16.869 1.00 90.06 297 GLY A CA 1
ATOM 2333 C C . GLY A 1 297 ? -2.899 1.253 -17.649 1.00 90.06 297 GLY A C 1
ATOM 2334 O O . GLY A 1 297 ? -1.848 1.112 -18.263 1.00 90.06 297 GLY A O 1
ATOM 2335 N N . ASN A 1 298 ? -3.535 2.422 -17.648 1.00 86.25 298 ASN A N 1
ATOM 2336 C CA . ASN A 1 298 ? -2.988 3.632 -18.267 1.00 86.25 298 ASN A CA 1
ATOM 2337 C C . ASN A 1 298 ? -2.402 4.592 -17.228 1.00 86.25 298 ASN A C 1
ATOM 2339 O O . ASN A 1 298 ? -2.883 4.668 -16.099 1.00 86.25 298 ASN A O 1
ATOM 2343 N N . ASN A 1 299 ? -1.413 5.391 -17.646 1.00 78.31 299 ASN A N 1
ATOM 2344 C CA . ASN A 1 299 ? -0.727 6.385 -16.804 1.00 78.31 299 ASN A CA 1
ATOM 2345 C C . ASN A 1 299 ? -0.146 5.763 -15.530 1.00 78.31 299 ASN A C 1
ATOM 2347 O O . ASN A 1 299 ? -0.374 6.241 -14.421 1.00 78.31 299 ASN A O 1
ATOM 2351 N N . LEU A 1 300 ? 0.575 4.664 -15.712 1.00 75.06 300 LEU A N 1
ATOM 2352 C CA . LEU A 1 300 ? 1.333 4.029 -14.653 1.00 75.06 300 LEU A CA 1
ATOM 2353 C C . LEU A 1 300 ? 2.551 4.922 -14.347 1.00 75.06 300 LEU A C 1
ATOM 2355 O O . LEU A 1 300 ? 3.127 5.530 -15.254 1.00 75.06 300 LEU A O 1
ATOM 2359 N N . PHE A 1 301 ? 2.909 5.038 -13.067 1.00 72.31 301 PHE A N 1
ATOM 2360 C CA . PHE A 1 301 ? 4.084 5.795 -12.607 1.00 72.31 301 PHE A CA 1
ATOM 2361 C C . PHE A 1 301 ? 4.102 7.260 -13.053 1.00 72.31 301 PHE A C 1
ATOM 2363 O O . PHE A 1 301 ? 5.025 7.690 -13.740 1.00 72.31 301 PHE A O 1
ATOM 2370 N N . LEU A 1 302 ? 3.088 8.029 -12.643 1.00 61.97 302 LEU A N 1
ATOM 2371 C CA . LEU A 1 302 ? 3.003 9.471 -12.897 1.00 61.97 302 LEU A CA 1
ATOM 2372 C C . LEU A 1 302 ? 3.496 10.290 -11.704 1.00 61.97 302 LEU A C 1
ATOM 2374 O O . LEU A 1 302 ? 2.830 10.293 -10.676 1.00 61.97 302 LEU A O 1
ATOM 2378 N N . ASN A 1 303 ? 4.610 11.017 -11.822 1.00 61.31 303 ASN A N 1
ATOM 2379 C CA . ASN A 1 303 ? 5.128 11.896 -10.766 1.00 61.31 303 ASN A CA 1
ATOM 2380 C C . ASN A 1 303 ? 5.028 13.381 -11.165 1.00 61.31 303 ASN A C 1
ATOM 2382 O O . ASN A 1 303 ? 6.020 14.046 -11.453 1.00 61.31 303 ASN A O 1
ATOM 2386 N N . ASP A 1 304 ? 3.805 13.909 -11.187 1.00 53.97 304 ASP A N 1
ATOM 2387 C CA . ASP A 1 304 ? 3.543 15.325 -11.462 1.00 53.97 304 ASP A CA 1
ATOM 2388 C C . ASP A 1 304 ? 3.798 16.171 -10.204 1.00 53.97 304 ASP A C 1
ATOM 2390 O O . ASP A 1 304 ? 2.898 16.395 -9.391 1.00 53.97 304 ASP A O 1
ATOM 2394 N N . THR A 1 305 ? 5.051 16.581 -9.966 1.00 51.34 305 THR A N 1
ATOM 2395 C CA . THR A 1 305 ? 5.357 17.462 -8.829 1.00 51.34 305 THR A CA 1
ATOM 2396 C C . THR A 1 305 ? 6.328 18.576 -9.191 1.00 51.34 305 THR A C 1
ATOM 2398 O O . THR A 1 305 ? 7.455 18.361 -9.603 1.00 51.34 305 THR A O 1
ATOM 2401 N N . SER A 1 306 ? 5.907 19.818 -8.979 1.00 50.09 306 SER A N 1
ATOM 2402 C CA . SER A 1 306 ? 6.583 21.017 -9.475 1.00 50.09 306 SER A CA 1
ATOM 2403 C C . SER A 1 306 ? 7.893 21.412 -8.759 1.00 50.09 306 SER A C 1
ATOM 2405 O O . SER A 1 306 ? 8.491 22.413 -9.170 1.00 50.09 306 SER A O 1
ATOM 2407 N N . ARG A 1 307 ? 8.395 20.698 -7.722 1.00 52.19 307 ARG A N 1
ATOM 2408 C CA . ARG A 1 307 ? 9.572 21.142 -6.920 1.00 52.19 307 ARG A CA 1
ATOM 2409 C C . ARG A 1 307 ? 10.420 20.063 -6.175 1.00 52.19 307 ARG A C 1
ATOM 2411 O O . ARG A 1 307 ? 9.917 19.331 -5.335 1.00 52.19 307 ARG A O 1
ATOM 2418 N N . THR A 1 308 ? 11.743 20.161 -6.409 1.00 53.75 308 THR A N 1
ATOM 2419 C CA . THR A 1 308 ? 12.956 20.161 -5.527 1.00 53.75 308 THR A CA 1
ATOM 2420 C C . THR A 1 308 ? 13.685 18.939 -4.942 1.00 53.75 308 THR A C 1
ATOM 2422 O O . THR A 1 308 ? 14.830 19.164 -4.554 1.00 53.75 308 THR A O 1
ATOM 2425 N N . TYR A 1 309 ? 13.186 17.700 -4.897 1.00 59.97 309 TYR A N 1
ATOM 2426 C CA . TYR A 1 309 ? 14.025 16.591 -4.385 1.00 59.97 309 TYR A CA 1
ATOM 2427 C C . TYR A 1 309 ? 13.978 15.348 -5.261 1.00 59.97 309 TYR A C 1
ATOM 2429 O O . TYR A 1 309 ? 12.883 14.968 -5.674 1.00 59.97 309 TYR A O 1
ATOM 2437 N N . PRO A 1 310 ? 15.138 14.708 -5.500 1.00 65.69 310 PRO A N 1
ATOM 2438 C CA . PRO A 1 310 ? 15.185 13.569 -6.378 1.00 65.69 310 PRO A CA 1
ATOM 2439 C C . PRO A 1 310 ? 14.515 12.339 -5.777 1.00 65.69 310 PRO A C 1
ATOM 2441 O O . PRO A 1 310 ? 14.728 12.037 -4.600 1.00 65.69 310 PRO A O 1
ATOM 2444 N N . LEU A 1 311 ? 13.783 11.583 -6.599 1.00 74.88 311 LEU A N 1
ATOM 2445 C CA . LEU A 1 311 ? 13.440 10.204 -6.251 1.00 74.88 311 LEU A CA 1
ATOM 2446 C C . LEU A 1 311 ? 14.725 9.378 -6.335 1.00 74.88 311 LEU A C 1
ATOM 2448 O O . LEU A 1 311 ? 15.332 9.279 -7.401 1.00 74.88 311 LEU A O 1
ATOM 2452 N N . VAL A 1 312 ? 15.137 8.787 -5.215 1.00 77.25 312 VAL A N 1
ATOM 2453 C CA . VAL A 1 312 ? 16.317 7.918 -5.149 1.00 77.25 312 VAL A CA 1
ATOM 2454 C C . VAL A 1 312 ? 15.858 6.480 -4.959 1.00 77.25 312 VAL A C 1
ATOM 2456 O O . VAL A 1 312 ? 15.207 6.183 -3.959 1.00 77.25 312 VAL A O 1
ATOM 2459 N N . LEU A 1 313 ? 16.213 5.614 -5.908 1.00 82.75 313 LEU A N 1
ATOM 2460 C CA . LEU A 1 313 ? 15.983 4.174 -5.872 1.00 82.75 313 LEU A CA 1
ATOM 2461 C C . LEU A 1 313 ? 17.330 3.454 -5.961 1.00 82.75 313 LEU A C 1
ATOM 2463 O O . LEU A 1 313 ? 18.111 3.705 -6.878 1.00 82.75 313 LEU A O 1
ATOM 2467 N N . ASN A 1 314 ? 17.588 2.496 -5.073 1.00 85.88 314 ASN A N 1
ATOM 2468 C CA . ASN A 1 314 ? 18.715 1.586 -5.289 1.00 85.88 314 ASN A CA 1
ATOM 2469 C C . ASN A 1 314 ? 18.367 0.614 -6.420 1.00 85.88 314 ASN A C 1
ATOM 2471 O O . ASN A 1 314 ? 19.204 0.291 -7.258 1.00 85.88 314 ASN A O 1
ATOM 2475 N N . GLN A 1 315 ? 17.115 0.157 -6.468 1.00 85.31 315 GLN A N 1
ATOM 2476 C CA . GLN A 1 315 ? 16.689 -0.782 -7.493 1.00 85.31 315 GLN A CA 1
ATOM 2477 C C . GLN A 1 315 ? 15.237 -0.557 -7.917 1.00 85.31 315 GLN A C 1
ATOM 2479 O O . GLN A 1 315 ? 14.337 -0.452 -7.081 1.00 85.31 315 GLN A O 1
ATOM 2484 N N . LEU A 1 316 ? 15.024 -0.532 -9.231 1.00 89.50 316 LEU A N 1
ATOM 2485 C CA . LEU A 1 316 ? 13.723 -0.591 -9.882 1.00 89.50 316 LEU A CA 1
ATOM 2486 C C . LEU A 1 316 ? 13.644 -1.871 -10.715 1.00 89.50 316 LEU A C 1
ATOM 2488 O O . LEU A 1 316 ? 14.400 -2.030 -11.672 1.00 89.50 316 LEU A O 1
ATOM 2492 N N . VAL A 1 317 ? 12.703 -2.752 -10.384 1.00 88.44 317 VAL A N 1
ATOM 2493 C CA . VAL A 1 317 ? 12.400 -3.961 -11.155 1.00 88.44 317 VAL A CA 1
ATOM 2494 C C . VAL A 1 317 ? 10.991 -3.867 -11.710 1.00 88.44 317 VAL A C 1
ATOM 2496 O O . VAL A 1 317 ? 10.032 -3.738 -10.957 1.00 88.44 317 VAL A O 1
ATOM 2499 N N . ALA A 1 318 ? 10.871 -3.951 -13.029 1.00 89.12 318 ALA A N 1
ATOM 2500 C CA . ALA A 1 318 ? 9.616 -3.865 -13.755 1.00 89.12 318 ALA A CA 1
ATOM 2501 C C . ALA A 1 318 ? 9.480 -5.058 -14.704 1.00 89.12 318 ALA A C 1
ATOM 2503 O O . ALA A 1 318 ? 10.193 -5.147 -15.701 1.00 89.12 318 ALA A O 1
ATOM 2504 N N . VAL A 1 319 ? 8.570 -5.984 -14.397 1.00 87.62 319 VAL A N 1
ATOM 2505 C CA . VAL A 1 319 ? 8.366 -7.230 -15.146 1.00 87.62 319 VAL A CA 1
ATOM 2506 C C . VAL A 1 319 ? 6.913 -7.338 -15.594 1.00 87.62 319 VAL A C 1
ATOM 2508 O O . VAL A 1 319 ? 6.006 -7.341 -14.769 1.00 87.62 319 VAL A O 1
ATOM 2511 N N . GLY A 1 320 ? 6.674 -7.474 -16.898 1.00 87.25 320 GLY A N 1
ATOM 2512 C CA . GLY A 1 320 ? 5.328 -7.673 -17.440 1.00 87.25 320 GLY A CA 1
ATOM 2513 C C . GLY A 1 320 ? 4.421 -6.465 -17.212 1.00 87.25 320 GLY A C 1
ATOM 2514 O O . GLY A 1 320 ? 3.339 -6.604 -16.648 1.00 87.25 320 GLY A O 1
ATOM 2515 N N . ILE A 1 321 ? 4.879 -5.277 -17.604 1.00 87.94 321 ILE A N 1
ATOM 2516 C CA . ILE A 1 321 ? 4.113 -4.032 -17.476 1.00 87.94 321 ILE A CA 1
ATOM 2517 C C . ILE A 1 321 ? 3.382 -3.766 -18.788 1.00 87.94 321 ILE A C 1
ATOM 2519 O O . ILE A 1 321 ? 3.994 -3.834 -19.852 1.00 87.94 321 ILE A O 1
ATOM 2523 N N . LYS A 1 322 ? 2.091 -3.438 -18.732 1.00 89.75 322 LYS A N 1
ATOM 2524 C CA . LYS A 1 322 ? 1.265 -3.177 -19.912 1.00 89.75 322 LYS A CA 1
ATOM 2525 C C . LYS A 1 322 ? 0.430 -1.911 -19.734 1.00 89.75 322 LYS A C 1
ATOM 2527 O O . LYS A 1 322 ? -0.454 -1.858 -18.884 1.00 89.75 322 LYS A O 1
ATOM 2532 N N . GLY A 1 323 ? 0.660 -0.910 -20.578 1.00 84.50 323 GLY A N 1
ATOM 2533 C CA . GLY A 1 323 ? -0.071 0.350 -20.502 1.00 84.50 323 GLY A CA 1
ATOM 2534 C C . GLY A 1 323 ? 0.421 1.398 -21.482 1.00 84.50 323 GLY A C 1
ATOM 2535 O O . GLY A 1 323 ? 1.615 1.486 -21.722 1.00 84.50 323 GLY A O 1
ATOM 2536 N N . ASN A 1 324 ? -0.463 2.250 -22.010 1.00 78.31 324 ASN A N 1
ATOM 2537 C CA . ASN A 1 324 ? -0.069 3.266 -23.002 1.00 78.31 324 ASN A CA 1
ATOM 2538 C C . ASN A 1 324 ? 1.020 4.228 -22.490 1.00 78.31 324 ASN A C 1
ATOM 2540 O O . ASN A 1 324 ? 1.833 4.714 -23.269 1.00 78.31 324 ASN A O 1
ATOM 2544 N N . ASN A 1 325 ? 1.040 4.469 -21.178 1.00 75.12 325 ASN A N 1
ATOM 2545 C CA . ASN A 1 325 ? 1.988 5.325 -20.476 1.00 75.12 325 ASN A CA 1
ATOM 2546 C C . ASN A 1 325 ? 2.511 4.553 -19.264 1.00 75.12 325 ASN A C 1
ATOM 2548 O O . ASN A 1 325 ? 1.952 4.701 -18.179 1.00 75.12 325 ASN A O 1
ATOM 2552 N N . ALA A 1 326 ? 3.491 3.672 -19.469 1.00 72.50 326 ALA A N 1
ATOM 2553 C CA . ALA A 1 326 ? 3.999 2.797 -18.417 1.00 72.50 326 ALA A CA 1
ATOM 2554 C C . ALA A 1 326 ? 4.861 3.559 -17.401 1.00 72.50 326 ALA A C 1
ATOM 2556 O O . ALA A 1 326 ? 4.813 3.240 -16.226 1.00 72.50 326 ALA A O 1
ATOM 2557 N N . PHE A 1 327 ? 5.621 4.566 -17.835 1.00 71.00 327 PHE A N 1
ATOM 2558 C CA . PHE A 1 327 ? 6.389 5.452 -16.955 1.00 71.00 327 PHE A CA 1
ATOM 2559 C C . PHE A 1 327 ? 6.381 6.867 -17.541 1.00 71.00 327 PHE A C 1
ATOM 2561 O O . PHE A 1 327 ? 7.196 7.203 -18.405 1.00 71.00 327 PHE A O 1
ATOM 2568 N N . ARG A 1 328 ? 5.427 7.697 -17.115 1.00 63.66 328 ARG A N 1
ATOM 2569 C CA . ARG A 1 328 ? 5.194 9.044 -17.669 1.00 63.66 328 ARG A CA 1
ATOM 2570 C C . ARG A 1 328 ? 5.399 10.116 -16.603 1.00 63.66 328 ARG A C 1
ATOM 2572 O O . ARG A 1 328 ? 4.975 9.921 -15.481 1.00 63.66 328 ARG A O 1
ATOM 2579 N N . ASN A 1 329 ? 5.948 11.280 -16.945 1.00 54.72 329 ASN A N 1
ATOM 2580 C CA . ASN A 1 329 ? 6.144 12.413 -16.031 1.00 54.72 329 ASN A CA 1
ATOM 2581 C C . ASN A 1 329 ? 6.933 12.030 -14.779 1.00 54.72 329 ASN A C 1
ATOM 2583 O O . ASN A 1 329 ? 6.481 12.222 -13.654 1.00 54.72 329 ASN A O 1
ATOM 2587 N N . ILE A 1 330 ? 8.117 11.462 -14.959 1.00 56.00 330 ILE A N 1
ATOM 2588 C CA . ILE A 1 330 ? 9.050 11.304 -13.851 1.00 56.00 330 ILE A CA 1
ATOM 2589 C C . ILE A 1 330 ? 9.847 12.614 -13.763 1.00 56.00 330 ILE A C 1
ATOM 2591 O O . ILE A 1 330 ? 10.858 12.796 -14.434 1.00 56.00 330 ILE A O 1
ATOM 2595 N N . HIS A 1 331 ? 9.293 13.572 -13.020 1.00 53.94 331 HIS A N 1
ATOM 2596 C CA . HIS A 1 331 ? 9.785 14.948 -12.923 1.00 53.94 331 HIS A CA 1
ATOM 2597 C C . HIS A 1 331 ? 11.127 15.058 -12.157 1.00 53.94 331 HIS A C 1
ATOM 2599 O O . HIS A 1 331 ? 11.469 14.166 -11.386 1.00 53.94 331 HIS A O 1
ATOM 2605 N N . LYS A 1 332 ? 11.865 16.165 -12.384 1.00 55.22 332 LYS A N 1
ATOM 2606 C CA . LYS A 1 332 ? 13.162 16.598 -11.799 1.00 55.22 332 LYS A CA 1
ATOM 2607 C C . LYS A 1 332 ? 13.883 15.588 -10.904 1.00 55.22 332 LYS A C 1
ATOM 2609 O O . LYS A 1 332 ? 13.588 15.479 -9.719 1.00 55.22 332 LYS A O 1
ATOM 2614 N N . ASP A 1 333 ? 14.952 15.039 -11.475 1.00 64.81 333 ASP A N 1
ATOM 2615 C CA . ASP A 1 333 ? 16.043 14.359 -10.786 1.00 64.81 333 ASP A CA 1
ATOM 2616 C C . ASP A 1 333 ? 15.613 12.994 -10.253 1.00 64.81 333 ASP A C 1
ATOM 2618 O O . ASP A 1 333 ? 15.208 12.831 -9.117 1.00 64.81 333 ASP A O 1
ATOM 2622 N N . VAL A 1 334 ? 15.705 11.957 -11.076 1.00 73.75 334 VAL A N 1
ATOM 2623 C CA . VAL A 1 334 ? 15.538 10.581 -10.591 1.00 73.75 334 VAL A CA 1
ATOM 2624 C C . VAL A 1 334 ? 16.868 9.878 -10.626 1.00 73.75 334 VAL A C 1
ATOM 2626 O O . VAL A 1 334 ? 17.519 9.859 -11.663 1.00 73.75 334 VAL A O 1
ATOM 2629 N N . ASN A 1 335 ? 17.283 9.343 -9.484 1.00 78.38 335 ASN A N 1
ATOM 2630 C CA . ASN A 1 335 ? 18.520 8.598 -9.346 1.00 78.38 335 ASN A CA 1
ATOM 2631 C C . ASN A 1 335 ? 18.197 7.126 -9.114 1.00 78.38 335 ASN A C 1
ATOM 2633 O O . ASN A 1 335 ? 17.555 6.786 -8.121 1.00 78.38 335 ASN A O 1
ATOM 2637 N N . ILE A 1 336 ? 18.625 6.274 -10.038 1.00 82.88 336 ILE A N 1
ATOM 2638 C CA . ILE A 1 336 ? 18.419 4.832 -9.972 1.00 82.88 336 ILE A CA 1
ATOM 2639 C C . ILE A 1 336 ? 19.780 4.154 -10.079 1.00 82.88 336 ILE A C 1
ATOM 2641 O O . ILE A 1 336 ? 20.442 4.258 -11.113 1.00 82.88 336 ILE A O 1
ATOM 2645 N N . ASP A 1 337 ? 20.198 3.427 -9.044 1.00 84.06 337 ASP A N 1
ATOM 2646 C CA . ASP A 1 337 ? 21.444 2.658 -9.137 1.00 84.06 337 ASP A CA 1
ATOM 2647 C C . ASP A 1 337 ? 21.273 1.489 -10.124 1.00 84.06 337 ASP A C 1
ATOM 2649 O O . ASP A 1 337 ? 22.107 1.299 -11.010 1.00 84.06 337 ASP A O 1
ATOM 2653 N N . GLN A 1 338 ? 20.158 0.756 -10.051 1.00 84.81 338 GLN A N 1
ATOM 2654 C CA . GLN A 1 338 ? 19.854 -0.312 -10.999 1.00 84.81 338 GLN A CA 1
ATOM 2655 C C . GLN A 1 338 ? 18.397 -0.314 -11.478 1.00 84.81 338 GLN A C 1
ATOM 2657 O O . GLN A 1 338 ? 17.462 -0.409 -10.687 1.00 84.81 338 GLN A O 1
ATOM 2662 N N . LEU A 1 339 ? 18.204 -0.279 -12.796 1.00 87.94 339 LEU A N 1
ATOM 2663 C CA . LEU A 1 339 ? 16.921 -0.467 -13.468 1.00 87.94 339 LEU A CA 1
ATOM 2664 C C . LEU A 1 339 ? 16.917 -1.797 -14.224 1.00 87.94 339 LEU A C 1
ATOM 2666 O O . LEU A 1 339 ? 17.786 -2.036 -15.062 1.00 87.94 339 LEU A O 1
ATOM 2670 N N . ILE A 1 340 ? 15.908 -2.630 -13.974 1.00 86.69 340 ILE A N 1
ATOM 2671 C CA . ILE A 1 340 ? 15.662 -3.880 -14.695 1.00 86.69 340 ILE A CA 1
ATOM 2672 C C . ILE A 1 340 ? 14.246 -3.850 -15.264 1.00 86.69 340 ILE A C 1
ATOM 2674 O O . ILE A 1 340 ? 13.270 -3.843 -14.516 1.00 86.69 340 ILE A O 1
ATOM 2678 N N . GLY A 1 341 ? 14.133 -3.838 -16.589 1.00 86.19 341 GLY A N 1
ATOM 2679 C CA . GLY A 1 341 ? 12.862 -3.869 -17.310 1.00 86.19 341 GLY A CA 1
ATOM 2680 C C . GLY A 1 341 ? 12.727 -5.136 -18.145 1.00 86.19 341 GLY A C 1
ATOM 2681 O O . GLY A 1 341 ? 13.567 -5.401 -18.997 1.00 86.19 341 GLY A O 1
ATOM 2682 N N . VAL A 1 342 ? 11.666 -5.914 -17.951 1.00 85.56 342 VAL A N 1
ATOM 2683 C CA . VAL A 1 342 ? 11.394 -7.130 -18.729 1.00 85.56 342 VAL A CA 1
ATOM 2684 C C . VAL A 1 342 ? 9.949 -7.109 -19.205 1.00 85.56 342 VAL A C 1
ATOM 2686 O O . VAL A 1 342 ? 9.040 -7.029 -18.384 1.00 85.56 342 VAL A O 1
ATOM 2689 N N . LYS A 1 343 ? 9.711 -7.227 -20.516 1.00 87.25 343 LYS A N 1
ATOM 2690 C CA . LYS A 1 343 ? 8.353 -7.253 -21.095 1.00 87.25 343 LYS A CA 1
ATOM 2691 C C . LYS A 1 343 ? 7.513 -6.038 -20.685 1.00 87.25 343 LYS A C 1
ATOM 2693 O O . LYS A 1 343 ? 6.440 -6.182 -20.101 1.00 87.25 343 LYS A O 1
ATOM 2698 N N . VAL A 1 344 ? 8.028 -4.841 -20.961 1.00 84.44 344 VAL A N 1
ATOM 2699 C CA . VAL A 1 344 ? 7.283 -3.584 -20.790 1.00 84.44 344 VAL A CA 1
ATOM 2700 C C . VAL A 1 344 ? 6.685 -3.202 -22.136 1.00 84.44 344 VAL A C 1
ATOM 2702 O O . VAL A 1 344 ? 7.418 -3.031 -23.108 1.00 84.44 344 VAL A O 1
ATOM 2705 N N . VAL A 1 345 ? 5.359 -3.105 -22.186 1.00 84.81 345 VAL A N 1
ATOM 2706 C CA . VAL A 1 345 ? 4.586 -2.869 -23.406 1.00 84.81 345 VAL A CA 1
ATOM 2707 C C . VAL A 1 345 ? 3.748 -1.605 -23.251 1.00 84.81 345 VAL A C 1
ATOM 2709 O O . VAL A 1 345 ? 2.894 -1.522 -22.364 1.00 84.81 345 VAL A O 1
ATOM 2712 N N . GLY A 1 346 ? 3.958 -0.629 -24.129 1.00 77.44 346 GLY A N 1
ATOM 2713 C CA . GLY A 1 346 ? 3.267 0.653 -24.068 1.00 77.44 346 GLY A CA 1
ATOM 2714 C C . GLY A 1 346 ? 3.838 1.701 -25.003 1.00 77.44 346 GLY A C 1
ATOM 2715 O O . GLY A 1 346 ? 5.051 1.754 -25.173 1.00 77.44 346 GLY A O 1
ATOM 2716 N N . ASN A 1 347 ? 2.993 2.586 -25.546 1.00 74.50 347 ASN A N 1
ATOM 2717 C CA . ASN A 1 347 ? 3.439 3.680 -26.422 1.00 74.50 347 ASN A CA 1
ATOM 2718 C C . ASN A 1 347 ? 4.605 4.468 -25.803 1.00 74.50 347 ASN A C 1
ATOM 2720 O O . ASN A 1 347 ? 5.550 4.786 -26.512 1.00 74.50 347 ASN A O 1
ATOM 2724 N N . ASN A 1 348 ? 4.567 4.690 -24.485 1.00 71.00 348 ASN A N 1
ATOM 2725 C CA . ASN A 1 348 ? 5.638 5.296 -23.699 1.00 71.00 348 ASN A CA 1
ATOM 2726 C C . ASN A 1 348 ? 6.114 4.322 -22.614 1.00 71.00 348 ASN A C 1
ATOM 2728 O O . ASN A 1 348 ? 5.470 4.187 -21.568 1.00 71.00 348 ASN A O 1
ATOM 2732 N N . SER A 1 349 ? 7.216 3.620 -22.885 1.00 62.69 349 SER A N 1
ATOM 2733 C CA . SER A 1 349 ? 7.680 2.502 -22.057 1.00 62.69 349 SER A CA 1
ATOM 2734 C C . SER A 1 349 ? 8.532 2.930 -20.861 1.00 62.69 349 SER A C 1
ATOM 2736 O O . SER A 1 349 ? 8.283 2.418 -19.782 1.00 62.69 349 SER A O 1
ATOM 2738 N N . PHE A 1 350 ? 9.490 3.856 -20.990 1.00 65.88 350 PHE A N 1
ATOM 2739 C CA . PHE A 1 350 ? 10.263 4.400 -19.864 1.00 65.88 350 PHE A CA 1
ATOM 2740 C C . PHE A 1 350 ? 10.471 5.919 -19.987 1.00 65.88 350 PHE A C 1
ATOM 2742 O O . PHE A 1 350 ? 10.882 6.414 -21.029 1.00 65.88 350 PHE A O 1
ATOM 2749 N N . PHE A 1 351 ? 10.216 6.650 -18.897 1.00 63.66 351 PHE A N 1
ATOM 2750 C CA . PHE A 1 351 ? 10.491 8.086 -18.722 1.00 63.66 351 PHE A CA 1
ATOM 2751 C C . PHE A 1 351 ? 10.126 8.956 -19.942 1.00 63.66 351 PHE A C 1
ATOM 2753 O O . PHE A 1 351 ? 11.020 9.421 -20.642 1.00 63.66 351 PHE A O 1
ATOM 2760 N N . ASN A 1 352 ? 8.828 9.192 -20.177 1.00 54.22 352 ASN A N 1
ATOM 2761 C CA . ASN A 1 352 ? 8.368 10.204 -21.140 1.00 54.22 352 ASN A CA 1
ATOM 2762 C C . ASN A 1 352 ? 7.861 11.480 -20.434 1.00 54.22 352 ASN A C 1
ATOM 2764 O O . ASN A 1 352 ? 7.132 11.370 -19.452 1.00 54.22 352 ASN A O 1
ATOM 2768 N N . GLU A 1 353 ? 8.190 12.650 -20.990 1.00 55.06 353 GLU A N 1
ATOM 2769 C CA . GLU A 1 353 ? 7.707 14.007 -20.665 1.00 55.06 353 GLU A CA 1
ATOM 2770 C C . GLU A 1 353 ? 8.320 14.743 -19.441 1.00 55.06 353 GLU A C 1
ATOM 2772 O O . GLU A 1 353 ? 8.514 14.193 -18.362 1.00 55.06 353 GLU A O 1
ATOM 2777 N N . ASN A 1 354 ? 8.548 16.050 -19.667 1.00 51.50 354 ASN A N 1
ATOM 2778 C CA . ASN A 1 354 ? 8.715 17.200 -18.758 1.00 51.50 354 ASN A CA 1
ATOM 2779 C C . ASN A 1 354 ? 9.810 17.244 -17.662 1.00 51.50 354 ASN A C 1
ATOM 2781 O O . ASN A 1 354 ? 9.793 16.534 -16.666 1.00 51.50 354 ASN A O 1
ATOM 2785 N N . ILE A 1 355 ? 10.663 18.273 -17.808 1.00 49.16 355 ILE A N 1
ATOM 2786 C CA . ILE A 1 355 ? 11.455 18.998 -16.795 1.00 49.16 355 ILE A CA 1
ATOM 2787 C C . ILE A 1 355 ? 12.194 18.093 -15.788 1.00 49.16 355 ILE A C 1
ATOM 2789 O O . ILE A 1 355 ? 11.754 17.926 -14.655 1.00 49.16 355 ILE A O 1
ATOM 2793 N N . GLY A 1 356 ? 13.379 17.587 -16.146 1.00 56.94 356 GLY A N 1
ATOM 2794 C CA . GLY A 1 356 ? 14.262 16.915 -15.184 1.00 56.94 356 GLY A CA 1
ATOM 2795 C C . GLY A 1 356 ? 15.454 16.182 -15.790 1.00 56.94 356 GLY A C 1
ATOM 2796 O O . GLY A 1 356 ? 15.488 15.944 -16.996 1.00 56.94 356 GLY A O 1
ATOM 2797 N N . GLN A 1 357 ? 16.438 15.827 -14.958 1.00 64.62 357 GLN A N 1
ATOM 2798 C CA . GLN A 1 357 ? 17.463 14.846 -15.318 1.00 64.62 357 GLN A CA 1
ATOM 2799 C C . GLN A 1 357 ? 17.110 13.478 -14.721 1.00 64.62 357 GLN A C 1
ATOM 2801 O O . GLN A 1 357 ? 16.596 13.403 -13.612 1.00 64.62 357 GLN A O 1
ATOM 2806 N N . ALA A 1 358 ? 17.378 12.387 -15.432 1.00 72.00 358 ALA A N 1
ATOM 2807 C CA . ALA A 1 358 ? 17.403 11.058 -14.818 1.00 72.00 358 ALA A CA 1
ATOM 2808 C C . ALA A 1 358 ? 18.849 10.572 -14.823 1.00 72.00 358 ALA A C 1
ATOM 2810 O O . ALA A 1 358 ? 19.489 10.584 -15.870 1.00 72.00 358 ALA A O 1
ATOM 2811 N N . ILE A 1 359 ? 19.364 10.163 -13.673 1.00 76.31 359 ILE A N 1
ATOM 2812 C CA . ILE A 1 359 ? 20.671 9.537 -13.523 1.00 76.31 359 ILE A CA 1
ATOM 2813 C C . ILE A 1 359 ? 20.414 8.063 -13.246 1.00 76.31 359 ILE A C 1
ATOM 2815 O O . ILE A 1 359 ? 19.828 7.709 -12.228 1.00 76.31 359 ILE A O 1
ATOM 2819 N N . ILE A 1 360 ? 20.826 7.204 -14.167 1.00 79.00 360 ILE A N 1
ATOM 2820 C CA . ILE A 1 360 ? 20.694 5.759 -14.020 1.00 79.00 360 ILE A CA 1
ATOM 2821 C C . ILE A 1 360 ? 22.096 5.171 -14.113 1.00 79.00 360 ILE A C 1
ATOM 2823 O O . ILE A 1 360 ? 22.746 5.311 -15.146 1.00 79.00 360 ILE A O 1
ATOM 2827 N N . ARG A 1 361 ? 22.598 4.512 -13.065 1.00 80.62 361 ARG A N 1
ATOM 2828 C CA . ARG A 1 361 ? 23.937 3.906 -13.168 1.00 80.62 361 ARG A CA 1
ATOM 2829 C C . ARG A 1 361 ? 23.896 2.713 -14.115 1.00 80.62 361 ARG A C 1
ATOM 2831 O O . ARG A 1 361 ? 24.620 2.672 -15.102 1.00 80.62 361 ARG A O 1
ATOM 2838 N N . GLN A 1 362 ? 22.979 1.781 -13.882 1.00 83.19 362 GLN A N 1
ATOM 2839 C CA . GLN A 1 362 ? 22.810 0.621 -14.747 1.00 83.19 362 GLN A CA 1
ATOM 2840 C C . GLN A 1 362 ? 21.352 0.442 -15.159 1.00 83.19 362 GLN A C 1
ATOM 2842 O O . GLN A 1 362 ? 20.465 0.383 -14.314 1.00 83.19 362 GLN A O 1
ATOM 2847 N N . ALA A 1 363 ? 21.112 0.297 -16.459 1.00 83.75 363 ALA A N 1
ATOM 2848 C CA . ALA A 1 363 ? 19.822 -0.077 -17.019 1.00 83.75 363 ALA A CA 1
ATOM 2849 C C . ALA A 1 363 ? 19.955 -1.371 -17.828 1.00 83.75 363 ALA A C 1
ATOM 2851 O O . ALA A 1 363 ? 20.752 -1.445 -18.762 1.00 83.75 363 ALA A O 1
ATOM 2852 N N . ILE A 1 364 ? 19.156 -2.381 -17.493 1.00 85.00 364 ILE A N 1
ATOM 2853 C CA . ILE A 1 364 ? 19.054 -3.648 -18.219 1.00 85.00 364 ILE A CA 1
ATOM 2854 C C . ILE A 1 364 ? 17.604 -3.814 -18.645 1.00 85.00 364 ILE A C 1
ATOM 2856 O O . ILE A 1 364 ? 16.716 -3.961 -17.810 1.00 85.00 364 ILE A O 1
ATOM 2860 N N . ILE A 1 365 ? 17.356 -3.785 -19.947 1.00 85.25 365 ILE A N 1
ATOM 2861 C CA . ILE A 1 365 ? 16.009 -3.859 -20.501 1.00 85.25 365 ILE A CA 1
ATOM 2862 C C . ILE A 1 365 ? 15.910 -4.962 -21.556 1.00 85.25 365 ILE A C 1
ATOM 2864 O O . ILE A 1 365 ? 16.758 -5.067 -22.442 1.00 85.25 365 ILE A O 1
ATOM 2868 N N . ASN A 1 366 ? 14.879 -5.803 -21.455 1.00 84.44 366 ASN A N 1
ATOM 2869 C CA . ASN A 1 366 ? 14.643 -6.924 -22.360 1.00 84.44 366 ASN A CA 1
ATOM 2870 C C . ASN A 1 366 ? 13.166 -7.021 -22.777 1.00 84.44 366 ASN A C 1
ATOM 2872 O O . ASN A 1 366 ? 12.274 -7.069 -21.929 1.00 84.44 366 ASN A O 1
ATOM 2876 N N . GLY A 1 367 ? 12.909 -7.099 -24.083 1.00 84.38 367 GLY A N 1
ATOM 2877 C CA . GLY A 1 367 ? 11.568 -7.323 -24.625 1.00 84.38 367 GLY A CA 1
ATOM 2878 C C . GLY A 1 367 ? 10.667 -6.109 -24.432 1.00 84.38 367 GLY A C 1
ATOM 2879 O O . GLY A 1 367 ? 9.565 -6.241 -23.910 1.00 84.38 367 GLY A O 1
ATOM 2880 N N . ILE A 1 368 ? 11.167 -4.921 -24.765 1.00 83.69 368 ILE A N 1
ATOM 2881 C CA . ILE A 1 368 ? 10.405 -3.677 -24.630 1.00 83.69 368 ILE A CA 1
ATOM 2882 C C . ILE A 1 368 ? 9.690 -3.394 -25.947 1.00 83.69 368 ILE A C 1
ATOM 2884 O O . ILE A 1 368 ? 10.333 -3.385 -26.997 1.00 83.69 368 ILE A O 1
ATOM 2888 N N . GLU A 1 369 ? 8.383 -3.149 -25.889 1.00 82.44 369 GLU A N 1
ATOM 2889 C CA . GLU A 1 369 ? 7.545 -2.884 -27.061 1.00 82.44 369 GLU A CA 1
ATOM 2890 C C . GLU A 1 369 ? 6.794 -1.560 -26.897 1.00 82.44 369 GLU A C 1
ATOM 2892 O O . GLU A 1 369 ? 5.955 -1.417 -26.009 1.00 82.44 369 GLU A O 1
ATOM 2897 N N . GLY A 1 370 ? 7.062 -0.580 -27.757 1.00 75.56 370 GLY A N 1
ATOM 2898 C CA . GLY A 1 370 ? 6.464 0.743 -27.614 1.00 75.56 370 GLY A CA 1
ATOM 2899 C C . GLY A 1 370 ? 6.993 1.765 -28.598 1.00 75.56 370 GLY A C 1
ATOM 2900 O O . GLY A 1 370 ? 8.138 1.671 -29.019 1.00 75.56 370 GLY A O 1
ATOM 2901 N N . ASP A 1 371 ? 6.192 2.771 -28.945 1.00 72.81 371 ASP A N 1
ATOM 2902 C CA . ASP A 1 371 ? 6.633 3.841 -29.846 1.00 72.81 371 ASP A CA 1
ATOM 2903 C C . ASP A 1 371 ? 7.859 4.592 -29.306 1.00 72.81 371 ASP A C 1
ATOM 2905 O O . ASP A 1 371 ? 8.725 4.961 -30.098 1.00 72.81 371 ASP A O 1
ATOM 2909 N N . TYR A 1 372 ? 7.968 4.735 -27.982 1.00 71.00 372 TYR A N 1
ATOM 2910 C CA . TYR A 1 372 ? 9.035 5.447 -27.288 1.00 71.00 372 TYR A CA 1
ATOM 2911 C C . TYR A 1 372 ? 9.542 4.636 -26.087 1.00 71.00 372 TYR A C 1
ATOM 2913 O O . TYR A 1 372 ? 8.800 4.406 -25.127 1.00 71.00 372 TYR A O 1
ATOM 2921 N N . THR A 1 373 ? 10.807 4.188 -26.118 1.00 70.44 373 THR A N 1
ATOM 2922 C CA . THR A 1 373 ? 11.409 3.478 -24.970 1.00 70.44 373 THR A CA 1
ATOM 2923 C C . THR A 1 373 ? 11.980 4.445 -23.946 1.00 70.44 373 THR A C 1
ATOM 2925 O O . THR A 1 373 ? 11.623 4.316 -22.791 1.00 70.44 373 THR A O 1
ATOM 2928 N N . PHE A 1 374 ? 12.797 5.414 -24.356 1.00 70.75 374 PHE A N 1
ATOM 2929 C CA . PHE A 1 374 ? 13.198 6.578 -23.563 1.00 70.75 374 PHE A CA 1
ATOM 2930 C C . PHE A 1 374 ? 12.983 7.836 -24.403 1.00 70.75 374 PHE A C 1
ATOM 2932 O O . PHE A 1 374 ? 13.558 7.950 -25.492 1.00 70.75 374 PHE A O 1
ATOM 2939 N N . SER A 1 375 ? 12.190 8.790 -23.917 1.00 63.97 375 SER A N 1
ATOM 2940 C CA . SER A 1 375 ? 11.889 10.004 -24.679 1.00 63.97 375 SER A CA 1
ATOM 2941 C C . SER A 1 375 ? 11.787 11.244 -23.809 1.00 63.97 375 SER A C 1
ATOM 2943 O O . SER A 1 375 ? 11.072 11.270 -22.819 1.00 63.97 375 SER A O 1
ATOM 2945 N N . THR A 1 376 ? 12.413 12.340 -24.233 1.00 59.78 376 THR A N 1
ATOM 2946 C CA . THR A 1 376 ? 12.134 13.657 -23.647 1.00 59.78 376 THR A CA 1
ATOM 2947 C C . THR A 1 376 ? 11.392 14.519 -24.659 1.00 59.78 376 THR A C 1
ATOM 2949 O O . THR A 1 376 ? 11.733 14.511 -25.837 1.00 59.78 376 THR A O 1
ATOM 2952 N N . GLU A 1 377 ? 10.383 15.281 -24.236 1.00 56.66 377 GLU A N 1
ATOM 2953 C CA . GLU A 1 377 ? 9.691 16.240 -25.119 1.00 56.66 377 GLU A CA 1
ATOM 2954 C C . GLU A 1 377 ? 10.287 17.659 -25.034 1.00 56.66 377 GLU A C 1
ATOM 2956 O O . GLU A 1 377 ? 10.112 18.470 -25.941 1.00 56.66 377 GLU A O 1
ATOM 2961 N N . THR A 1 378 ? 11.040 17.968 -23.971 1.00 56.34 378 THR A N 1
ATOM 2962 C CA . THR A 1 378 ? 11.541 19.320 -23.667 1.00 56.34 378 THR A CA 1
ATOM 2963 C C . THR A 1 378 ? 13.058 19.449 -23.853 1.00 56.34 378 THR A C 1
ATOM 2965 O O . THR A 1 378 ? 13.839 18.654 -23.329 1.00 56.34 378 THR A O 1
ATOM 2968 N N . THR A 1 379 ? 13.501 20.507 -24.540 1.00 49.81 379 THR A N 1
ATOM 2969 C CA . THR A 1 379 ? 14.923 20.875 -24.670 1.00 49.81 379 THR A CA 1
ATOM 2970 C C . THR A 1 379 ? 15.534 21.199 -23.299 1.00 49.81 379 THR A C 1
ATOM 2972 O O . THR A 1 379 ? 15.004 22.057 -22.594 1.00 49.81 379 THR A O 1
ATOM 2975 N N . GLY A 1 380 ? 16.644 20.545 -22.927 1.00 50.16 380 GLY A N 1
ATOM 2976 C CA . GLY A 1 380 ? 17.350 20.749 -21.648 1.00 50.16 380 GLY A CA 1
ATOM 2977 C C . GLY A 1 380 ? 17.159 19.648 -20.592 1.00 50.16 380 GLY A C 1
ATOM 2978 O O . GLY A 1 380 ? 17.747 19.739 -19.516 1.00 50.16 380 GLY A O 1
ATOM 2979 N N . CYS A 1 381 ? 16.372 18.607 -20.882 1.00 55.03 381 CYS A N 1
ATOM 2980 C CA . CYS A 1 381 ? 16.215 17.431 -20.017 1.00 55.03 381 CYS A CA 1
ATOM 2981 C C . CYS A 1 381 ? 17.185 16.327 -20.443 1.00 55.03 381 CYS A C 1
ATOM 2983 O O . CYS A 1 381 ? 17.126 15.911 -21.598 1.00 55.03 381 CYS A O 1
ATOM 2985 N N . ALA A 1 382 ? 18.039 15.837 -19.538 1.00 58.62 382 ALA A N 1
ATOM 2986 C CA . ALA A 1 382 ? 19.031 14.814 -19.865 1.00 58.62 382 ALA A CA 1
ATOM 2987 C C . ALA A 1 382 ? 18.816 13.504 -19.106 1.00 58.62 382 ALA A C 1
ATOM 2989 O O . ALA A 1 382 ? 18.761 13.494 -17.877 1.00 58.62 382 ALA A O 1
ATOM 2990 N N . HIS A 1 383 ? 18.752 12.389 -19.831 1.00 66.69 383 HIS A N 1
ATOM 2991 C CA . HIS A 1 383 ? 18.965 11.081 -19.219 1.00 66.69 383 HIS A CA 1
ATOM 2992 C C . HIS A 1 383 ? 20.455 10.777 -19.297 1.00 66.69 383 HIS A C 1
ATOM 2994 O O . HIS A 1 383 ? 21.014 10.761 -20.392 1.00 66.69 383 HIS A O 1
ATOM 3000 N N . ASN A 1 384 ? 21.071 10.557 -18.143 1.00 70.25 384 ASN A N 1
ATOM 3001 C CA . ASN A 1 384 ? 22.458 10.162 -17.982 1.00 70.25 384 ASN A CA 1
ATOM 3002 C C . ASN A 1 384 ? 22.479 8.707 -17.534 1.00 70.25 384 ASN A C 1
ATOM 3004 O O . ASN A 1 384 ? 22.188 8.417 -16.374 1.00 70.25 384 ASN A O 1
ATOM 3008 N N . ILE A 1 385 ? 22.790 7.803 -18.461 1.00 72.94 385 ILE A N 1
ATOM 3009 C CA . ILE A 1 385 ? 22.876 6.370 -18.168 1.00 72.94 385 ILE A CA 1
ATOM 3010 C C . ILE A 1 385 ? 24.342 5.929 -18.221 1.00 72.94 385 ILE A C 1
ATOM 3012 O O . ILE A 1 385 ? 24.960 6.028 -19.280 1.00 72.94 385 ILE A O 1
ATOM 3016 N N . ASP A 1 386 ? 24.937 5.429 -17.135 1.00 72.44 386 ASP A N 1
ATOM 3017 C CA . ASP A 1 386 ? 26.349 5.000 -17.191 1.00 72.44 386 ASP A CA 1
ATOM 3018 C C . ASP A 1 386 ? 26.518 3.725 -18.044 1.00 72.44 386 ASP A C 1
ATOM 3020 O O . ASP A 1 386 ? 27.404 3.671 -18.907 1.00 72.44 386 ASP A O 1
ATOM 3024 N N . LEU A 1 387 ? 25.630 2.738 -17.870 1.00 74.00 387 LEU A N 1
ATOM 3025 C CA . LEU A 1 387 ? 25.559 1.518 -18.679 1.00 74.00 387 LEU A CA 1
ATOM 3026 C C . LEU A 1 387 ? 24.115 1.174 -19.064 1.00 74.00 387 LEU A C 1
ATOM 3028 O O . LEU A 1 387 ? 23.282 0.921 -18.195 1.00 74.00 387 LEU A O 1
ATOM 3032 N N . LEU A 1 388 ? 23.845 1.072 -20.368 1.00 79.62 388 LEU A N 1
ATOM 3033 C CA . LEU A 1 388 ? 22.586 0.550 -20.902 1.00 79.62 388 LEU A CA 1
ATOM 3034 C C . LEU A 1 388 ? 22.798 -0.781 -21.633 1.00 79.62 388 LEU A C 1
ATOM 3036 O O . LEU A 1 388 ? 23.508 -0.837 -22.638 1.00 79.62 388 LEU A O 1
ATOM 3040 N N . VAL A 1 389 ? 22.106 -1.827 -21.182 1.00 80.62 389 VAL A N 1
ATOM 3041 C CA . VAL A 1 389 ? 21.989 -3.125 -21.856 1.00 80.62 389 VAL A CA 1
ATOM 3042 C C . VAL A 1 389 ? 20.564 -3.290 -22.369 1.00 80.62 389 VAL A C 1
ATOM 3044 O O . VAL A 1 389 ? 19.631 -3.415 -21.583 1.00 80.62 389 VAL A O 1
ATOM 3047 N N . GLY A 1 390 ? 20.390 -3.287 -23.688 1.00 79.69 390 GLY A N 1
ATOM 3048 C CA . GLY A 1 390 ? 19.095 -3.436 -24.343 1.00 79.69 390 GLY A CA 1
ATOM 3049 C C . GLY A 1 390 ? 19.017 -4.692 -25.199 1.00 79.69 390 GLY A C 1
ATOM 3050 O O . GLY A 1 390 ? 19.836 -4.882 -26.097 1.00 79.69 390 GLY A O 1
ATOM 3051 N N . VAL A 1 391 ? 18.018 -5.535 -24.952 1.00 80.19 391 VAL A N 1
ATOM 3052 C CA . VAL A 1 391 ? 17.760 -6.778 -25.690 1.00 80.19 391 VAL A CA 1
ATOM 3053 C C . VAL A 1 391 ? 16.320 -6.761 -26.208 1.00 80.19 391 VAL A C 1
ATOM 3055 O O . VAL A 1 391 ? 15.407 -6.432 -25.462 1.00 80.19 391 VAL A O 1
ATOM 3058 N N . ASN A 1 392 ? 16.094 -7.121 -27.474 1.00 82.56 392 ASN A N 1
ATOM 3059 C CA . ASN A 1 392 ? 14.745 -7.229 -28.057 1.00 82.56 392 ASN A CA 1
ATOM 3060 C C . ASN A 1 392 ? 13.904 -5.947 -27.864 1.00 82.56 392 ASN A C 1
ATOM 3062 O O . ASN A 1 392 ? 12.832 -5.974 -27.263 1.00 82.56 392 ASN A O 1
ATOM 3066 N N . LEU A 1 393 ? 14.425 -4.805 -28.323 1.00 78.75 393 LEU A N 1
ATOM 3067 C CA . LEU A 1 393 ? 13.711 -3.524 -28.262 1.00 78.75 393 LEU A CA 1
ATOM 3068 C C . LEU A 1 393 ? 12.953 -3.288 -29.570 1.00 78.75 393 LEU A C 1
ATOM 3070 O O . LEU A 1 393 ? 13.563 -3.302 -30.643 1.00 78.75 393 LEU A O 1
ATOM 3074 N N . HIS A 1 394 ? 11.647 -3.051 -29.492 1.00 78.19 394 HIS A N 1
ATOM 3075 C CA . HIS A 1 394 ? 10.770 -2.877 -30.646 1.00 78.19 394 HIS A CA 1
ATOM 3076 C C . HIS A 1 394 ? 9.956 -1.589 -30.515 1.00 78.19 394 HIS A C 1
ATOM 3078 O O . HIS A 1 394 ? 9.137 -1.461 -29.611 1.00 78.19 394 HIS A O 1
ATOM 3084 N N . GLY A 1 395 ? 10.161 -0.636 -31.425 1.00 70.31 395 GLY A N 1
ATOM 3085 C CA . GLY A 1 395 ? 9.500 0.662 -31.319 1.00 70.31 395 GLY A CA 1
ATOM 3086 C C . GLY A 1 395 ? 9.818 1.628 -32.440 1.00 70.31 395 GLY A C 1
ATOM 3087 O O . GLY A 1 395 ? 10.864 1.506 -33.064 1.00 70.31 395 GLY A O 1
ATOM 3088 N N . ASN A 1 396 ? 8.958 2.613 -32.691 1.00 68.00 396 ASN A N 1
ATOM 3089 C CA . ASN A 1 396 ? 9.216 3.621 -33.724 1.00 68.00 396 ASN A CA 1
ATOM 3090 C C . ASN A 1 396 ? 10.451 4.482 -33.387 1.00 68.00 396 ASN A C 1
ATOM 3092 O O . ASN A 1 396 ? 11.295 4.700 -34.259 1.00 68.00 396 ASN A O 1
ATOM 3096 N N . TYR A 1 397 ? 10.610 4.871 -32.118 1.00 66.19 397 TYR A N 1
ATOM 3097 C CA . TYR A 1 397 ? 11.672 5.739 -31.606 1.00 66.19 397 TYR A CA 1
ATOM 3098 C C . TYR A 1 397 ? 12.165 5.282 -30.222 1.00 66.19 397 TYR A C 1
ATOM 3100 O O . TYR A 1 397 ? 11.860 5.891 -29.199 1.00 66.19 397 TYR A O 1
ATOM 3108 N N . ALA A 1 398 ? 12.950 4.200 -30.173 1.00 64.19 398 ALA A N 1
ATOM 3109 C CA . ALA A 1 398 ? 13.443 3.641 -28.906 1.00 64.19 398 ALA A CA 1
ATOM 3110 C C . ALA A 1 398 ? 14.173 4.684 -28.029 1.00 64.19 398 ALA A C 1
ATOM 3112 O O . ALA A 1 398 ? 13.963 4.718 -26.822 1.00 64.19 398 ALA A O 1
ATOM 3113 N N . PHE A 1 399 ? 14.971 5.573 -28.620 1.00 67.00 399 PHE A N 1
ATOM 3114 C CA . PHE A 1 399 ? 15.646 6.663 -27.917 1.00 67.00 399 PHE A CA 1
ATOM 3115 C C . PHE A 1 399 ? 15.393 7.980 -28.654 1.00 67.00 399 PHE A C 1
ATOM 3117 O O . PHE A 1 399 ? 15.875 8.176 -29.770 1.00 67.00 399 PHE A O 1
ATOM 3124 N N . SER A 1 400 ? 14.649 8.911 -28.062 1.00 59.53 400 SER A N 1
ATOM 3125 C CA . SER A 1 400 ? 14.334 10.182 -28.725 1.00 59.53 400 SER A CA 1
ATOM 3126 C C . SER A 1 400 ? 14.760 11.415 -27.920 1.00 59.53 400 SER A C 1
ATOM 3128 O O . SER A 1 400 ? 14.405 11.537 -26.749 1.00 59.53 400 SER A O 1
ATOM 3130 N N . ASN A 1 401 ? 15.404 12.362 -28.626 1.00 57.31 401 ASN A N 1
ATOM 3131 C CA . ASN A 1 401 ? 15.624 13.796 -28.361 1.00 57.31 401 ASN A CA 1
ATOM 3132 C C . ASN A 1 401 ? 17.043 14.256 -27.905 1.00 57.31 401 ASN A C 1
ATOM 3134 O O . ASN A 1 401 ? 17.902 13.445 -27.556 1.00 57.31 401 ASN A O 1
ATOM 3138 N N . HIS A 1 402 ? 17.270 15.583 -27.954 1.00 48.69 402 HIS A N 1
ATOM 3139 C CA . HIS A 1 402 ? 18.535 16.362 -27.936 1.00 48.69 402 HIS A CA 1
ATOM 3140 C C . HIS A 1 402 ? 19.460 16.265 -26.710 1.00 48.69 402 HIS A C 1
ATOM 3142 O O . HIS A 1 402 ? 20.450 16.992 -26.633 1.00 48.69 402 HIS A O 1
ATOM 3148 N N . SER A 1 403 ? 19.169 15.428 -25.719 1.00 51.19 403 SER A N 1
ATOM 3149 C CA . SER A 1 403 ? 19.921 15.429 -24.451 1.00 51.19 403 SER A CA 1
ATOM 3150 C C . SER A 1 403 ? 19.985 14.051 -23.787 1.00 51.19 403 SER A C 1
ATOM 3152 O O . SER A 1 403 ? 20.218 13.934 -22.593 1.00 51.19 403 SER A O 1
ATOM 3154 N N . PHE A 1 404 ? 19.800 12.979 -24.551 1.00 57.44 404 PHE A N 1
ATOM 3155 C CA . PHE A 1 404 ? 20.099 11.632 -24.077 1.00 57.44 404 PHE A CA 1
ATOM 3156 C C . PHE A 1 404 ? 21.614 11.395 -24.124 1.00 57.44 404 PHE A C 1
ATOM 3158 O O . PHE A 1 404 ? 22.193 11.431 -25.208 1.00 57.44 404 PHE A O 1
ATOM 3165 N N . SER A 1 405 ? 22.248 11.156 -22.974 1.00 59.34 405 SER A N 1
ATOM 3166 C CA . SER A 1 405 ? 23.661 10.792 -22.899 1.00 59.34 405 SER A CA 1
ATOM 3167 C C . SER A 1 405 ? 23.817 9.478 -22.141 1.00 59.34 405 SER A C 1
ATOM 3169 O O . SER A 1 405 ? 23.358 9.305 -21.014 1.00 59.34 405 SER A O 1
ATOM 3171 N N . SER A 1 406 ? 24.466 8.507 -22.766 1.00 58.97 406 SER A N 1
ATOM 3172 C CA . SER A 1 406 ? 24.953 7.343 -22.036 1.00 58.97 406 SER A CA 1
ATOM 3173 C C . SER A 1 406 ? 26.421 7.149 -22.324 1.00 58.97 406 SER A C 1
ATOM 3175 O O . SER A 1 406 ? 26.880 7.412 -23.438 1.00 58.97 406 SER A O 1
ATOM 3177 N N . ARG A 1 407 ? 27.167 6.714 -21.309 1.00 62.06 407 ARG A N 1
ATOM 3178 C CA . ARG A 1 407 ? 28.596 6.442 -21.463 1.00 62.06 407 ARG A CA 1
ATOM 3179 C C . ARG A 1 407 ? 28.815 5.148 -22.240 1.00 62.06 407 ARG A C 1
ATOM 3181 O O . ARG A 1 407 ? 29.647 5.142 -23.139 1.00 62.06 407 ARG A O 1
ATOM 3188 N N . ASN A 1 408 ? 28.036 4.100 -21.951 1.00 65.12 408 ASN A N 1
ATOM 3189 C CA . ASN A 1 408 ? 28.189 2.779 -22.562 1.00 65.12 408 ASN A CA 1
ATOM 3190 C C . ASN A 1 408 ? 26.849 2.179 -23.012 1.00 65.12 408 ASN A C 1
ATOM 3192 O O . ASN A 1 408 ? 25.950 1.970 -22.197 1.00 65.12 408 ASN A O 1
ATOM 3196 N N . PHE A 1 409 ? 26.760 1.797 -24.289 1.00 68.12 409 PHE A N 1
ATOM 3197 C CA . PHE A 1 409 ? 25.601 1.096 -24.852 1.00 68.12 409 PHE A CA 1
ATOM 3198 C C . PHE A 1 409 ? 25.936 -0.312 -25.325 1.00 68.12 409 PHE A C 1
ATOM 3200 O O . PHE A 1 409 ? 26.839 -0.499 -26.144 1.00 68.12 409 PHE A O 1
ATOM 3207 N N . LEU A 1 410 ? 25.110 -1.272 -24.913 1.00 71.12 410 LEU A N 1
ATOM 3208 C CA . LEU A 1 410 ? 25.112 -2.652 -25.380 1.00 71.12 410 LEU A CA 1
ATOM 3209 C C . LEU A 1 410 ? 23.714 -3.006 -25.908 1.00 71.12 410 LEU A C 1
ATOM 3211 O O . LEU A 1 410 ? 22.816 -3.314 -25.130 1.00 71.12 410 LEU A O 1
ATOM 3215 N N . LEU A 1 411 ? 23.511 -2.947 -27.228 1.00 70.62 411 LEU A N 1
ATOM 3216 C CA . LEU A 1 411 ? 22.193 -3.158 -27.849 1.00 70.62 411 LEU A CA 1
ATOM 3217 C C . LEU A 1 411 ? 22.175 -4.409 -28.742 1.00 70.62 411 LEU A C 1
ATOM 3219 O O . LEU A 1 411 ? 23.017 -4.550 -29.634 1.00 70.62 411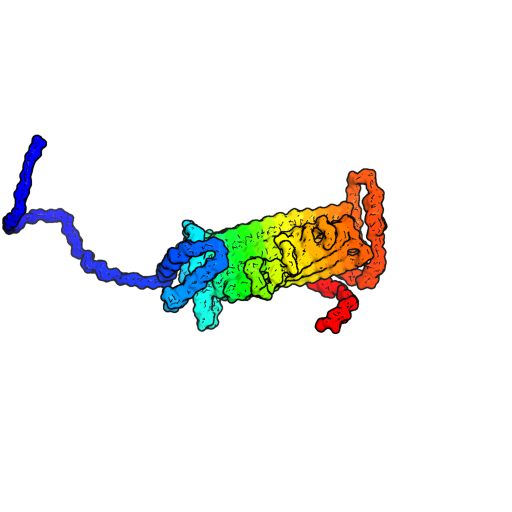 LEU A O 1
ATOM 3223 N N . PHE A 1 412 ? 21.194 -5.295 -28.530 1.00 68.12 412 PHE A N 1
ATOM 3224 C CA . PHE A 1 412 ? 21.023 -6.560 -29.251 1.00 68.12 412 PHE A CA 1
ATOM 3225 C C . PHE A 1 412 ? 19.585 -6.769 -29.751 1.00 68.12 412 PHE A C 1
ATOM 3227 O O . PHE A 1 412 ? 18.636 -6.756 -28.970 1.00 68.12 412 PHE A O 1
ATOM 3234 N N . ASN A 1 413 ? 19.435 -7.073 -31.047 1.00 72.62 413 ASN A N 1
ATOM 3235 C CA . ASN A 1 413 ? 18.142 -7.354 -31.695 1.00 72.62 413 ASN A CA 1
ATOM 3236 C C . ASN A 1 413 ? 17.108 -6.224 -31.518 1.00 72.62 413 ASN A C 1
ATOM 3238 O O . ASN A 1 413 ? 15.946 -6.464 -31.196 1.00 72.62 413 ASN A O 1
ATOM 3242 N N . CYS A 1 414 ? 17.536 -4.983 -31.738 1.00 69.38 414 CYS A N 1
ATOM 3243 C CA . CYS A 1 414 ? 16.661 -3.817 -31.658 1.00 69.38 414 CYS A CA 1
ATOM 3244 C C . CYS A 1 414 ? 16.115 -3.444 -33.048 1.00 69.38 414 CYS A C 1
ATOM 3246 O O . CYS A 1 414 ? 16.840 -3.517 -34.048 1.00 69.38 414 CYS A O 1
ATOM 3248 N N . ARG A 1 415 ? 14.843 -3.037 -33.128 1.00 67.06 415 ARG A N 1
ATOM 3249 C CA . ARG A 1 415 ? 14.155 -2.658 -34.373 1.00 67.06 415 ARG A CA 1
ATOM 3250 C C . ARG A 1 415 ? 13.345 -1.379 -34.177 1.00 67.06 415 ARG A C 1
ATOM 3252 O O . ARG A 1 415 ? 12.597 -1.287 -33.209 1.00 67.06 415 ARG A O 1
ATOM 3259 N N . GLY A 1 416 ? 13.453 -0.449 -35.127 1.00 61.94 416 GLY A N 1
ATOM 3260 C CA . GLY A 1 416 ? 12.662 0.779 -35.119 1.00 61.94 416 GLY A CA 1
ATOM 3261 C C . GLY A 1 416 ? 12.865 1.693 -36.318 1.00 61.94 416 GLY A C 1
ATOM 3262 O O . GLY A 1 416 ? 13.893 1.604 -36.992 1.00 61.94 416 GLY A O 1
ATOM 3263 N N . ASP A 1 417 ? 11.888 2.571 -36.564 1.00 56.44 417 ASP A N 1
ATOM 3264 C CA . ASP A 1 417 ? 11.901 3.551 -37.662 1.00 56.44 417 ASP A CA 1
ATOM 3265 C C . ASP A 1 417 ? 13.011 4.605 -37.490 1.00 56.44 417 ASP A C 1
ATOM 3267 O O . ASP A 1 417 ? 13.595 5.072 -38.471 1.00 56.44 417 ASP A O 1
ATOM 3271 N N . GLY A 1 418 ? 13.374 4.905 -36.240 1.00 57.47 418 GLY A N 1
ATOM 3272 C CA . GLY A 1 418 ? 14.557 5.665 -35.858 1.00 57.47 418 GLY A CA 1
ATOM 3273 C C . GLY A 1 418 ? 14.980 5.313 -34.437 1.00 57.47 418 GLY A C 1
ATOM 3274 O O . GLY A 1 418 ? 14.536 5.959 -33.496 1.00 57.47 418 GLY A O 1
ATOM 3275 N N . LEU A 1 419 ? 15.853 4.304 -34.279 1.00 60.47 419 LEU A N 1
ATOM 3276 C CA . LEU A 1 419 ? 16.328 3.855 -32.958 1.00 60.47 419 LEU A CA 1
ATOM 3277 C C . LEU A 1 419 ? 16.832 5.027 -32.103 1.00 60.47 419 LEU A C 1
ATOM 3279 O O . LEU A 1 419 ? 16.562 5.059 -30.913 1.00 60.47 419 LEU A O 1
ATOM 3283 N N . PHE A 1 420 ? 17.508 5.987 -32.742 1.00 63.38 420 PHE A N 1
ATOM 3284 C CA . PHE A 1 420 ? 17.836 7.290 -32.177 1.00 63.38 420 PHE A CA 1
ATOM 3285 C C . PHE A 1 420 ? 17.212 8.383 -33.042 1.00 63.38 420 PHE A C 1
ATOM 3287 O O . PHE A 1 420 ? 17.497 8.453 -34.240 1.00 63.38 420 PHE A O 1
ATOM 3294 N N . SER A 1 421 ? 16.408 9.265 -32.454 1.00 57.84 421 SER A N 1
ATOM 3295 C CA . SER A 1 421 ? 15.953 10.489 -33.123 1.00 57.84 421 SER A CA 1
ATOM 3296 C C . SER A 1 421 ? 16.494 11.704 -32.381 1.00 57.84 421 SER A C 1
ATOM 3298 O O . SER A 1 421 ? 16.227 11.841 -31.193 1.00 57.84 421 SER A O 1
ATOM 3300 N N . ASN A 1 422 ? 17.212 12.605 -33.053 1.00 56.16 422 ASN A N 1
ATOM 3301 C CA . ASN A 1 422 ? 17.720 13.857 -32.469 1.00 56.16 422 ASN A CA 1
ATOM 3302 C C . ASN A 1 422 ? 18.654 13.715 -31.242 1.00 56.16 422 ASN A C 1
ATOM 3304 O O . ASN A 1 422 ? 18.864 14.707 -30.559 1.00 56.16 422 ASN A O 1
ATOM 3308 N N . SER A 1 423 ? 19.238 12.547 -30.954 1.00 54.75 423 SER A N 1
ATOM 3309 C CA . SER A 1 423 ? 20.131 12.339 -29.795 1.00 54.75 423 SER A CA 1
ATOM 3310 C C . SER A 1 423 ? 21.587 12.746 -30.066 1.00 54.75 423 SER A C 1
ATOM 3312 O O . SER A 1 423 ? 22.129 12.426 -31.125 1.00 54.75 423 SER A O 1
ATOM 3314 N N . ASP A 1 424 ? 22.237 13.413 -29.103 1.00 52.31 424 ASP A N 1
ATOM 3315 C CA . ASP A 1 424 ? 23.676 13.711 -29.150 1.00 52.31 424 ASP A CA 1
ATOM 3316 C C . ASP A 1 424 ? 24.486 12.531 -28.587 1.00 52.31 424 ASP A C 1
ATOM 3318 O O . ASP A 1 424 ? 24.555 12.316 -27.381 1.00 52.31 424 ASP A O 1
ATOM 3322 N N . LEU A 1 425 ? 25.102 11.757 -29.484 1.00 54.94 425 LEU A N 1
ATOM 3323 C CA . LEU A 1 425 ? 25.931 10.590 -29.153 1.00 54.94 425 LEU A CA 1
ATOM 3324 C C . LEU A 1 425 ? 27.437 10.904 -29.170 1.00 54.94 425 LEU A C 1
ATOM 3326 O O . LEU A 1 425 ? 28.258 9.987 -29.196 1.00 54.94 425 LEU A O 1
ATOM 3330 N N . SER A 1 426 ? 27.831 12.183 -29.198 1.00 49.84 426 SER A N 1
ATOM 3331 C CA . SER A 1 426 ? 29.234 12.594 -29.377 1.00 49.84 426 SER A CA 1
ATOM 3332 C C . SER A 1 426 ? 30.193 12.069 -28.297 1.00 49.84 426 SER A C 1
ATOM 3334 O O . SER A 1 426 ? 31.381 11.905 -28.580 1.00 49.84 426 SER A O 1
ATOM 3336 N N . ASN A 1 427 ? 29.678 11.738 -27.107 1.00 48.44 427 ASN A N 1
ATOM 3337 C CA . ASN A 1 427 ? 30.437 11.245 -25.950 1.00 48.44 427 ASN A CA 1
ATOM 3338 C C . ASN A 1 427 ? 30.100 9.796 -25.545 1.00 48.44 427 ASN A C 1
ATOM 3340 O O . ASN A 1 427 ? 30.394 9.392 -24.420 1.00 48.44 427 ASN A O 1
ATOM 3344 N N . SER A 1 428 ? 29.476 9.019 -26.431 1.00 51.50 428 SER A N 1
ATOM 3345 C CA . SER A 1 428 ? 29.013 7.663 -26.125 1.00 51.50 428 SER A CA 1
ATOM 3346 C C . SER A 1 428 ? 29.892 6.584 -26.753 1.00 51.50 428 SER A C 1
ATOM 3348 O O . SER A 1 428 ? 30.158 6.605 -27.958 1.00 51.50 428 SER A O 1
ATOM 3350 N N . ASP A 1 429 ? 30.280 5.580 -25.964 1.00 49.81 429 ASP A N 1
ATOM 3351 C CA . ASP A 1 429 ? 30.826 4.332 -26.490 1.00 49.81 429 ASP A CA 1
ATOM 3352 C C . ASP A 1 429 ? 29.671 3.378 -26.820 1.00 49.81 429 ASP A C 1
ATOM 3354 O O . ASP A 1 429 ? 29.003 2.823 -25.945 1.00 49.81 429 ASP A O 1
ATOM 3358 N N . VAL A 1 430 ? 29.405 3.214 -28.120 1.00 52.09 430 VAL A N 1
ATOM 3359 C CA . VAL A 1 430 ? 28.254 2.450 -28.617 1.00 52.09 430 VAL A CA 1
ATOM 3360 C C . VAL A 1 430 ? 28.686 1.137 -29.265 1.00 52.09 430 VAL A C 1
ATOM 3362 O O . VAL A 1 430 ? 29.446 1.126 -30.239 1.00 52.09 430 VAL A O 1
ATOM 3365 N N . LEU A 1 431 ? 28.159 0.022 -28.754 1.00 49.50 431 LEU A N 1
ATOM 3366 C CA . LEU A 1 431 ? 28.337 -1.324 -29.294 1.00 49.50 431 LEU A CA 1
ATOM 3367 C C . LEU A 1 431 ? 26.988 -1.865 -29.789 1.00 49.50 431 LEU A C 1
ATOM 3369 O O . LEU A 1 431 ? 26.089 -2.182 -29.009 1.00 49.50 431 LEU A O 1
ATOM 3373 N N . TYR A 1 432 ? 26.856 -1.975 -31.113 1.00 54.72 432 TYR A N 1
ATOM 3374 C CA . TYR A 1 432 ? 25.675 -2.530 -31.774 1.00 54.72 432 TYR A CA 1
ATOM 3375 C C . TYR A 1 432 ? 25.880 -3.990 -32.168 1.00 54.72 432 TYR A C 1
ATOM 3377 O O . TYR A 1 432 ? 26.903 -4.336 -32.763 1.00 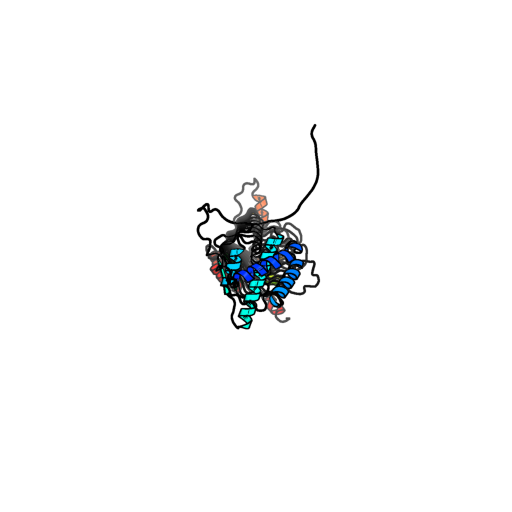54.72 432 TYR A O 1
ATOM 3385 N N . TYR A 1 433 ? 24.856 -4.818 -31.959 1.00 42.56 433 TYR A N 1
ATOM 3386 C CA . TYR A 1 433 ? 24.767 -6.144 -32.562 1.00 42.56 433 TYR A CA 1
ATOM 3387 C C . TYR A 1 433 ? 23.345 -6.399 -33.093 1.00 42.56 433 TYR A C 1
ATOM 3389 O O . TYR A 1 433 ? 22.376 -6.385 -32.339 1.00 42.56 433 TYR A O 1
ATOM 3397 N N . ASN A 1 434 ? 23.206 -6.653 -34.401 1.00 41.09 434 ASN A N 1
ATOM 3398 C CA . ASN A 1 434 ? 21.923 -6.927 -35.072 1.00 41.09 434 ASN A CA 1
ATOM 3399 C C . ASN A 1 434 ? 20.840 -5.840 -34.884 1.00 41.09 434 ASN A C 1
ATOM 3401 O O . ASN A 1 434 ? 19.755 -6.119 -34.374 1.00 41.09 434 ASN A O 1
ATOM 3405 N N . VAL A 1 435 ? 21.117 -4.608 -35.323 1.00 47.62 435 VAL A N 1
ATOM 3406 C CA . VAL A 1 435 ? 20.093 -3.557 -35.476 1.00 47.62 435 VAL A CA 1
ATOM 3407 C C . VAL A 1 435 ? 19.563 -3.594 -36.906 1.00 47.62 435 VAL A C 1
ATOM 3409 O O . VAL A 1 435 ? 20.345 -3.502 -37.855 1.00 47.62 435 VAL A O 1
ATOM 3412 N N . TYR A 1 436 ? 18.248 -3.742 -37.068 1.00 44.22 436 TYR A N 1
ATOM 3413 C CA . TYR A 1 436 ? 17.620 -3.831 -38.389 1.00 44.22 436 TYR A CA 1
ATOM 3414 C C . TYR A 1 436 ? 16.947 -2.504 -38.762 1.00 44.22 436 TYR A C 1
ATOM 3416 O O . TYR A 1 436 ? 16.154 -1.998 -37.965 1.00 44.22 436 TYR A O 1
ATOM 3424 N N . PRO A 1 437 ? 17.208 -1.950 -39.961 1.00 41.66 437 PRO A N 1
ATOM 3425 C CA . PRO A 1 437 ? 16.418 -0.841 -40.482 1.00 41.66 437 PRO A CA 1
ATOM 3426 C C . PRO A 1 437 ? 14.981 -1.305 -40.788 1.00 41.66 437 PRO A C 1
ATOM 3428 O O . PRO A 1 437 ? 14.767 -2.492 -41.066 1.00 41.66 437 PRO A O 1
ATOM 3431 N N . PRO A 1 438 ? 13.991 -0.399 -40.767 1.00 40.50 438 PRO A N 1
ATOM 3432 C CA . PRO A 1 438 ? 12.606 -0.759 -41.039 1.00 40.50 438 PRO A CA 1
ATOM 3433 C C . PRO A 1 438 ? 12.408 -1.217 -42.497 1.00 40.50 438 PRO A C 1
ATOM 3435 O O . PRO A 1 438 ? 13.110 -0.750 -43.403 1.00 40.50 438 PRO A O 1
ATOM 3438 N N . PRO A 1 439 ? 11.424 -2.096 -42.770 1.00 37.41 439 PRO A N 1
ATOM 3439 C CA . PRO A 1 439 ? 10.997 -2.398 -44.132 1.00 37.41 439 PRO A CA 1
ATOM 3440 C C . PRO A 1 439 ? 10.356 -1.147 -44.759 1.00 37.41 439 PRO A C 1
ATOM 3442 O O . PRO A 1 439 ? 9.281 -0.701 -44.365 1.00 37.41 439 PRO A O 1
ATOM 3445 N N . SER A 1 440 ? 11.040 -0.549 -45.734 1.00 39.75 440 SER A N 1
ATOM 3446 C CA . SER A 1 440 ? 10.696 0.752 -46.317 1.00 39.75 440 SER A CA 1
ATOM 3447 C C . SER A 1 440 ? 9.295 0.800 -46.950 1.00 39.75 440 SER A C 1
ATOM 3449 O O . SER A 1 440 ? 9.046 0.121 -47.947 1.00 39.75 440 SER A O 1
ATOM 3451 N N . LYS A 1 441 ? 8.418 1.691 -46.461 1.00 39.59 441 LYS A N 1
ATOM 3452 C CA . LYS A 1 441 ? 7.226 2.178 -47.195 1.00 39.59 441 LYS A CA 1
ATOM 3453 C C . LYS A 1 441 ? 7.375 3.609 -47.741 1.00 39.59 441 LYS A C 1
ATOM 3455 O O . LYS A 1 441 ? 6.445 4.134 -48.347 1.00 39.59 441 LYS A O 1
ATOM 3460 N N . THR A 1 442 ? 8.532 4.251 -47.575 1.00 38.28 442 THR A N 1
ATOM 3461 C CA . THR A 1 442 ? 8.784 5.616 -48.064 1.00 38.28 442 THR A CA 1
ATOM 3462 C C . THR A 1 442 ? 9.595 5.618 -49.364 1.00 38.28 442 THR A C 1
ATOM 3464 O O . THR A 1 442 ? 10.605 4.933 -49.504 1.00 38.28 442 THR A O 1
ATOM 3467 N N . LYS A 1 443 ? 9.144 6.428 -50.335 1.00 34.97 443 LYS A N 1
ATOM 3468 C CA . LYS A 1 443 ? 9.654 6.562 -51.719 1.00 34.97 443 LYS A CA 1
ATOM 3469 C C . LYS A 1 443 ? 11.104 7.069 -51.860 1.00 34.97 443 LYS A C 1
ATOM 3471 O O . LYS A 1 443 ? 11.506 7.418 -52.966 1.00 34.97 443 LYS A O 1
ATOM 3476 N N . ASN A 1 444 ? 11.896 7.150 -50.790 1.00 36.44 444 ASN A N 1
ATOM 3477 C CA . ASN A 1 444 ? 13.282 7.604 -50.901 1.00 36.44 444 ASN A CA 1
ATOM 3478 C C . ASN A 1 444 ? 14.209 6.957 -49.847 1.00 36.44 444 ASN A C 1
ATOM 3480 O O . ASN A 1 444 ? 14.470 7.557 -48.802 1.00 36.44 444 ASN A O 1
ATOM 3484 N N . PRO A 1 445 ? 14.727 5.743 -50.111 1.00 34.91 445 PRO A N 1
ATOM 3485 C CA . PRO A 1 445 ? 15.565 4.986 -49.175 1.00 34.91 445 PRO A CA 1
ATOM 3486 C C . PRO A 1 445 ? 16.934 5.629 -48.877 1.00 34.91 445 PRO A C 1
ATOM 3488 O O . PRO A 1 445 ? 17.643 5.161 -47.995 1.00 34.91 445 PRO A O 1
ATOM 3491 N N . TYR A 1 446 ? 17.323 6.712 -49.560 1.00 32.31 446 TYR A N 1
ATOM 3492 C CA . TYR A 1 446 ? 18.644 7.333 -49.398 1.00 32.31 446 TYR A CA 1
ATOM 3493 C C . TYR A 1 446 ? 18.732 8.410 -48.301 1.00 32.31 446 TYR A C 1
ATOM 3495 O O . TYR A 1 446 ? 19.836 8.706 -47.849 1.00 32.31 446 TYR A O 1
ATOM 3503 N N . LYS A 1 447 ? 17.612 8.975 -47.819 1.00 32.66 447 LYS A N 1
ATOM 3504 C CA . LYS A 1 447 ? 17.641 9.995 -46.744 1.00 32.66 447 LYS A CA 1
ATOM 3505 C C . LYS A 1 447 ? 17.713 9.404 -45.331 1.00 32.66 447 LYS A C 1
ATOM 3507 O O . LYS A 1 447 ? 18.400 9.963 -44.485 1.00 32.66 447 LYS A O 1
ATOM 3512 N N . SER A 1 448 ? 17.080 8.258 -45.082 1.00 37.31 448 SER A N 1
ATOM 3513 C CA . SER A 1 448 ? 17.180 7.532 -43.803 1.00 37.31 448 SER A CA 1
ATOM 3514 C C . SER A 1 448 ? 18.518 6.797 -43.647 1.00 37.31 448 SER A C 1
ATOM 3516 O O . SER A 1 448 ? 19.018 6.635 -42.536 1.00 37.31 448 SER A O 1
ATOM 3518 N N . LEU A 1 449 ? 19.151 6.416 -44.763 1.00 35.19 449 LEU A N 1
ATOM 3519 C CA . LEU A 1 449 ? 20.457 5.755 -44.766 1.00 35.19 449 LEU A CA 1
ATOM 3520 C C . LEU A 1 449 ? 21.624 6.685 -44.409 1.00 35.19 449 LEU A C 1
ATOM 3522 O O . LEU A 1 449 ? 22.617 6.184 -43.892 1.00 35.19 449 LEU A O 1
ATOM 3526 N N . HIS A 1 450 ? 21.529 8.001 -44.636 1.00 34.06 450 HIS A N 1
ATOM 3527 C CA . HIS A 1 450 ? 22.591 8.941 -44.248 1.00 34.06 450 HIS A CA 1
ATOM 3528 C C . HIS A 1 450 ? 22.677 9.136 -42.729 1.00 34.06 450 HIS A C 1
ATOM 3530 O O . HIS A 1 450 ? 23.771 9.099 -42.176 1.00 34.06 450 HIS A O 1
ATOM 3536 N N . HIS A 1 451 ? 21.542 9.196 -42.024 1.00 38.44 451 HIS A N 1
ATOM 3537 C CA . HIS A 1 451 ? 21.554 9.303 -40.562 1.00 38.44 451 HIS A CA 1
ATOM 3538 C C . HIS A 1 451 ? 22.063 8.039 -39.859 1.00 38.44 451 HIS A C 1
ATOM 3540 O O . HIS A 1 451 ? 22.637 8.162 -38.784 1.00 38.44 451 HIS A O 1
ATOM 3546 N N . ILE A 1 452 ? 21.922 6.851 -40.462 1.00 38.75 452 ILE A N 1
ATOM 3547 C CA . ILE A 1 452 ? 22.459 5.589 -39.919 1.00 38.75 452 ILE A CA 1
ATOM 3548 C C . ILE A 1 452 ? 23.911 5.352 -40.377 1.00 38.75 452 ILE A C 1
ATOM 3550 O O . ILE A 1 452 ? 24.737 4.908 -39.587 1.00 38.75 452 ILE A O 1
ATOM 3554 N N . LYS A 1 453 ? 24.281 5.682 -41.624 1.00 34.59 453 LYS A N 1
ATOM 3555 C CA . LYS A 1 453 ? 25.670 5.514 -42.099 1.00 34.59 453 LYS A CA 1
ATOM 3556 C C . LYS A 1 453 ? 26.665 6.438 -41.400 1.00 34.59 453 LYS A C 1
ATOM 3558 O O . LYS A 1 453 ? 27.796 6.011 -41.189 1.00 34.59 453 LYS A O 1
ATOM 3563 N N . ASP A 1 454 ? 26.246 7.639 -41.007 1.00 33.94 454 ASP A N 1
ATOM 3564 C CA . ASP A 1 454 ? 27.122 8.586 -40.309 1.00 33.94 454 ASP A CA 1
ATOM 3565 C C . ASP A 1 454 ? 27.152 8.366 -38.779 1.00 33.94 454 ASP A C 1
ATOM 3567 O O . ASP A 1 454 ? 28.088 8.813 -38.115 1.00 33.94 454 ASP A O 1
ATOM 3571 N N . SER A 1 455 ? 26.197 7.610 -38.214 1.00 36.12 455 SER A N 1
ATOM 3572 C CA . SER A 1 455 ? 26.125 7.269 -36.777 1.00 36.12 455 SER A CA 1
ATOM 3573 C C . SER A 1 455 ? 26.584 5.843 -36.433 1.00 36.12 455 SER A C 1
ATOM 3575 O O . SER A 1 455 ? 26.921 5.567 -35.282 1.00 36.12 455 SER A O 1
ATOM 3577 N N . VAL A 1 456 ? 26.722 4.942 -37.415 1.00 36.81 456 VAL A N 1
ATOM 3578 C CA . VAL A 1 456 ? 27.416 3.650 -37.251 1.00 36.81 456 VAL A CA 1
ATOM 3579 C C . VAL A 1 456 ? 28.927 3.857 -37.423 1.00 36.81 456 VAL A C 1
ATOM 3581 O O . VAL A 1 456 ? 29.589 3.273 -38.279 1.00 36.81 456 VAL A O 1
ATOM 3584 N N . ARG A 1 457 ? 29.528 4.681 -36.560 1.00 35.78 457 ARG A N 1
ATOM 3585 C CA . ARG A 1 457 ? 30.928 4.460 -36.189 1.00 35.78 457 ARG A CA 1
ATOM 3586 C C . ARG A 1 457 ? 30.909 3.410 -35.093 1.00 35.78 457 ARG A C 1
ATOM 3588 O O . ARG A 1 457 ? 30.654 3.725 -33.939 1.00 35.78 457 ARG A O 1
ATOM 3595 N N . VAL A 1 458 ? 31.209 2.159 -35.450 1.00 38.44 458 VAL A N 1
ATOM 3596 C CA . VAL A 1 458 ? 31.672 1.171 -34.467 1.00 38.44 458 VAL A CA 1
ATOM 3597 C C . VAL A 1 458 ? 32.930 1.764 -33.844 1.00 38.44 458 VAL A C 1
ATOM 3599 O O . VAL A 1 458 ? 34.019 1.688 -34.424 1.00 38.44 458 VAL A O 1
ATOM 3602 N N . ASN A 1 459 ? 32.783 2.432 -32.704 1.00 36.97 459 ASN A N 1
ATOM 3603 C CA . ASN A 1 459 ? 33.913 2.999 -32.004 1.00 36.97 459 ASN A CA 1
ATOM 3604 C C . ASN A 1 459 ? 34.673 1.822 -31.387 1.00 36.97 459 ASN A C 1
ATOM 3606 O O . ASN A 1 459 ? 34.360 1.340 -30.303 1.00 36.97 459 ASN A O 1
ATOM 3610 N N . ARG A 1 460 ? 35.677 1.308 -32.111 1.00 36.50 460 ARG A N 1
ATOM 3611 C CA . ARG A 1 460 ? 36.536 0.194 -31.664 1.00 36.50 460 ARG A CA 1
ATOM 3612 C C . ARG A 1 460 ? 37.267 0.490 -30.340 1.00 36.50 460 ARG A C 1
ATOM 3614 O O . ARG A 1 460 ? 37.914 -0.410 -29.812 1.00 36.50 460 ARG A O 1
ATOM 3621 N N . ARG A 1 461 ? 37.188 1.720 -29.808 1.00 35.41 461 ARG A N 1
ATOM 3622 C CA . ARG A 1 461 ? 37.652 2.077 -28.459 1.00 35.41 461 ARG A CA 1
ATOM 3623 C C . ARG A 1 461 ? 36.748 1.528 -27.345 1.00 35.41 461 ARG A C 1
ATOM 3625 O O . ARG A 1 461 ? 37.309 1.008 -26.391 1.00 35.41 461 ARG A O 1
ATOM 3632 N N . GLY A 1 462 ? 35.421 1.497 -27.497 1.00 37.88 462 GLY A N 1
ATOM 3633 C CA . GLY A 1 462 ? 34.515 0.930 -26.479 1.00 37.88 462 GLY A CA 1
ATOM 3634 C C . GLY A 1 462 ? 34.735 -0.573 -26.233 1.00 37.88 462 GLY A C 1
ATOM 3635 O O . GLY A 1 462 ? 34.761 -1.032 -25.095 1.00 37.88 462 GLY A O 1
ATOM 3636 N N . ILE A 1 463 ? 35.056 -1.333 -27.293 1.00 39.12 463 ILE A N 1
ATOM 3637 C CA . ILE A 1 463 ? 35.452 -2.761 -27.216 1.00 39.12 463 ILE A CA 1
ATOM 3638 C C . ILE A 1 463 ? 36.769 -2.962 -26.434 1.00 39.12 463 ILE A C 1
ATOM 3640 O O . ILE A 1 463 ? 37.052 -4.062 -25.964 1.00 39.12 463 ILE A O 1
ATOM 3644 N N . LYS A 1 464 ? 37.610 -1.925 -26.291 1.00 38.59 464 LYS A N 1
ATOM 3645 C CA . LYS A 1 464 ? 38.827 -2.009 -25.467 1.00 38.59 464 LYS A CA 1
ATOM 3646 C C . LYS A 1 464 ? 38.554 -1.816 -23.973 1.00 38.59 464 LYS A C 1
ATOM 3648 O O . LYS A 1 464 ? 39.368 -2.292 -23.189 1.00 38.59 464 LYS A O 1
ATOM 3653 N N . ILE A 1 465 ? 37.462 -1.145 -23.593 1.00 44.03 465 ILE A N 1
ATOM 3654 C CA . ILE A 1 465 ? 37.137 -0.824 -22.191 1.00 44.03 465 ILE A CA 1
ATOM 3655 C C . ILE A 1 465 ? 36.426 -2.007 -21.515 1.00 44.03 465 ILE A C 1
ATOM 3657 O O . ILE A 1 465 ? 36.758 -2.363 -20.389 1.00 44.03 465 ILE A O 1
ATOM 3661 N N . LEU A 1 466 ? 35.540 -2.704 -22.234 1.00 49.59 466 LEU A N 1
ATOM 3662 C CA . LEU A 1 466 ? 34.949 -3.973 -21.798 1.00 49.59 466 LEU A CA 1
ATOM 3663 C C . LEU A 1 466 ? 35.578 -5.133 -22.579 1.00 49.59 466 LEU A C 1
ATOM 3665 O O . LEU A 1 466 ? 35.379 -5.259 -23.787 1.00 49.59 466 LEU A O 1
ATOM 3669 N N . ARG A 1 467 ? 36.349 -6.001 -21.906 1.00 55.28 467 ARG A N 1
ATOM 3670 C CA . ARG A 1 467 ? 36.914 -7.208 -22.541 1.00 55.28 467 ARG A CA 1
ATOM 3671 C C . ARG A 1 467 ? 35.771 -8.029 -23.152 1.00 55.28 467 ARG A C 1
ATOM 3673 O O . ARG A 1 467 ? 34.789 -8.295 -22.472 1.00 55.28 467 ARG A O 1
ATOM 3680 N N . LYS A 1 468 ? 35.926 -8.488 -24.402 1.00 54.22 468 LYS A N 1
ATOM 3681 C CA . LYS A 1 468 ? 34.915 -9.265 -25.156 1.00 54.22 468 LYS A CA 1
ATOM 3682 C C . LYS A 1 468 ? 34.224 -10.372 -24.332 1.00 54.22 468 LYS A C 1
ATOM 3684 O O . LYS A 1 468 ? 33.020 -10.536 -24.450 1.00 54.22 468 LYS A O 1
ATOM 3689 N N . ALA A 1 469 ? 34.964 -11.071 -23.467 1.00 53.62 469 ALA A N 1
ATOM 3690 C CA . ALA A 1 469 ? 34.417 -12.102 -22.581 1.00 53.62 469 ALA A CA 1
ATOM 3691 C C . ALA A 1 469 ? 33.410 -11.560 -21.541 1.00 53.62 469 ALA A C 1
ATOM 3693 O O . ALA A 1 469 ? 32.361 -12.164 -21.363 1.00 53.62 469 ALA A O 1
ATOM 3694 N N . HIS A 1 470 ? 33.678 -10.401 -20.921 1.00 64.62 470 HIS A N 1
ATOM 3695 C CA . HIS A 1 470 ? 32.730 -9.750 -20.001 1.00 64.62 470 HIS A CA 1
ATOM 3696 C C . HIS A 1 470 ? 31.465 -9.281 -20.729 1.00 64.62 470 HIS A C 1
ATOM 3698 O O . HIS A 1 470 ? 30.372 -9.333 -20.178 1.00 64.62 470 HIS A O 1
ATOM 3704 N N . PHE A 1 471 ? 31.590 -8.842 -21.985 1.00 62.72 471 PHE A N 1
ATOM 3705 C CA . PHE A 1 471 ? 30.427 -8.482 -22.797 1.00 62.72 471 PHE A CA 1
ATOM 3706 C C . PHE A 1 471 ? 29.538 -9.697 -23.100 1.00 62.72 471 PHE A C 1
ATOM 3708 O O . PHE A 1 471 ? 28.320 -9.617 -22.947 1.00 62.72 471 PHE A O 1
ATOM 3715 N N . ASP A 1 472 ? 30.140 -10.815 -23.515 1.00 66.56 472 ASP A N 1
ATOM 3716 C CA . ASP A 1 472 ? 29.402 -12.043 -23.825 1.00 66.56 472 ASP A CA 1
ATOM 3717 C C . ASP A 1 472 ? 28.680 -12.589 -22.575 1.00 66.56 472 ASP A C 1
ATOM 3719 O O . ASP A 1 472 ? 27.549 -13.068 -22.678 1.00 66.56 472 ASP A O 1
ATOM 3723 N N . GLU A 1 473 ? 29.283 -12.446 -21.391 1.00 72.44 473 GLU A N 1
ATOM 3724 C CA . GLU A 1 473 ? 28.683 -12.792 -20.098 1.00 72.44 473 GLU A CA 1
ATOM 3725 C C . GLU A 1 473 ? 27.473 -11.903 -19.757 1.00 72.44 473 GLU A C 1
ATOM 3727 O O . GLU A 1 473 ? 26.374 -12.422 -19.545 1.00 72.44 473 GLU A O 1
ATOM 3732 N N . ILE A 1 474 ? 27.628 -10.572 -19.819 1.00 69.38 474 ILE A N 1
ATOM 3733 C CA . ILE A 1 474 ? 26.538 -9.603 -19.595 1.00 69.38 474 ILE A CA 1
ATOM 3734 C C . ILE A 1 474 ? 25.374 -9.857 -20.561 1.00 69.38 474 ILE A C 1
ATOM 3736 O O . ILE A 1 474 ? 24.211 -9.894 -20.156 1.00 69.38 474 ILE A O 1
ATOM 3740 N N . LEU A 1 475 ? 25.668 -10.063 -21.847 1.00 68.31 475 LEU A N 1
ATOM 3741 C CA . LEU A 1 475 ? 24.644 -10.306 -22.860 1.00 68.31 475 LEU A CA 1
ATOM 3742 C C . LEU A 1 475 ? 23.920 -11.642 -22.640 1.00 68.31 475 LEU A C 1
ATOM 3744 O O . LEU A 1 475 ? 22.712 -11.727 -22.869 1.00 68.31 475 LEU A O 1
ATOM 3748 N N . THR A 1 476 ? 24.639 -12.682 -22.216 1.00 76.00 476 THR A N 1
ATOM 3749 C CA . THR A 1 476 ? 24.054 -13.998 -21.914 1.00 76.00 476 THR A CA 1
ATOM 3750 C C . THR A 1 476 ? 23.088 -13.903 -20.736 1.00 76.00 476 THR A C 1
ATOM 3752 O O . THR A 1 476 ? 21.951 -14.366 -20.841 1.00 76.00 476 THR A O 1
ATOM 3755 N N . LEU A 1 477 ? 23.498 -13.228 -19.661 1.00 76.69 477 LEU A N 1
ATOM 3756 C CA . LEU A 1 477 ? 22.654 -12.988 -18.491 1.00 76.69 477 LEU A CA 1
ATOM 3757 C C . LEU A 1 477 ? 21.426 -12.136 -18.842 1.00 76.69 477 LEU A C 1
ATOM 3759 O O . LEU A 1 477 ? 20.305 -12.532 -18.529 1.00 76.69 477 LEU A O 1
ATOM 3763 N N . ALA A 1 478 ? 21.591 -11.033 -19.580 1.00 70.56 478 ALA A N 1
ATOM 3764 C CA . ALA A 1 478 ? 20.473 -10.173 -19.980 1.00 70.56 478 ALA A CA 1
ATOM 3765 C C . ALA A 1 478 ? 19.442 -10.901 -20.866 1.00 70.56 478 ALA A C 1
ATOM 3767 O O . ALA A 1 478 ? 18.234 -10.726 -20.695 1.00 70.56 478 ALA A O 1
ATOM 3768 N N . LYS A 1 479 ? 19.894 -11.767 -21.784 1.00 73.25 479 LYS A N 1
ATOM 3769 C CA . LYS A 1 479 ? 19.002 -12.632 -22.580 1.00 73.25 479 LYS A CA 1
ATOM 3770 C C . LYS A 1 479 ? 18.254 -13.641 -21.715 1.00 73.25 479 LYS A C 1
ATOM 3772 O O . LYS A 1 479 ? 17.095 -13.927 -21.995 1.00 73.25 479 LYS A O 1
ATOM 3777 N N . SER A 1 480 ? 18.900 -14.154 -20.668 1.00 81.31 480 SER A N 1
ATOM 3778 C CA . SER A 1 480 ? 18.306 -15.149 -19.773 1.00 81.31 480 SER A CA 1
ATOM 3779 C C . SER A 1 480 ? 17.160 -14.612 -18.913 1.00 81.31 480 SER A C 1
ATOM 3781 O O . SER A 1 480 ? 16.427 -15.423 -18.365 1.00 81.31 480 SER A O 1
ATOM 3783 N N . LEU A 1 481 ? 16.975 -13.284 -18.831 1.00 77.62 481 LEU A N 1
ATOM 3784 C CA . LEU A 1 481 ? 15.857 -12.648 -18.118 1.00 77.62 481 LEU A CA 1
ATOM 3785 C C . LEU A 1 481 ? 14.483 -13.019 -18.696 1.00 77.62 481 LEU A C 1
ATOM 3787 O O . LEU A 1 481 ? 13.470 -12.929 -18.003 1.00 77.62 481 LEU A O 1
ATOM 3791 N N . GLU A 1 482 ? 14.415 -13.409 -19.969 1.00 74.00 482 GLU A N 1
ATOM 3792 C CA . GLU A 1 482 ? 13.142 -13.747 -20.592 1.00 74.00 482 GLU A CA 1
ATOM 3793 C C . GLU A 1 482 ? 12.551 -15.043 -20.013 1.00 74.00 482 GLU A C 1
ATOM 3795 O O . GLU A 1 482 ? 13.198 -16.086 -19.973 1.00 74.00 482 GLU A O 1
ATOM 3800 N N . GLY A 1 483 ? 11.284 -14.982 -19.588 1.00 70.62 483 GLY A N 1
ATOM 3801 C CA . GLY A 1 483 ? 10.561 -16.144 -19.056 1.00 70.62 483 GLY A CA 1
ATOM 3802 C C . GLY A 1 483 ? 10.915 -16.506 -17.611 1.00 70.62 483 GLY A C 1
ATOM 3803 O O . GLY A 1 483 ? 10.432 -17.518 -17.112 1.00 70.62 483 GLY A O 1
ATOM 3804 N N . LYS A 1 484 ? 11.727 -15.682 -16.943 1.00 76.25 484 LYS A N 1
ATOM 3805 C CA . LYS A 1 484 ? 12.099 -15.837 -15.538 1.00 76.25 484 LYS A CA 1
ATOM 3806 C C . LYS A 1 484 ? 11.042 -15.284 -14.593 1.00 76.25 484 LYS A C 1
ATOM 3808 O O . LYS A 1 484 ? 10.342 -14.322 -14.914 1.00 76.25 484 LYS A O 1
ATOM 3813 N N . SER A 1 485 ? 10.938 -15.896 -13.417 1.00 73.94 485 SER A N 1
ATOM 3814 C CA . SER A 1 485 ? 10.201 -15.320 -12.290 1.00 73.94 485 SER A CA 1
ATOM 3815 C C . SER A 1 485 ? 10.863 -14.017 -11.830 1.00 73.94 485 SER A C 1
ATOM 3817 O O . SER A 1 485 ? 12.045 -13.795 -12.081 1.00 73.94 485 SER A O 1
ATOM 3819 N N . TYR A 1 486 ? 10.134 -13.148 -11.123 1.00 70.50 486 TYR A N 1
ATOM 3820 C CA . TYR A 1 486 ? 10.728 -11.894 -10.643 1.00 70.50 486 TYR A CA 1
ATOM 3821 C C . TYR A 1 486 ? 11.898 -12.139 -9.670 1.00 70.50 486 TYR A C 1
ATOM 3823 O O . TYR A 1 486 ? 12.832 -11.346 -9.640 1.00 70.50 486 TYR A O 1
ATOM 3831 N N . GLN A 1 487 ? 11.861 -13.230 -8.893 1.00 74.94 487 GLN A N 1
ATOM 3832 C CA . GLN A 1 487 ? 12.944 -13.582 -7.975 1.00 74.94 487 GLN A CA 1
ATOM 3833 C C . GLN A 1 487 ? 14.207 -13.955 -8.754 1.00 74.94 487 GLN A C 1
ATOM 3835 O O . GLN A 1 487 ? 15.274 -13.428 -8.479 1.00 74.94 487 GLN A O 1
ATOM 3840 N N . GLU A 1 488 ? 14.070 -14.764 -9.805 1.00 75.50 488 GLU A N 1
ATOM 3841 C CA . GLU A 1 488 ? 15.187 -15.050 -10.708 1.00 75.50 488 GLU A CA 1
ATOM 3842 C C . GLU A 1 488 ? 15.669 -13.786 -11.443 1.00 75.50 488 GLU A C 1
ATOM 3844 O O . GLU A 1 488 ? 16.864 -13.632 -11.674 1.00 75.50 488 GLU A O 1
ATOM 3849 N N . VAL A 1 489 ? 14.766 -12.862 -11.801 1.00 72.81 489 VAL A N 1
ATOM 3850 C CA . VAL A 1 489 ? 15.131 -11.558 -12.385 1.00 72.81 489 VAL A CA 1
ATOM 3851 C C . VAL A 1 489 ? 15.954 -10.721 -11.402 1.00 72.81 489 VAL A C 1
ATOM 3853 O O . VAL A 1 489 ? 16.919 -10.091 -11.829 1.00 72.81 489 VAL A O 1
ATOM 3856 N N . LEU A 1 490 ? 15.614 -10.728 -10.108 1.00 71.06 490 LEU A N 1
ATOM 3857 C CA . LEU A 1 490 ? 16.405 -10.075 -9.061 1.00 71.06 490 LEU A CA 1
ATOM 3858 C C . LEU A 1 490 ? 17.795 -10.704 -8.951 1.00 71.06 490 LEU A C 1
ATOM 3860 O O . LEU A 1 490 ? 18.786 -9.982 -9.020 1.00 71.06 490 LEU A O 1
ATOM 3864 N N . ASP A 1 491 ? 17.872 -12.033 -8.875 1.00 74.75 491 ASP A N 1
ATOM 3865 C CA . ASP A 1 491 ? 19.137 -12.760 -8.731 1.00 74.75 491 ASP A CA 1
ATOM 3866 C C . ASP A 1 491 ? 20.065 -12.545 -9.947 1.00 74.75 491 ASP A C 1
ATOM 3868 O O . ASP A 1 491 ? 21.280 -12.384 -9.808 1.00 74.75 491 ASP A O 1
ATOM 3872 N N . ILE A 1 492 ? 19.505 -12.522 -11.164 1.00 72.94 492 ILE A N 1
ATOM 3873 C CA . ILE A 1 492 ? 20.243 -12.195 -12.397 1.00 72.94 492 ILE A CA 1
ATOM 3874 C C . ILE A 1 492 ? 20.632 -10.711 -12.410 1.00 72.94 492 ILE A C 1
ATOM 3876 O O . ILE A 1 492 ? 21.725 -10.357 -12.854 1.00 72.94 492 ILE A O 1
ATOM 3880 N N . GLY A 1 493 ? 19.756 -9.842 -11.910 1.00 64.25 493 GLY A N 1
ATOM 3881 C CA . GLY A 1 493 ? 20.013 -8.423 -11.708 1.00 64.25 493 GLY A CA 1
ATOM 3882 C C . GLY A 1 493 ? 21.237 -8.168 -10.839 1.00 64.25 493 GLY A C 1
ATOM 3883 O O . GLY A 1 493 ? 22.132 -7.436 -11.247 1.00 64.25 493 GLY A O 1
ATOM 3884 N N . GLU A 1 494 ? 21.326 -8.808 -9.676 1.00 72.12 494 GLU A N 1
ATOM 3885 C CA . GLU A 1 494 ? 22.475 -8.678 -8.773 1.00 72.12 494 GLU A CA 1
ATOM 3886 C C . GLU A 1 494 ? 23.782 -9.140 -9.433 1.00 72.12 494 GLU A C 1
ATOM 3888 O O . GLU A 1 494 ? 24.801 -8.451 -9.340 1.00 72.12 494 GLU A O 1
ATOM 3893 N N . GLN A 1 495 ? 23.747 -10.250 -10.179 1.00 73.62 495 GLN A N 1
ATOM 3894 C CA . GLN A 1 495 ? 24.896 -10.715 -10.967 1.00 73.62 495 GLN A CA 1
ATOM 3895 C C . GLN A 1 495 ? 25.317 -9.679 -12.015 1.00 73.62 495 GLN A C 1
ATOM 3897 O O . GLN A 1 495 ? 26.496 -9.354 -12.136 1.00 73.62 495 GLN A O 1
ATOM 3902 N N . LEU A 1 496 ? 24.357 -9.111 -12.749 1.00 66.94 496 LEU A N 1
ATOM 3903 C CA . LEU A 1 496 ? 24.623 -8.068 -13.737 1.00 66.94 496 LEU A CA 1
ATOM 3904 C C . LEU A 1 496 ? 25.150 -6.774 -13.099 1.00 66.94 496 LEU A C 1
ATOM 3906 O O . LEU A 1 496 ? 25.997 -6.113 -13.701 1.00 66.94 496 LEU A O 1
ATOM 3910 N N . TYR A 1 497 ? 24.697 -6.420 -11.894 1.00 65.88 497 TYR A N 1
ATOM 3911 C CA . TYR A 1 497 ? 25.214 -5.273 -11.143 1.00 65.88 497 TYR A CA 1
ATOM 3912 C C . TYR A 1 497 ? 26.675 -5.481 -10.743 1.00 65.88 497 TYR A C 1
ATOM 3914 O O . TYR A 1 497 ? 27.498 -4.593 -10.944 1.00 65.88 497 TYR A O 1
ATOM 3922 N N . ALA A 1 498 ? 27.023 -6.674 -10.251 1.00 70.00 498 ALA A N 1
ATOM 3923 C CA . ALA A 1 498 ? 28.396 -7.027 -9.886 1.00 70.00 498 ALA A CA 1
ATOM 3924 C C . ALA A 1 498 ? 29.363 -7.021 -11.087 1.00 70.00 498 ALA A C 1
ATOM 3926 O O . ALA A 1 498 ? 30.561 -6.799 -10.919 1.00 70.00 498 ALA A O 1
ATOM 3927 N N . LEU A 1 499 ? 28.845 -7.239 -12.299 1.00 65.69 499 LEU A N 1
ATOM 3928 C CA . LEU A 1 499 ? 29.601 -7.168 -13.553 1.00 65.69 499 LEU A CA 1
ATOM 3929 C C . LEU A 1 499 ? 29.730 -5.742 -14.111 1.00 65.69 499 LEU A C 1
ATOM 3931 O O . LEU A 1 499 ? 30.418 -5.545 -15.119 1.00 65.69 499 LEU A O 1
ATOM 3935 N N . HIS A 1 500 ? 29.082 -4.743 -13.498 1.00 59.50 500 HIS A N 1
ATOM 3936 C CA . HIS A 1 500 ? 29.229 -3.353 -13.912 1.00 59.50 500 HIS A CA 1
ATOM 3937 C C . HIS A 1 500 ? 30.693 -2.920 -13.720 1.00 59.50 500 HIS A C 1
ATOM 3939 O O . HIS A 1 500 ? 31.210 -2.995 -12.605 1.00 59.50 500 HIS A O 1
ATOM 3945 N N . PRO A 1 501 ? 31.389 -2.447 -14.770 1.00 51.22 501 PRO A N 1
ATOM 3946 C CA . PRO A 1 501 ? 32.755 -1.969 -14.615 1.00 51.22 501 PRO A CA 1
ATOM 3947 C C . PRO A 1 501 ? 32.749 -0.756 -13.677 1.00 51.22 501 PRO A C 1
ATOM 3949 O O . PRO A 1 501 ? 32.098 0.251 -13.965 1.00 51.22 501 PRO A O 1
ATOM 3952 N N . GLU A 1 502 ? 33.452 -0.829 -12.545 1.00 45.47 502 GLU A N 1
ATOM 3953 C CA . GLU A 1 502 ? 33.717 0.383 -11.772 1.00 45.47 502 GLU A CA 1
ATOM 3954 C C . GLU A 1 502 ? 34.507 1.357 -12.660 1.00 45.47 502 GLU A C 1
ATOM 3956 O O . GLU A 1 502 ? 35.513 0.961 -13.260 1.00 45.47 502 GLU A O 1
ATOM 3961 N N . PRO A 1 503 ? 34.087 2.626 -12.796 1.00 39.12 503 PRO A N 1
ATOM 3962 C CA . PRO A 1 503 ? 34.891 3.597 -13.515 1.00 39.12 503 PRO A CA 1
ATOM 3963 C C . PRO A 1 503 ? 36.228 3.775 -12.780 1.00 39.12 503 PRO A C 1
ATOM 3965 O O . PRO A 1 503 ? 36.235 4.214 -11.629 1.00 39.12 503 PRO A O 1
ATOM 3968 N N . GLU A 1 504 ? 37.365 3.533 -13.449 1.00 33.19 504 GLU A N 1
ATOM 3969 C CA . GLU A 1 504 ? 38.715 3.839 -12.920 1.00 33.19 504 GLU A CA 1
ATOM 3970 C C . GLU A 1 504 ? 38.832 5.298 -12.415 1.00 33.19 504 GLU A C 1
ATOM 3972 O O . GLU A 1 504 ? 39.665 5.613 -11.568 1.00 33.19 504 GLU A O 1
ATOM 3977 N N . SER A 1 505 ? 37.948 6.196 -12.866 1.00 32.16 505 SER A N 1
ATOM 3978 C CA . SER A 1 505 ? 37.870 7.591 -12.428 1.00 32.16 505 SER A CA 1
ATOM 3979 C C . SER A 1 505 ? 37.282 7.818 -11.023 1.00 32.16 505 SER A C 1
ATOM 3981 O O . SER A 1 505 ? 37.290 8.959 -10.565 1.00 32.16 505 SER A O 1
ATOM 3983 N N . MET A 1 506 ? 36.761 6.797 -10.325 1.00 34.19 506 MET A N 1
ATOM 3984 C CA . MET A 1 506 ? 36.161 6.955 -8.983 1.00 34.19 506 MET A CA 1
ATOM 3985 C C . MET A 1 506 ? 37.068 6.575 -7.804 1.00 34.19 506 MET A C 1
ATOM 3987 O O . MET A 1 506 ? 36.767 6.975 -6.677 1.00 34.19 506 MET A O 1
ATOM 3991 N N . ILE A 1 507 ? 38.237 5.966 -8.041 1.00 30.73 507 ILE A N 1
ATOM 3992 C CA . ILE A 1 507 ? 39.252 5.759 -6.986 1.00 30.73 507 ILE A CA 1
ATOM 3993 C C . ILE A 1 507 ? 39.710 7.107 -6.385 1.00 30.73 507 ILE A C 1
ATOM 3995 O O . ILE A 1 507 ? 40.102 7.178 -5.223 1.00 30.73 507 ILE A O 1
ATOM 3999 N N . HIS A 1 508 ? 39.584 8.217 -7.122 1.00 26.14 508 HIS A N 1
ATOM 4000 C CA . HIS A 1 508 ? 39.909 9.553 -6.613 1.00 26.14 508 HIS A CA 1
ATOM 4001 C C . HIS A 1 508 ? 38.798 10.253 -5.815 1.00 26.14 508 HIS A C 1
ATOM 4003 O O . HIS A 1 508 ? 39.107 11.179 -5.071 1.00 26.14 508 HIS A O 1
ATOM 4009 N N . LEU A 1 509 ? 37.536 9.816 -5.904 1.00 27.36 509 LEU A N 1
ATOM 4010 C CA . LEU A 1 509 ? 36.423 10.436 -5.165 1.00 27.36 509 LEU A CA 1
ATOM 4011 C C . LEU A 1 509 ? 36.053 9.684 -3.879 1.00 27.36 509 LEU A C 1
ATOM 4013 O O . LEU A 1 509 ? 35.527 10.302 -2.957 1.00 27.36 509 LEU A O 1
ATOM 4017 N N . GLN A 1 510 ? 36.384 8.393 -3.766 1.00 27.64 510 GLN A N 1
ATOM 4018 C CA . GLN A 1 510 ? 36.278 7.659 -2.496 1.00 27.64 510 GLN A CA 1
ATOM 4019 C C . GLN A 1 510 ? 37.398 7.999 -1.499 1.00 27.64 510 GLN A C 1
ATOM 4021 O O . GLN A 1 510 ? 37.220 7.794 -0.306 1.00 27.64 510 GLN A O 1
ATOM 4026 N N . LEU A 1 511 ? 38.515 8.580 -1.953 1.00 29.55 511 LEU A N 1
ATOM 4027 C CA . LEU A 1 511 ? 39.596 9.068 -1.082 1.00 29.55 511 LEU A CA 1
ATOM 4028 C C . LEU A 1 511 ? 39.373 10.505 -0.560 1.00 29.55 511 LEU A C 1
ATOM 4030 O O . LEU A 1 511 ? 40.249 11.047 0.109 1.00 29.55 511 LEU A O 1
ATOM 4034 N N . MET A 1 512 ? 38.221 11.126 -0.851 1.00 29.28 512 MET A N 1
ATOM 4035 C CA . MET A 1 512 ? 37.858 12.469 -0.361 1.00 29.28 512 MET A CA 1
ATOM 4036 C C . MET A 1 512 ? 36.493 12.533 0.355 1.00 29.28 512 MET A C 1
ATOM 4038 O O . MET A 1 512 ? 35.932 13.621 0.488 1.00 29.28 512 MET A O 1
ATOM 4042 N N . ARG A 1 513 ? 35.949 11.400 0.819 1.00 28.59 513 ARG A N 1
ATOM 4043 C CA . ARG A 1 513 ? 34.805 11.371 1.747 1.00 28.59 513 ARG A CA 1
ATOM 4044 C C . ARG A 1 513 ? 35.225 10.919 3.131 1.00 28.59 513 ARG A C 1
ATOM 4046 O O . ARG A 1 513 ? 35.996 9.939 3.202 1.00 28.59 513 ARG A O 1
#

Sequence (513 aa):
MVHNIRENSPSTTDSSHCMADGLFGDLDGIDDARDVQAREQTTLDKLIEVGNQMVAKYSQVINNHTIKDYLKYMAMYIELTQERLSEAQFNEEDLKNFIFYCVNHDYESSKAQAYGMYSGCLLQLLTERNKEQGKSTQFYIDGKGNRFDYLFCYANHVDEVRIVNFSGDYICSFMGSFGGSANLIYGENLTGNFIFSNIGSYNSNINRIFGSHIKGNWAFSRIGTNGCNINEVIGESIEGRGAFSAIGDHDYESENVCAVTKINRLIGINIKGDNAFTILGKNRSLITQLVLVGIEGNNLFLNDTSRTYPLVLNQLVAVGIKGNNAFRNIHKDVNIDQLIGVKVVGNNSFFNENIGQAIIRQAIINGIEGDYTFSTETTGCAHNIDLLVGVNLHGNYAFSNHSFSSRNFLLFNCRGDGLFSNSDLSNSDVLYYNVYPPPSKTKNPYKSLHHIKDSVRVNRRGIKILRKAHFDEILTLAKSLEGKSYQEVLDIGEQLYALHPEPESMIHLQLMR